Protein AF-0000000080624840 (afdb_homodimer)

pLDDT: mean 92.5, std 7.5, range [41.31, 98.88]

Nearest PDB structures (foldseek):
  3lq7-assembly1_A  TM=7.225E-01  e=1.949E-05  Agrobacterium fabrum str. C58
  3lq7-assembly2_C-2  TM=7.042E-01  e=3.877E-05  Agrobacterium fabrum str. C58
  6tjs-assembly1_AAA-2  TM=6.911E-01  e=1.705E-04  Alopecurus myosuroides
  4q5q-assembly1_A  TM=6.395E-01  e=3.975E-04  Dermatophagoides pteronyssinus
  6ery-assembly1_B  TM=6.410E-01  e=6.398E-04  Mus musculus

Organism: Caenorhabditis remanei (NCBI:txid31234)

InterPro domains:
  IPR012336 Thioredoxin-like fold [PF17172] (61-147)
  IPR026928 FAX/IsoI-like [SFLDG01200] (44-275)
  IPR033468 Metaxin, glutathione S-transferase domain [PF17171] (205-265)
  IPR036249 Thioredoxin-like superfamily [SSF52833] (45-121)
  IPR036282 Glutathione S-transferase, C-terminal domain superfamily [SSF47616] (192-267)
  IPR040079 Glutathione transferase family [SFLDS00019] (44-275)
  IPR050931 Mitochondrial Protein Transport Metaxin [PTHR12289] (33-272)

Sequence (552 aa):
MFDCCFLLFAVIFGAIFVYLKDLFTPPRIKEKPEIQKKDYKKDTVYLYQYKRLKNCPNLSPFCMKIEVLCRIYNIPHEIVECTTMRSRNGLLPFIELNGQHYSDSDLIEMRLKSHFKIPTLPDELETQSVALSKMTFFHLFHIIYRYKTSEHKFYETIYQLLDMPPTLSILILPFVKASVGKRFYARNVGAIGDFEWSELDEFLHKDLEVIQNTMRGKFLFGDKLTAADATVFSLLATVYYPFHTHISDVLEKDFPKILEYVERVRKEVYPNDFTLMFDCCFLLFAVIFGAIFVYLKDLFTPPRIKEKPEIQKKDYKKDTVYLYQYKRLKNCPNLSPFCMKIEVLCRIYNIPHEIVECTTMRSRNGLLPFIELNGQHYSDSDLIEMRLKSHFKIPTLPDELETQSVALSKMTFFHLFHIIYRYKTSEHKFYETIYQLLDMPPTLSILILPFVKASVGKRFYARNVGAIGDFEWSELDEFLHKDLEVIQNTMRGKFLFGDKLTAADATVFSLLATVYYPFHTHISDVLEKDFPKILEYVERVRKEVYPNDFTL

Secondary structure (DSSP, 8-state):
---HHHHHHHHHHHHHHHHHHHHHS---PPPPPPPS-TTPPTT-EEEEEPPPPSSSS-S-HHHHHHHHHHHHTT--EEEEE-SS---TTS-S-EEEETTEEEESHHHHHHHHHHHTTPPPPPHHHHHHHHHHHHHIIIIIHHHHHHHHTT-HHHHHHHHHHTT--GGGHHHHHHHHHHHHHHHHHHHHHHHH----HHHHHHHHHHHHHHHHHH--SSBTTBSS--HHHHHHHHHHHHHHSSS--HHHHHHHHH-HHHHHHHHHHHHHH-TTTS--/---HHHHHHHHHHHHHHHHHHHHHS---PPPPPPPS-TTPPTT-EEEEEPPPPSSSS-S-HHHHHHHHHHHHTT--EEEEE-SS---TTS-S-EEEETTEEEESHHHHHHHHHHHTTPPPPPHHHHHHHHHHHHHIIIIIHHHHHHHHTT-HHHHHHHHHHTT--GGGHHHHHHHHHHHHHHHHHHHHHHHH----HHHHHHHHHHHHHHHHHH--SSBTTBSS--HHHHHHHHHHHHHHSSS--HHHHHHHHH-HHHHHHHHHHHHHH-TTTS--

Structure (mmCIF, N/CA/C/O backbone):
data_AF-0000000080624840-model_v1
#
loop_
_entity.id
_entity.type
_entity.pdbx_description
1 polymer 'Uncharacterized protein'
#
loop_
_atom_site.group_PDB
_atom_site.id
_atom_site.type_symbol
_atom_site.label_atom_id
_atom_site.label_alt_id
_atom_site.label_comp_id
_atom_site.label_asym_id
_atom_site.label_entity_id
_atom_site.label_seq_id
_atom_site.pdbx_PDB_ins_code
_atom_site.Cartn_x
_atom_site.Cartn_y
_atom_site.Cartn_z
_atom_site.occupancy
_atom_site.B_iso_or_equiv
_atom_site.auth_seq_id
_atom_site.auth_comp_id
_atom_site.auth_asym_id
_atom_site.auth_atom_id
_atom_site.pdbx_PDB_model_num
ATOM 1 N N . MET A 1 1 ? -52.406 -14.039 11.812 1 41.31 1 MET A N 1
ATOM 2 C CA . MET A 1 1 ? -52.031 -12.789 11.172 1 41.31 1 MET A CA 1
ATOM 3 C C . MET A 1 1 ? -50.781 -12.211 11.82 1 41.31 1 MET A C 1
ATOM 5 O O . MET A 1 1 ? -50.812 -11.742 12.953 1 41.31 1 MET A O 1
ATOM 9 N N . PHE A 1 2 ? -49.688 -12.844 11.812 1 55.06 2 PHE A N 1
ATOM 10 C CA . PHE A 1 2 ? -48.375 -12.609 12.414 1 55.06 2 PHE A CA 1
ATOM 11 C C . PHE A 1 2 ? -47.969 -11.148 12.266 1 55.06 2 PHE A C 1
ATOM 13 O O . PHE A 1 2 ? -48.188 -10.539 11.219 1 55.06 2 PHE A O 1
ATOM 20 N N . ASP A 1 3 ? -47.969 -10.266 13.352 1 76.19 3 ASP A N 1
ATOM 21 C CA . ASP A 1 3 ? -48 -8.82 13.555 1 76.19 3 ASP A CA 1
ATOM 22 C C . ASP A 1 3 ? -46.875 -8.125 12.789 1 76.19 3 ASP A C 1
ATOM 24 O O . ASP A 1 3 ? -45.719 -8.25 13.148 1 76.19 3 ASP A O 1
ATOM 28 N N . CYS A 1 4 ? -47.156 -7.961 11.531 1 78.88 4 CYS A N 1
ATOM 29 C CA . CYS A 1 4 ? -46.25 -7.273 10.625 1 78.88 4 CYS A CA 1
ATOM 30 C C . CYS A 1 4 ? -45.5 -6.152 11.344 1 78.88 4 CYS A C 1
ATOM 32 O O . CYS A 1 4 ? -44.312 -5.906 11.078 1 78.88 4 CYS A O 1
ATOM 34 N N . CYS A 1 5 ? -46.125 -5.562 12.203 1 81.19 5 CYS A N 1
ATOM 35 C CA . CYS A 1 5 ? -45.5 -4.504 12.969 1 81.19 5 CYS A CA 1
ATOM 36 C C . CYS A 1 5 ? -44.406 -5.066 13.883 1 81.19 5 CYS A C 1
ATOM 38 O O . CYS A 1 5 ? -43.344 -4.496 14 1 81.19 5 CYS A O 1
ATOM 40 N N . PHE A 1 6 ? -44.719 -6.102 14.445 1 83.94 6 PHE A N 1
ATOM 41 C CA . PHE A 1 6 ? -43.75 -6.746 15.312 1 83.94 6 PHE A CA 1
ATOM 42 C C . PHE A 1 6 ? -42.531 -7.191 14.508 1 83.94 6 PHE A C 1
ATOM 44 O O . PHE A 1 6 ? -41.375 -7.012 14.945 1 83.94 6 PHE A O 1
ATOM 51 N N . LEU A 1 7 ? -42.781 -7.664 13.43 1 83 7 LEU A N 1
ATOM 52 C CA . LEU A 1 7 ? -41.688 -8.125 12.586 1 83 7 LEU A CA 1
ATOM 53 C C . LEU A 1 7 ? -40.844 -6.945 12.102 1 83 7 LEU A C 1
ATOM 55 O O . LEU A 1 7 ? -39.625 -7.043 12.039 1 83 7 LEU A O 1
ATOM 59 N N . LEU A 1 8 ? -41.5 -5.906 11.797 1 82.31 8 LEU A N 1
ATOM 60 C CA . LEU A 1 8 ? -40.812 -4.703 11.352 1 82.31 8 LEU A CA 1
ATOM 61 C C . LEU A 1 8 ? -39.875 -4.176 12.445 1 82.31 8 LEU A C 1
ATOM 63 O O . LEU A 1 8 ? -38.719 -3.869 12.18 1 82.31 8 LEU A O 1
ATOM 67 N N . PHE A 1 9 ? -40.469 -4.031 13.547 1 83.81 9 PHE A N 1
ATOM 68 C CA . PHE A 1 9 ? -39.656 -3.555 14.664 1 83.81 9 PHE A CA 1
ATOM 69 C C . P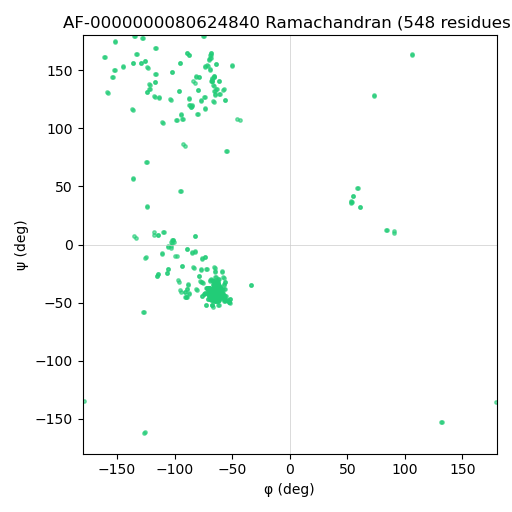HE A 1 9 ? -38.531 -4.527 14.961 1 83.81 9 PHE A C 1
ATOM 71 O O . PHE A 1 9 ? -37.406 -4.109 15.258 1 83.81 9 PHE A O 1
ATOM 78 N N . ALA A 1 10 ? -38.844 -5.715 14.812 1 84.5 10 ALA A N 1
ATOM 79 C CA . ALA A 1 10 ? -37.812 -6.727 15.047 1 84.5 10 ALA A CA 1
ATOM 80 C C . ALA A 1 10 ? -36.688 -6.598 14.031 1 84.5 10 ALA A C 1
ATOM 82 O O . ALA A 1 10 ? -35.5 -6.734 14.391 1 84.5 10 ALA A O 1
ATOM 83 N N . VAL A 1 11 ? -37.062 -6.293 12.93 1 79.75 11 VAL A N 1
ATOM 84 C CA . VAL A 1 11 ? -36.062 -6.16 11.875 1 79.75 11 VAL A CA 1
ATOM 85 C C . VAL A 1 11 ? -35.219 -4.914 12.125 1 79.75 11 VAL A C 1
ATOM 87 O O . VAL A 1 11 ? -33.969 -4.957 12.008 1 79.75 11 VAL A O 1
ATOM 90 N N . ILE A 1 12 ? -35.812 -3.859 12.5 1 80.88 12 ILE A N 1
ATOM 91 C CA . ILE A 1 12 ? -35.094 -2.607 12.742 1 80.88 12 ILE A CA 1
ATOM 92 C C . ILE A 1 12 ? -34.188 -2.758 13.945 1 80.88 12 ILE A C 1
ATOM 94 O O . ILE A 1 12 ? -33 -2.438 13.867 1 80.88 12 ILE A O 1
ATOM 98 N N . PHE A 1 13 ? -34.75 -3.18 14.945 1 86.75 13 PHE A N 1
ATOM 99 C CA . PHE A 1 13 ? -33.938 -3.344 16.156 1 86.75 13 PHE A CA 1
ATOM 100 C C . PHE A 1 13 ? -32.844 -4.379 15.938 1 86.75 13 PHE A C 1
ATOM 102 O O . PHE A 1 13 ? -31.734 -4.242 16.469 1 86.75 13 PHE A O 1
ATOM 109 N N . GLY A 1 14 ? -33.25 -5.324 15.234 1 84.94 14 GLY A N 1
ATOM 110 C CA . GLY A 1 14 ? -32.25 -6.312 14.891 1 84.94 14 GLY A CA 1
ATOM 111 C C . GLY A 1 14 ? -31.094 -5.73 14.078 1 84.94 14 GLY A C 1
ATOM 112 O O . GLY A 1 14 ? -29.922 -6.027 14.344 1 84.94 14 GLY A O 1
ATOM 113 N N . ALA A 1 15 ? -31.422 -4.879 13.18 1 83.31 15 ALA A N 1
ATOM 114 C CA . ALA A 1 15 ? -30.406 -4.242 12.352 1 83.31 15 ALA A CA 1
ATOM 115 C C . ALA A 1 15 ? -29.516 -3.326 13.188 1 83.31 15 ALA A C 1
ATOM 117 O O . ALA A 1 15 ? -28.297 -3.309 13.008 1 83.31 15 ALA A O 1
ATOM 118 N N . ILE A 1 16 ? -30.078 -2.621 14.023 1 85.19 16 ILE A N 1
ATOM 119 C CA . ILE A 1 16 ? -29.328 -1.727 14.898 1 85.19 16 ILE A CA 1
ATOM 120 C C . ILE A 1 16 ? -28.406 -2.543 15.812 1 85.19 16 ILE A C 1
ATOM 122 O O . ILE A 1 16 ? -27.25 -2.193 16 1 85.19 16 ILE A O 1
ATOM 126 N N . PHE A 1 17 ? -28.953 -3.523 16.266 1 86.88 17 PHE A N 1
ATOM 127 C CA . PHE A 1 17 ? -28.172 -4.379 17.156 1 86.88 17 PHE A CA 1
ATOM 128 C C . PHE A 1 17 ? -26.984 -4.98 16.422 1 86.88 17 PHE A C 1
ATOM 130 O O . PHE A 1 17 ? -25.875 -5.008 16.953 1 86.88 17 PHE A O 1
ATOM 137 N N . VAL A 1 18 ? -27.266 -5.445 15.312 1 84 18 VAL A N 1
ATOM 138 C CA . VAL A 1 18 ? -26.203 -6.059 14.531 1 84 18 VAL A CA 1
ATOM 139 C C . VAL A 1 18 ? -25.125 -5.012 14.219 1 84 18 VAL A C 1
ATOM 141 O O . VAL A 1 18 ? -23.922 -5.293 14.305 1 84 18 VAL A O 1
ATOM 144 N N . TYR A 1 19 ? -25.594 -3.867 13.922 1 82.75 19 TYR A N 1
ATOM 145 C CA . TYR A 1 19 ? -24.672 -2.783 13.609 1 82.75 19 TYR A CA 1
ATOM 146 C C . TYR A 1 19 ? -23.812 -2.43 14.82 1 82.75 19 TYR A C 1
ATOM 148 O O . TYR A 1 19 ? -22.594 -2.307 14.703 1 82.75 19 TYR A O 1
ATOM 156 N N . LEU A 1 20 ? -24.422 -2.266 15.883 1 85.19 20 LEU A N 1
ATOM 157 C CA . LEU A 1 20 ? -23.703 -1.901 17.094 1 85.19 20 LEU A CA 1
ATOM 158 C C . LEU A 1 20 ? -22.766 -3.027 17.531 1 85.19 20 LEU A C 1
ATOM 160 O O . LEU A 1 20 ? -21.656 -2.773 17.984 1 85.19 20 LEU A O 1
ATOM 164 N N . LYS A 1 21 ? -23.281 -4.227 17.422 1 83.44 21 LYS A N 1
ATOM 165 C CA . LYS A 1 21 ? -22.422 -5.367 17.766 1 83.44 21 LYS A CA 1
ATOM 166 C C . LYS A 1 21 ? -21.203 -5.422 16.859 1 83.44 21 LYS A C 1
ATOM 168 O O . LYS A 1 21 ? -20.078 -5.637 17.328 1 83.44 21 LYS A O 1
ATOM 173 N N . ASP A 1 22 ? -21.469 -5.172 15.641 1 84.31 22 ASP A N 1
ATOM 174 C CA . ASP A 1 22 ? -20.359 -5.168 14.695 1 84.31 22 ASP A CA 1
ATOM 175 C C . ASP A 1 22 ? -19.375 -4.039 15 1 84.31 22 ASP A C 1
ATOM 177 O O . ASP A 1 22 ? -18.172 -4.234 14.969 1 84.31 22 ASP A O 1
ATOM 181 N N . LEU A 1 23 ? -19.906 -2.959 15.305 1 83.94 23 LEU A N 1
ATOM 182 C CA . LEU A 1 23 ? -19.109 -1.771 15.578 1 83.94 23 LEU A CA 1
ATOM 183 C C . LEU A 1 23 ? -18.203 -1.994 16.781 1 83.94 23 LEU A C 1
ATOM 185 O O . LEU A 1 23 ? -17.031 -1.594 16.766 1 83.94 23 LEU A O 1
ATOM 189 N N . PHE A 1 24 ? -18.672 -2.736 17.719 1 86.62 24 PHE A N 1
ATOM 190 C CA . PHE A 1 24 ? -17.922 -2.816 18.969 1 86.62 24 PHE A CA 1
ATOM 191 C C . PHE A 1 24 ? -17.203 -4.156 19.078 1 86.62 24 PHE A C 1
ATOM 193 O O . PHE A 1 24 ? -16.516 -4.414 20.078 1 86.62 24 PHE A O 1
ATOM 200 N N . THR A 1 25 ? -17.391 -5.023 18.094 1 84.75 25 THR A N 1
ATOM 201 C CA . THR A 1 25 ? -16.594 -6.246 18.047 1 84.75 25 THR A CA 1
ATOM 202 C C . THR A 1 25 ? -15.203 -5.973 17.484 1 84.75 25 THR A C 1
ATOM 204 O O . THR A 1 25 ? -15.062 -5.566 16.328 1 84.75 25 THR A O 1
ATOM 207 N N . PRO A 1 26 ? -14.219 -6.094 18.328 1 81 26 PRO A N 1
ATOM 208 C CA . PRO A 1 26 ? -12.859 -5.855 17.828 1 81 26 PRO A CA 1
ATOM 209 C C . PRO A 1 26 ? -12.461 -6.832 16.719 1 81 26 PRO A C 1
ATOM 211 O O . PRO A 1 26 ? -12.844 -8.008 16.766 1 81 26 PRO A O 1
ATOM 214 N N . PRO A 1 27 ? -11.844 -6.352 15.844 1 83.38 27 PRO A N 1
ATOM 215 C CA . PRO A 1 27 ? -11.352 -7.262 14.812 1 83.38 27 PRO A CA 1
ATOM 216 C C . PRO A 1 27 ? -10.352 -8.281 15.352 1 83.38 27 PRO A C 1
ATOM 218 O O . PRO A 1 27 ? -9.555 -7.965 16.234 1 83.38 27 PRO A O 1
ATOM 221 N N . ARG A 1 28 ? -10.586 -9.547 14.93 1 81.94 28 ARG A N 1
ATOM 222 C CA . ARG A 1 28 ? -9.688 -10.625 15.32 1 81.94 28 ARG A CA 1
ATOM 223 C C . ARG A 1 28 ? -9.094 -11.32 14.102 1 81.94 28 ARG A C 1
ATOM 225 O O . ARG A 1 28 ? -9.789 -11.508 13.094 1 81.94 28 ARG A O 1
ATOM 232 N N . ILE A 1 29 ? -7.809 -11.617 14.18 1 85.81 29 ILE A N 1
ATOM 233 C CA . ILE A 1 29 ? -7.141 -12.367 13.125 1 85.81 29 ILE A CA 1
ATOM 234 C C . ILE A 1 29 ? -7.695 -13.789 13.078 1 85.81 29 ILE A C 1
ATOM 236 O O . ILE A 1 29 ? -7.902 -14.422 14.117 1 85.81 29 ILE A O 1
ATOM 240 N N . LYS A 1 30 ? -7.93 -14.266 11.93 1 85.94 30 LYS A N 1
ATOM 241 C CA . LYS A 1 30 ? -8.477 -15.609 11.766 1 85.94 30 LYS A CA 1
ATOM 242 C C . LYS A 1 30 ? -7.441 -16.672 12.102 1 85.94 30 LYS A C 1
ATOM 244 O O . LYS A 1 30 ? -6.238 -16.453 11.93 1 85.94 30 LYS A O 1
ATOM 249 N N . GLU A 1 31 ? -7.934 -17.828 12.484 1 88 31 GLU A N 1
ATOM 250 C CA . GLU A 1 31 ? -7.043 -18.953 12.766 1 88 31 GLU A CA 1
ATOM 251 C C . GLU A 1 31 ? -6.484 -19.547 11.477 1 88 31 GLU A C 1
ATOM 253 O O . GLU A 1 31 ? -7.129 -19.484 10.422 1 88 31 GLU A O 1
ATOM 258 N N . LYS A 1 32 ? -5.293 -20.156 11.664 1 89.06 32 LYS A N 1
ATOM 259 C CA . LYS A 1 32 ? -4.719 -20.844 10.508 1 89.06 32 LYS A CA 1
ATOM 260 C C . LYS A 1 32 ? -5.539 -22.078 10.141 1 89.06 32 LYS A C 1
ATOM 262 O O . LYS A 1 32 ? -6.012 -22.812 11.023 1 89.06 32 LYS A O 1
ATOM 267 N N . PRO A 1 33 ? -5.645 -22.234 8.844 1 90.38 33 PRO A N 1
ATOM 268 C CA . PRO A 1 33 ? -6.355 -23.453 8.422 1 90.38 33 PRO A CA 1
ATOM 269 C C . PRO A 1 33 ? -5.582 -24.734 8.734 1 90.38 33 PRO A C 1
ATOM 271 O O . PRO A 1 33 ? -4.383 -24.672 9.016 1 90.38 33 PRO A O 1
ATOM 274 N N . GLU A 1 34 ? -6.301 -25.781 8.656 1 90.06 34 GLU A N 1
ATOM 275 C CA . GLU A 1 34 ? -5.668 -27.094 8.875 1 90.06 34 GLU A CA 1
ATOM 276 C C . GLU A 1 34 ? -4.66 -27.406 7.773 1 90.06 34 GLU A C 1
ATOM 278 O O . GLU A 1 34 ? -4.895 -27.094 6.605 1 90.06 34 GLU A O 1
ATOM 283 N N . ILE A 1 35 ? -3.627 -28.062 8.227 1 93.75 35 ILE A N 1
ATOM 284 C CA . ILE A 1 35 ? -2.604 -28.469 7.277 1 93.75 35 ILE A CA 1
ATOM 285 C C . ILE A 1 35 ? -3.189 -29.5 6.309 1 93.75 35 ILE A C 1
ATOM 287 O O . ILE A 1 35 ? -3.832 -30.469 6.727 1 93.75 35 ILE A O 1
ATOM 291 N N . GLN A 1 36 ? -2.963 -29.297 5.062 1 90.88 36 GLN A N 1
ATOM 292 C CA . GLN A 1 36 ? -3.518 -30.172 4.035 1 90.88 36 GLN A CA 1
ATOM 293 C C . GLN A 1 36 ? -2.578 -31.328 3.73 1 90.88 36 GLN A C 1
ATOM 295 O O . GLN A 1 36 ? -3.018 -32.469 3.607 1 90.88 36 GLN A O 1
ATOM 300 N N . LYS A 1 37 ? -1.306 -31.031 3.578 1 93.19 37 LYS A N 1
ATOM 301 C CA . LYS A 1 37 ? -0.312 -32.031 3.254 1 93.19 37 LYS A CA 1
ATOM 302 C C . LYS A 1 37 ? 0.315 -32.625 4.52 1 93.19 37 LYS A C 1
ATOM 304 O O . LYS A 1 37 ? 1.468 -32.312 4.84 1 93.19 37 LYS A O 1
ATOM 309 N N . LYS A 1 38 ? -0.272 -33.594 5.121 1 93.25 38 LYS A N 1
ATOM 310 C CA . LYS A 1 38 ? 0.214 -34.219 6.359 1 93.25 38 LYS A CA 1
ATOM 311 C C . LYS A 1 38 ? 1.401 -35.125 6.09 1 93.25 38 LYS A C 1
ATOM 313 O O . LYS A 1 38 ? 2.279 -35.281 6.941 1 93.25 38 LYS A O 1
ATOM 318 N N . ASP A 1 39 ? 1.379 -35.75 4.91 1 95.12 39 ASP A N 1
ATOM 319 C CA . ASP A 1 39 ? 2.471 -36.625 4.496 1 95.12 39 ASP A CA 1
ATOM 320 C C . ASP A 1 39 ? 3.494 -35.875 3.652 1 95.12 39 ASP A C 1
ATOM 322 O O . ASP A 1 39 ? 3.916 -36.344 2.6 1 95.12 39 ASP A O 1
ATOM 326 N N . TYR A 1 40 ? 3.83 -34.688 4.164 1 95.44 40 TYR A N 1
ATOM 327 C CA . TYR A 1 40 ? 4.723 -33.844 3.391 1 95.44 40 TYR A CA 1
ATOM 328 C C . TYR A 1 40 ? 6.133 -34.438 3.344 1 95.44 40 TYR A C 1
ATOM 330 O O . TYR A 1 40 ? 6.543 -35.156 4.258 1 95.44 40 TYR A O 1
ATOM 338 N N . LYS A 1 41 ? 6.828 -34.156 2.26 1 97.69 41 LYS A N 1
ATOM 339 C CA . LYS A 1 41 ? 8.258 -34.438 2.146 1 97.69 41 LYS A CA 1
ATOM 340 C C . LYS A 1 41 ? 9.094 -33.344 2.805 1 97.69 41 LYS A C 1
ATOM 342 O O . LYS A 1 41 ? 8.789 -32.156 2.668 1 97.69 41 LYS A O 1
ATOM 347 N N . LYS A 1 42 ? 10.109 -33.75 3.475 1 97.31 42 LYS A N 1
ATOM 348 C CA . LYS A 1 42 ? 10.961 -32.781 4.188 1 97.31 42 LYS A CA 1
ATOM 349 C C . LYS A 1 42 ? 11.523 -31.734 3.234 1 97.31 42 LYS A C 1
ATOM 351 O O . LYS A 1 42 ? 11.938 -32.062 2.119 1 97.31 42 LYS A O 1
ATOM 356 N N . ASP A 1 43 ? 11.461 -30.5 3.598 1 98.06 43 ASP A N 1
ATOM 357 C CA . ASP A 1 43 ? 12.062 -29.359 2.916 1 98.06 43 ASP A CA 1
ATOM 358 C C . ASP A 1 43 ? 11.508 -29.203 1.501 1 98.06 43 ASP A C 1
ATOM 360 O O . ASP A 1 43 ? 12.242 -28.859 0.573 1 98.06 43 ASP A O 1
ATOM 364 N N . THR A 1 44 ? 10.234 -29.594 1.374 1 98.56 44 THR A N 1
ATOM 365 C CA . THR A 1 44 ? 9.508 -29.391 0.126 1 98.56 44 THR A CA 1
ATOM 366 C C . THR A 1 44 ? 8.367 -28.391 0.324 1 98.56 44 THR A C 1
ATOM 368 O O . THR A 1 44 ? 7.555 -28.547 1.235 1 98.56 44 THR A O 1
ATOM 371 N N . VAL A 1 45 ? 8.391 -27.422 -0.502 1 98.62 45 VAL A N 1
ATOM 372 C CA . VAL A 1 45 ? 7.355 -26.391 -0.424 1 98.62 45 VAL A CA 1
ATOM 373 C C . VAL A 1 45 ? 6.125 -26.844 -1.203 1 98.62 45 VAL A C 1
ATOM 375 O O . VAL A 1 45 ? 6.211 -27.141 -2.396 1 98.62 45 VAL A O 1
ATOM 378 N N . TYR A 1 46 ? 5.016 -26.953 -0.544 1 98.44 46 TYR A N 1
ATOM 379 C CA . TYR A 1 46 ? 3.738 -27.125 -1.227 1 98.44 46 TYR A CA 1
ATOM 380 C C . TYR A 1 46 ? 3.051 -25.781 -1.44 1 98.44 46 TYR A C 1
ATOM 382 O O . TYR A 1 46 ? 2.57 -25.172 -0.487 1 98.44 46 TYR A O 1
ATOM 390 N N . LEU A 1 47 ? 3.043 -25.375 -2.676 1 98.25 47 LEU A N 1
ATOM 391 C CA . LEU A 1 47 ? 2.553 -24.062 -3.043 1 98.25 47 LEU A CA 1
ATOM 392 C C . LEU A 1 47 ? 1.114 -24.125 -3.547 1 98.25 47 LEU A C 1
A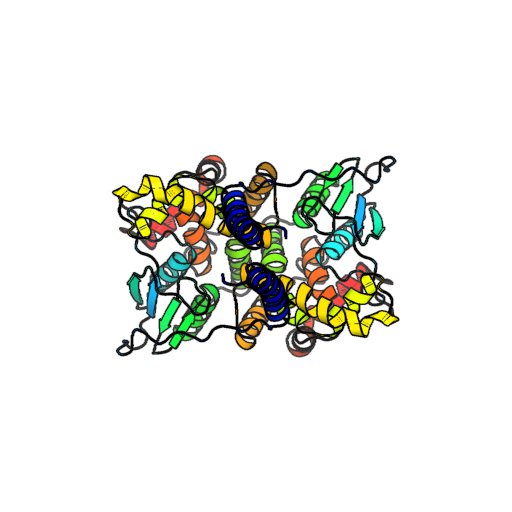TOM 394 O O . LEU A 1 47 ? 0.862 -24.625 -4.645 1 98.25 47 LEU A O 1
ATOM 398 N N . TYR A 1 48 ? 0.205 -23.656 -2.752 1 97.19 48 TYR A N 1
ATOM 399 C CA . TYR A 1 48 ? -1.205 -23.594 -3.117 1 97.19 48 TYR A CA 1
ATOM 400 C C . TYR A 1 48 ? -1.507 -22.312 -3.879 1 97.19 48 TYR A C 1
ATOM 402 O O . TYR A 1 48 ? -1.324 -21.203 -3.352 1 97.19 48 TYR A O 1
ATOM 410 N N . GLN A 1 49 ? -1.948 -22.453 -5.105 1 95.94 49 GLN A N 1
ATOM 411 C CA . GLN A 1 49 ? -2.195 -21.312 -5.973 1 95.94 49 GLN A CA 1
ATOM 412 C C . GLN A 1 49 ? -3.287 -21.609 -6.992 1 95.94 49 GLN A C 1
ATOM 414 O O . GLN A 1 49 ? -3.795 -22.734 -7.047 1 95.94 49 GLN A O 1
ATOM 419 N N . TYR A 1 50 ? -3.674 -20.578 -7.777 1 93.25 50 TYR A N 1
ATOM 420 C CA . TYR A 1 50 ? -4.707 -20.719 -8.797 1 93.25 50 TYR A CA 1
ATOM 421 C C . TYR A 1 50 ? -4.23 -21.594 -9.945 1 93.25 50 TYR A C 1
ATOM 423 O O . TYR A 1 50 ? -3.025 -21.797 -10.117 1 93.25 50 TYR A O 1
ATOM 431 N N . LYS A 1 51 ? -5.195 -22.031 -10.68 1 91.06 51 LYS A N 1
ATOM 432 C CA . LYS A 1 51 ? -4.895 -22.828 -11.875 1 91.06 51 LYS A CA 1
ATOM 433 C C . LYS A 1 51 ? -4.121 -22 -12.898 1 91.06 51 LYS A C 1
ATOM 435 O O . LYS A 1 51 ? -4.27 -20.781 -12.961 1 91.06 51 LYS A O 1
ATOM 440 N N . ARG A 1 52 ? -3.408 -22.688 -13.703 1 90.19 52 ARG A N 1
ATOM 441 C CA . ARG A 1 52 ? -2.568 -22.031 -14.695 1 90.19 52 ARG A CA 1
ATOM 442 C C . ARG A 1 52 ? -3.398 -21.562 -15.891 1 90.19 52 ARG A C 1
ATOM 444 O O . ARG A 1 52 ? -4.367 -22.219 -16.281 1 90.19 52 ARG A O 1
ATOM 451 N N . LEU A 1 53 ? -2.975 -20.422 -16.391 1 88.81 53 LEU A N 1
ATOM 452 C CA . LEU A 1 53 ? -3.502 -19.953 -17.672 1 88.81 53 LEU A CA 1
ATOM 453 C C . LEU A 1 53 ? -2.672 -20.484 -18.828 1 88.81 53 LEU A C 1
ATOM 455 O O . LEU A 1 53 ? -1.539 -20.922 -18.641 1 88.81 53 LEU A O 1
ATOM 459 N N . LYS A 1 54 ? -3.184 -20.406 -20.031 1 82.81 54 LYS A N 1
ATOM 460 C CA . LYS A 1 54 ? -2.51 -20.922 -21.219 1 82.81 54 LYS A CA 1
ATOM 461 C C . LYS A 1 54 ? -1.283 -20.078 -21.562 1 82.81 54 LYS A C 1
ATOM 463 O O . LYS A 1 54 ? -0.243 -20.609 -21.938 1 82.81 54 LYS A O 1
ATOM 468 N N . ASN A 1 55 ? -1.335 -18.781 -21.391 1 88.69 55 ASN A N 1
ATOM 469 C CA . ASN A 1 55 ? -0.274 -17.891 -21.859 1 88.69 55 ASN A CA 1
ATOM 470 C C . ASN A 1 55 ? 0.44 -17.203 -20.703 1 88.69 55 ASN A C 1
ATOM 472 O O . ASN A 1 55 ? 1.225 -16.281 -20.906 1 88.69 55 ASN A O 1
ATOM 476 N N . CYS A 1 56 ? 0.151 -17.609 -19.516 1 91.81 56 CYS A N 1
ATOM 477 C CA . CYS A 1 56 ? 0.775 -17.094 -18.312 1 91.81 56 CYS A CA 1
ATOM 478 C C . CYS A 1 56 ? 0.639 -18.078 -17.156 1 91.81 56 CYS A C 1
ATOM 480 O O . CYS A 1 56 ? -0.454 -18.578 -16.891 1 91.81 56 CYS A O 1
ATOM 482 N N . PRO A 1 57 ? 1.669 -18.359 -16.5 1 89.12 57 PRO A N 1
ATOM 483 C CA . PRO A 1 57 ? 1.623 -19.391 -15.469 1 89.12 57 PRO A CA 1
ATOM 484 C C . PRO A 1 57 ? 0.573 -19.109 -14.398 1 89.12 57 PRO A C 1
ATOM 486 O O . PRO A 1 57 ? -0.01 -20.047 -13.836 1 89.12 57 PRO A O 1
ATOM 489 N N . ASN A 1 58 ? 0.359 -17.906 -14.07 1 93.56 58 ASN A N 1
ATOM 490 C CA . ASN A 1 58 ? -0.639 -17.547 -13.062 1 93.56 58 ASN A CA 1
ATOM 491 C C . ASN A 1 58 ? -1.188 -16.141 -13.281 1 93.56 58 ASN A C 1
ATOM 493 O O . ASN A 1 58 ? -0.451 -15.242 -13.672 1 93.56 58 ASN A O 1
ATOM 497 N N . LEU A 1 59 ? -2.447 -15.984 -13 1 93.31 59 LEU A N 1
ATOM 498 C CA . LEU A 1 59 ? -3.059 -14.672 -13.125 1 93.31 59 LEU A CA 1
ATOM 499 C C . LEU A 1 59 ? -2.709 -13.797 -11.922 1 93.31 59 LEU A C 1
ATOM 501 O O . LEU A 1 59 ? -2.705 -12.562 -12.023 1 93.31 59 LEU A O 1
ATOM 505 N N . SER A 1 60 ? -2.447 -14.391 -10.789 1 94.94 60 SER A N 1
ATOM 506 C CA . SER A 1 60 ? -2.088 -13.672 -9.57 1 94.94 60 SER A CA 1
ATOM 507 C C . SER A 1 60 ? -0.585 -13.414 -9.508 1 94.94 60 SER A C 1
ATOM 509 O O . SER A 1 60 ? 0.211 -14.352 -9.492 1 94.94 60 SER A O 1
ATOM 511 N N . PRO A 1 61 ? -0.182 -12.18 -9.453 1 97.56 61 PRO A N 1
ATOM 512 C CA . PRO A 1 61 ? 1.253 -11.906 -9.336 1 97.56 61 PRO A CA 1
ATOM 513 C C . PRO A 1 61 ? 1.847 -12.406 -8.023 1 97.56 61 PRO A C 1
ATOM 515 O O . PRO A 1 61 ? 3.043 -12.695 -7.953 1 97.56 61 PRO A O 1
ATOM 518 N N . PHE A 1 62 ? 1.044 -12.562 -7.023 1 97.25 62 PHE A N 1
ATOM 519 C CA . PHE A 1 62 ? 1.522 -13.039 -5.73 1 97.25 62 PHE A CA 1
ATOM 520 C C . PHE A 1 62 ? 1.821 -14.531 -5.773 1 97.25 62 PHE A C 1
ATOM 522 O O . PHE A 1 62 ? 2.822 -14.984 -5.215 1 97.25 62 PHE A O 1
ATOM 529 N N . CYS A 1 63 ? 0.95 -15.242 -6.395 1 97.44 63 CYS A N 1
ATOM 530 C CA . CYS A 1 63 ? 1.205 -16.656 -6.613 1 97.44 63 CYS A CA 1
ATOM 531 C C . CYS A 1 63 ? 2.441 -16.859 -7.48 1 97.44 63 CYS A C 1
ATOM 533 O O . CYS A 1 63 ? 3.314 -17.672 -7.145 1 97.44 63 CYS A O 1
ATOM 535 N N . MET A 1 64 ? 2.482 -16.156 -8.531 1 97.94 64 MET A N 1
ATOM 536 C CA . MET A 1 64 ? 3.596 -16.297 -9.469 1 97.94 64 MET A CA 1
ATOM 537 C C . MET A 1 64 ? 4.918 -15.93 -8.805 1 97.94 64 MET A C 1
ATOM 539 O O . MET A 1 64 ? 5.941 -16.562 -9.062 1 97.94 64 MET A O 1
ATOM 543 N N . LYS A 1 65 ? 4.93 -14.906 -8.008 1 98.62 65 LYS A N 1
ATOM 544 C CA . LYS A 1 65 ? 6.137 -14.484 -7.305 1 98.62 65 LYS A CA 1
ATOM 545 C C . LYS A 1 65 ? 6.773 -15.648 -6.551 1 98.62 65 LYS A C 1
ATOM 547 O O . LYS A 1 65 ? 7.988 -15.844 -6.617 1 98.62 65 LYS A O 1
ATOM 552 N N . ILE A 1 66 ? 5.973 -16.406 -5.82 1 98.62 66 ILE A N 1
ATOM 553 C CA . ILE A 1 66 ? 6.5 -17.469 -4.988 1 98.62 66 ILE A CA 1
ATOM 554 C C . ILE A 1 66 ? 7.004 -18.609 -5.875 1 98.62 66 ILE A C 1
ATOM 556 O O . ILE A 1 66 ? 8.047 -19.219 -5.598 1 98.62 66 ILE A O 1
ATOM 560 N N . GLU A 1 67 ? 6.27 -18.891 -6.918 1 98.38 67 GLU A N 1
ATOM 561 C CA . GLU A 1 67 ? 6.742 -19.922 -7.84 1 98.38 67 GLU A CA 1
ATOM 562 C C . GLU A 1 67 ? 8.062 -19.516 -8.484 1 98.38 67 GLU A C 1
ATOM 564 O O . GLU A 1 67 ? 8.984 -20.344 -8.594 1 98.38 67 GLU A O 1
ATOM 569 N N . VAL A 1 68 ? 8.156 -18.297 -8.945 1 98.5 68 VAL A N 1
ATOM 570 C CA . VAL A 1 68 ? 9.383 -17.797 -9.562 1 98.5 68 VAL A CA 1
ATOM 571 C C . VAL A 1 68 ? 10.531 -17.859 -8.555 1 98.5 68 VAL A C 1
ATOM 573 O O . VAL A 1 68 ? 11.648 -18.266 -8.906 1 98.5 68 VAL A O 1
ATOM 576 N N . LEU A 1 69 ? 10.273 -17.484 -7.332 1 98.44 69 LEU A N 1
ATOM 577 C CA . LEU A 1 69 ? 11.281 -17.547 -6.281 1 98.44 69 LEU A CA 1
ATOM 578 C C . LEU A 1 69 ? 11.805 -18.969 -6.109 1 98.44 69 LEU A C 1
ATOM 580 O O . LEU A 1 69 ? 13.016 -19.188 -6 1 98.44 69 LEU A O 1
ATOM 584 N N . CYS A 1 70 ? 10.898 -19.922 -6.078 1 98.56 70 CYS A N 1
ATOM 585 C CA . CYS A 1 70 ? 11.289 -21.328 -5.949 1 98.56 70 CYS A CA 1
ATOM 586 C C . CYS A 1 70 ? 12.156 -21.766 -7.121 1 98.56 70 CYS A C 1
ATOM 588 O O . CYS A 1 70 ? 13.156 -22.469 -6.938 1 98.56 70 CYS A O 1
ATOM 590 N N . ARG A 1 71 ? 11.828 -21.328 -8.266 1 97.94 71 ARG A N 1
ATOM 591 C CA . ARG A 1 71 ? 12.547 -21.734 -9.469 1 97.94 71 ARG A CA 1
ATOM 592 C C . ARG A 1 71 ? 13.914 -21.078 -9.547 1 97.94 71 ARG A C 1
ATOM 594 O O . ARG A 1 71 ? 14.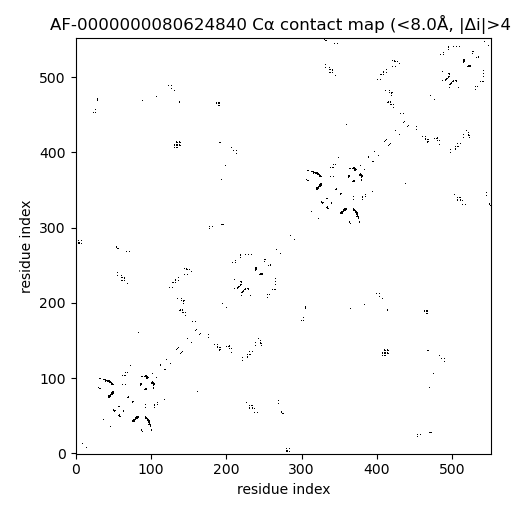898 -21.719 -9.93 1 97.94 71 ARG A O 1
ATOM 601 N N . ILE A 1 72 ? 14 -19.781 -9.203 1 97.94 72 ILE A N 1
ATOM 602 C CA . ILE A 1 72 ? 15.258 -19.047 -9.227 1 97.94 72 ILE A CA 1
ATOM 603 C C . ILE A 1 72 ? 16.266 -19.719 -8.297 1 97.94 72 ILE A C 1
ATOM 605 O O . ILE A 1 72 ? 17.453 -19.859 -8.641 1 97.94 72 ILE A O 1
ATOM 609 N N . TYR A 1 73 ? 15.805 -20.203 -7.184 1 97.81 73 TYR A N 1
ATOM 610 C CA . TYR A 1 73 ? 16.734 -20.672 -6.164 1 97.81 73 TYR A CA 1
ATOM 611 C C . TYR A 1 73 ? 16.672 -22.203 -6.043 1 97.81 73 TYR A C 1
ATOM 613 O O . TYR A 1 73 ? 17.172 -22.766 -5.066 1 97.81 73 TYR A O 1
ATOM 621 N N . ASN A 1 74 ? 16.016 -22.844 -6.957 1 97.56 74 ASN A N 1
ATOM 622 C CA . ASN A 1 74 ? 15.93 -24.297 -7.031 1 97.56 74 ASN A CA 1
ATOM 623 C C . ASN A 1 74 ? 15.406 -24.891 -5.727 1 97.56 74 ASN A C 1
ATOM 625 O O . ASN A 1 74 ? 15.969 -25.859 -5.211 1 97.56 74 ASN A O 1
ATOM 629 N N . ILE A 1 75 ? 14.445 -24.25 -5.215 1 98.44 75 ILE A N 1
ATOM 630 C CA . ILE A 1 75 ? 13.773 -24.75 -4.023 1 98.44 75 ILE A CA 1
ATOM 631 C C . ILE A 1 75 ? 12.828 -25.891 -4.406 1 98.44 75 ILE A C 1
ATOM 633 O O . ILE A 1 75 ? 11.969 -25.734 -5.273 1 98.44 75 ILE A O 1
ATOM 637 N N . PRO A 1 76 ? 13 -27.062 -3.797 1 98.56 76 PRO A N 1
ATOM 638 C CA . PRO A 1 76 ? 12.031 -28.125 -4.074 1 98.56 76 PRO A CA 1
ATOM 639 C C . PRO A 1 76 ? 10.594 -27.703 -3.775 1 98.56 76 PRO A C 1
ATOM 641 O O . PRO A 1 76 ? 10.305 -27.219 -2.678 1 98.56 76 PRO A O 1
ATOM 644 N N . HIS A 1 77 ? 9.734 -27.828 -4.785 1 98.44 77 HIS A N 1
ATOM 645 C CA . HIS A 1 77 ? 8.367 -27.375 -4.562 1 98.44 77 HIS A CA 1
ATOM 646 C C . HIS A 1 77 ? 7.379 -28.141 -5.438 1 98.44 77 HIS A C 1
ATOM 648 O O . HIS A 1 77 ? 7.758 -28.672 -6.484 1 98.44 77 HIS A O 1
ATOM 654 N N . GLU A 1 78 ? 6.227 -28.281 -4.977 1 97.94 78 GLU A N 1
ATOM 655 C CA . GLU A 1 78 ? 5.086 -28.844 -5.695 1 97.94 78 GLU A CA 1
ATOM 656 C C . GLU A 1 78 ? 3.928 -27.844 -5.754 1 97.94 78 GLU A C 1
ATOM 658 O O . GLU A 1 78 ? 3.598 -27.219 -4.754 1 97.94 78 GLU A O 1
ATOM 663 N N . ILE A 1 79 ? 3.381 -27.719 -6.922 1 96.69 79 ILE A N 1
ATOM 664 C CA . ILE A 1 79 ? 2.248 -26.828 -7.102 1 96.69 79 ILE A CA 1
ATOM 665 C C . ILE A 1 79 ? 0.947 -27.562 -6.805 1 96.69 79 ILE A C 1
ATOM 667 O O . ILE A 1 79 ? 0.717 -28.656 -7.32 1 96.69 79 ILE A O 1
ATOM 671 N N . VAL A 1 80 ? 0.184 -27.047 -5.938 1 96 80 VAL A N 1
ATOM 672 C CA . VAL A 1 80 ? -1.16 -27.547 -5.664 1 96 80 VAL A CA 1
ATOM 673 C C . VAL A 1 80 ? -2.195 -26.531 -6.176 1 96 80 VAL A C 1
ATOM 675 O O . VAL A 1 80 ? -2.451 -25.516 -5.527 1 96 80 VAL A O 1
ATOM 678 N N . GLU A 1 81 ? -2.789 -26.859 -7.25 1 92.88 81 GLU A N 1
ATOM 679 C CA . GLU A 1 81 ? -3.793 -25.969 -7.82 1 92.88 81 GLU A CA 1
ATOM 680 C C . GLU A 1 81 ? -5.09 -26.016 -7.02 1 92.88 81 GLU A C 1
ATOM 682 O O . GLU A 1 81 ? -5.582 -27.094 -6.684 1 92.88 81 GLU A O 1
ATOM 687 N N . CYS A 1 82 ? -5.508 -24.797 -6.637 1 87.44 82 CYS A N 1
ATOM 688 C CA . CYS A 1 82 ? -6.77 -24.781 -5.898 1 87.44 82 CYS A CA 1
ATOM 689 C C . CYS A 1 82 ? -7.586 -23.531 -6.25 1 87.44 82 CYS A C 1
ATOM 691 O O . CYS A 1 82 ? -7.027 -22.516 -6.652 1 87.44 82 CYS A O 1
ATOM 693 N N . THR A 1 83 ? -8.883 -23.688 -6.102 1 79.12 83 THR A N 1
ATOM 694 C CA . THR A 1 83 ? -9.797 -22.594 -6.391 1 79.12 83 THR A CA 1
ATOM 695 C C . THR A 1 83 ? -10.508 -22.125 -5.117 1 79.12 83 THR A C 1
ATOM 697 O O . THR A 1 83 ? -10.906 -20.969 -5.008 1 79.12 83 THR A O 1
ATOM 700 N N . THR A 1 84 ? -10.617 -22.969 -4.203 1 79.81 84 THR A N 1
ATOM 701 C CA . THR A 1 84 ? -11.484 -22.641 -3.076 1 79.81 84 THR A CA 1
ATOM 702 C C . THR A 1 84 ? -10.672 -22.516 -1.788 1 79.81 84 THR A C 1
ATOM 704 O O . THR A 1 84 ? -11.094 -21.844 -0.845 1 79.81 84 THR A O 1
ATOM 707 N N . MET A 1 85 ? -9.609 -23.188 -1.757 1 84.75 85 MET A N 1
ATOM 708 C CA . MET A 1 85 ? -8.812 -23.094 -0.537 1 84.75 85 MET A CA 1
ATOM 709 C C . MET A 1 85 ? -8.227 -21.703 -0.367 1 84.75 85 MET A C 1
ATOM 711 O O . MET A 1 85 ? -7.859 -21.047 -1.35 1 84.75 85 MET A O 1
ATOM 715 N N . ARG A 1 86 ? -8.258 -21.312 0.909 1 88.12 86 ARG A N 1
ATOM 716 C CA . ARG A 1 86 ? -7.707 -19.984 1.206 1 88.12 86 ARG A CA 1
ATOM 717 C C . ARG A 1 86 ? -6.84 -20.016 2.461 1 88.12 86 ARG A C 1
ATOM 719 O O . ARG A 1 86 ? -6.996 -20.906 3.305 1 88.12 86 ARG A O 1
ATOM 726 N N . SER A 1 87 ? -5.984 -19.047 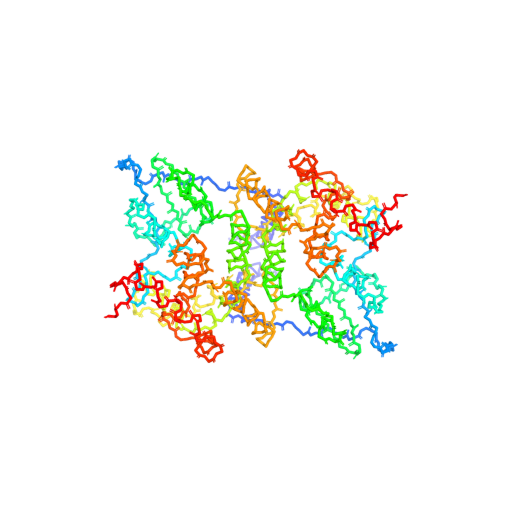2.455 1 90.06 87 SER A N 1
ATOM 727 C CA . SER A 1 87 ? -5.152 -18.875 3.639 1 90.06 87 SER A CA 1
ATOM 728 C C . SER A 1 87 ? -5.949 -18.25 4.785 1 90.06 87 SER A C 1
ATOM 730 O O . SER A 1 87 ? -7.148 -18 4.652 1 90.06 87 SER A O 1
ATOM 732 N N . ARG A 1 88 ? -5.262 -18.078 5.898 1 84.94 88 ARG A N 1
ATOM 733 C CA . ARG A 1 88 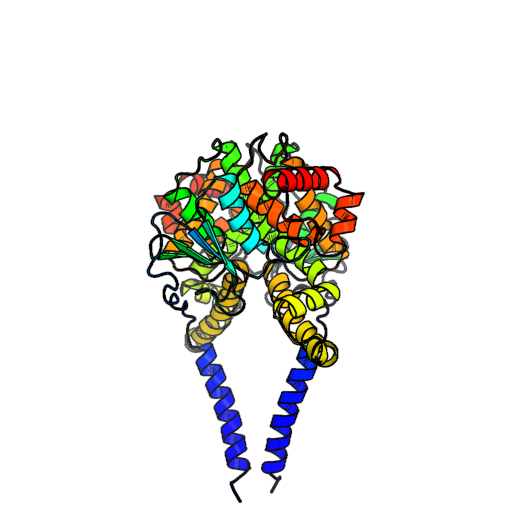? -5.859 -17.406 7.043 1 84.94 88 ARG A CA 1
ATOM 734 C C . ARG A 1 88 ? -6.336 -16 6.664 1 84.94 88 ARG A C 1
ATOM 736 O O . ARG A 1 88 ? -7.312 -15.5 7.223 1 84.94 88 ARG A O 1
ATOM 743 N N . ASN A 1 89 ? -5.656 -15.391 5.652 1 84.38 89 ASN A N 1
ATOM 744 C CA . ASN A 1 89 ? -6.004 -14.047 5.199 1 84.38 89 ASN A CA 1
ATOM 745 C C . ASN A 1 89 ? -7.059 -14.078 4.102 1 84.38 89 ASN A C 1
ATOM 747 O O . ASN A 1 89 ? -7.465 -13.031 3.594 1 84.38 89 ASN A O 1
ATOM 751 N N . GLY A 1 90 ? -7.414 -15.297 3.684 1 86.12 90 GLY A N 1
ATOM 752 C CA . GLY A 1 90 ? -8.445 -15.445 2.672 1 86.12 90 GLY A CA 1
ATOM 753 C C . GLY A 1 90 ? -7.918 -15.305 1.256 1 86.12 90 GLY A C 1
ATOM 754 O O . GLY A 1 90 ? -8.695 -15.156 0.31 1 86.12 90 GLY A O 1
ATOM 755 N N . LEU A 1 91 ? -6.605 -15.344 1.192 1 88.44 91 LEU A N 1
ATOM 756 C CA . LEU A 1 91 ? -6.012 -15.102 -0.118 1 88.44 91 LEU A CA 1
ATOM 757 C C . LEU A 1 91 ? -5.078 -16.234 -0.512 1 88.44 91 LEU A C 1
ATOM 759 O O . LEU A 1 91 ? -4.676 -17.047 0.335 1 88.44 91 LEU A O 1
ATOM 763 N N . LEU A 1 92 ? -4.875 -16.344 -1.776 1 93.44 92 LEU A N 1
ATOM 764 C CA . LEU A 1 92 ? -3.783 -17.141 -2.32 1 93.44 92 LEU A CA 1
ATOM 765 C C . LEU A 1 92 ? -2.627 -16.25 -2.766 1 93.44 92 LEU A C 1
ATOM 767 O O . LEU A 1 92 ? -2.832 -15.086 -3.115 1 93.44 92 LEU A O 1
ATOM 771 N N . PRO A 1 93 ? -1.393 -16.766 -2.656 1 96.38 93 PRO A N 1
ATOM 772 C CA . PRO A 1 93 ? -0.975 -18.125 -2.324 1 96.38 93 PRO A CA 1
ATOM 773 C C . PRO A 1 93 ? -0.844 -18.359 -0.82 1 96.38 93 PRO A C 1
ATOM 775 O O . PRO A 1 93 ? -0.862 -17.391 -0.043 1 96.38 93 PRO A O 1
ATOM 778 N N . PHE A 1 94 ? -0.813 -19.531 -0.408 1 97.19 94 PHE A N 1
ATOM 779 C CA . PHE A 1 94 ? -0.157 -19.953 0.822 1 97.19 94 PHE A CA 1
ATOM 780 C C . PHE A 1 94 ? 0.69 -21.203 0.579 1 97.19 94 PHE A C 1
ATOM 782 O O . PHE A 1 94 ? 0.591 -21.828 -0.476 1 97.19 94 PHE A O 1
ATOM 789 N N . ILE A 1 95 ? 1.58 -21.484 1.524 1 98.06 95 ILE A N 1
ATOM 790 C CA . ILE A 1 95 ? 2.42 -22.672 1.371 1 98.06 95 ILE A CA 1
ATOM 791 C C . ILE A 1 95 ? 2.367 -23.516 2.646 1 98.06 95 ILE A C 1
ATOM 793 O O . ILE A 1 95 ? 1.993 -23.016 3.711 1 98.06 95 ILE A O 1
ATOM 797 N N . GLU A 1 96 ? 2.635 -24.672 2.479 1 97.94 96 GLU A N 1
ATOM 798 C CA . GLU A 1 96 ? 2.949 -25.578 3.586 1 97.94 96 GLU A CA 1
ATOM 799 C C . GLU A 1 96 ? 4.375 -26.109 3.477 1 97.94 96 GLU A C 1
ATOM 801 O O . GLU A 1 96 ? 4.816 -26.5 2.395 1 97.94 96 GLU A O 1
ATOM 806 N N . LEU A 1 97 ? 5.137 -25.984 4.488 1 98.19 97 LEU A N 1
ATOM 807 C CA . LEU A 1 97 ? 6.531 -26.406 4.555 1 98.19 97 LEU A CA 1
ATOM 808 C C . LEU A 1 97 ? 6.828 -27.109 5.879 1 98.19 97 LEU A C 1
ATOM 810 O O . LEU A 1 97 ? 6.719 -26.5 6.941 1 98.19 97 LEU A O 1
ATOM 814 N N . ASN A 1 98 ? 7.16 -28.359 5.793 1 97.88 98 ASN A N 1
ATOM 815 C CA . ASN A 1 98 ? 7.496 -29.156 6.969 1 97.88 98 ASN A CA 1
ATOM 816 C C . ASN A 1 98 ? 6.395 -29.078 8.023 1 97.88 98 ASN A C 1
ATOM 818 O O . ASN A 1 98 ? 6.668 -28.875 9.203 1 97.88 98 ASN A O 1
ATOM 822 N N . GLY A 1 99 ? 5.227 -29.031 7.621 1 95.75 99 GLY A N 1
ATOM 823 C CA . GLY A 1 99 ? 4.086 -29.125 8.523 1 95.75 99 GLY A CA 1
ATOM 824 C C . GLY A 1 99 ? 3.625 -27.766 9.023 1 95.75 99 GLY A C 1
ATOM 825 O O . GLY A 1 99 ? 2.801 -27.688 9.938 1 95.75 99 GLY A O 1
ATOM 826 N N . GLN A 1 100 ? 4.113 -26.75 8.477 1 95.62 100 GLN A N 1
ATOM 827 C CA . GLN A 1 100 ? 3.713 -25.391 8.867 1 95.62 100 GLN A CA 1
ATOM 828 C C . GLN A 1 100 ? 3.035 -24.656 7.715 1 95.62 100 GLN A C 1
ATOM 830 O O . GLN A 1 100 ? 3.393 -24.859 6.555 1 95.62 100 GLN A O 1
ATOM 835 N N . HIS A 1 101 ? 2.096 -23.828 8.078 1 95.44 101 HIS A N 1
ATOM 836 C CA . HIS A 1 101 ? 1.332 -23.031 7.125 1 95.44 101 HIS A CA 1
ATOM 837 C C . HIS A 1 101 ? 1.804 -21.578 7.109 1 95.44 101 HIS A C 1
ATOM 839 O O . HIS A 1 101 ? 1.879 -20.938 8.156 1 95.44 101 HIS A O 1
ATOM 845 N N . TYR A 1 102 ? 2.164 -21.109 5.953 1 95.25 102 TYR A N 1
ATOM 846 C CA . TYR A 1 102 ? 2.541 -19.703 5.785 1 95.25 102 TYR A CA 1
ATOM 847 C C . TYR A 1 102 ? 1.692 -19.031 4.711 1 95.25 102 TYR A C 1
ATOM 849 O O . TYR A 1 102 ? 1.483 -19.594 3.635 1 95.25 102 TYR A O 1
ATOM 857 N N . SER A 1 103 ? 1.184 -17.875 5.074 1 93.62 103 SER A N 1
ATOM 858 C CA . SER A 1 103 ? 0.408 -17.109 4.109 1 93.62 103 SER A CA 1
ATOM 859 C C . SER A 1 103 ? 1.085 -15.773 3.795 1 93.62 103 SER A C 1
ATOM 861 O O . SER A 1 103 ? 2.09 -15.422 4.418 1 93.62 103 SER A O 1
ATOM 863 N N . ASP A 1 104 ? 0.555 -15.07 2.723 1 93.88 104 ASP A N 1
ATOM 864 C CA . ASP A 1 104 ? 1.072 -13.773 2.293 1 93.88 104 ASP A CA 1
ATOM 865 C C . ASP A 1 104 ? 2.416 -13.93 1.584 1 93.88 104 ASP A C 1
ATOM 867 O O . ASP A 1 104 ? 3.35 -14.516 2.133 1 93.88 104 ASP A O 1
ATOM 871 N N . SER A 1 105 ? 2.492 -13.383 0.45 1 96.69 105 SER A N 1
ATOM 872 C CA . SER A 1 105 ? 3.656 -13.609 -0.401 1 96.69 105 SER A CA 1
ATOM 873 C C . SER A 1 105 ? 4.922 -13.031 0.226 1 96.69 105 SER A C 1
ATOM 875 O O . SER A 1 105 ? 6.008 -13.586 0.066 1 96.69 105 SER A O 1
ATOM 877 N N . ASP A 1 106 ? 4.871 -11.953 0.988 1 95.5 106 ASP A N 1
ATOM 878 C CA . ASP A 1 106 ? 6.039 -11.359 1.637 1 95.5 106 ASP A CA 1
ATOM 879 C C . ASP A 1 106 ? 6.535 -12.242 2.779 1 95.5 106 ASP A C 1
ATOM 881 O O . ASP A 1 106 ? 7.738 -12.453 2.93 1 95.5 106 ASP A O 1
ATOM 885 N N . LEU A 1 107 ? 5.621 -12.664 3.58 1 96 107 LEU A N 1
ATOM 886 C CA . LEU A 1 107 ? 5.984 -13.531 4.699 1 96 107 LEU A CA 1
ATOM 887 C C . LEU A 1 107 ? 6.539 -14.859 4.199 1 96 107 LEU A C 1
ATOM 889 O O . LEU A 1 107 ? 7.504 -15.383 4.762 1 96 107 LEU A O 1
ATOM 893 N N . ILE A 1 108 ? 5.891 -15.414 3.18 1 97.88 108 ILE A N 1
ATOM 894 C CA . ILE A 1 108 ? 6.375 -16.641 2.572 1 97.88 108 ILE A CA 1
ATOM 895 C C . ILE A 1 108 ? 7.816 -16.453 2.1 1 97.88 108 ILE A C 1
ATOM 897 O O . ILE A 1 108 ? 8.68 -17.297 2.375 1 97.88 108 ILE A O 1
ATOM 901 N N . GLU A 1 109 ? 8.039 -15.383 1.397 1 98.06 109 GLU A N 1
ATOM 902 C CA . GLU A 1 109 ? 9.391 -15.102 0.915 1 98.06 109 GLU A CA 1
ATOM 903 C C . GLU A 1 109 ? 10.391 -15.039 2.066 1 98.06 109 GLU A C 1
ATOM 905 O O . GLU A 1 109 ? 11.484 -15.602 1.976 1 98.06 109 GLU A O 1
ATOM 910 N N . MET A 1 110 ? 10.031 -14.383 3.145 1 96.75 110 MET A N 1
ATOM 911 C CA . MET A 1 110 ? 10.914 -14.266 4.301 1 96.75 110 MET A CA 1
ATOM 912 C C . MET A 1 110 ? 11.211 -15.641 4.898 1 96.75 110 MET A C 1
ATOM 914 O O . MET A 1 110 ? 12.359 -15.93 5.258 1 96.75 110 MET A O 1
ATOM 918 N N . ARG A 1 111 ? 10.195 -16.484 4.988 1 97.81 111 ARG A N 1
ATOM 919 C CA . ARG A 1 111 ? 10.367 -17.812 5.559 1 97.81 111 ARG A CA 1
ATOM 920 C C . ARG A 1 111 ? 11.242 -18.672 4.656 1 97.81 111 ARG A C 1
ATOM 922 O O . ARG A 1 111 ? 12.109 -19.406 5.137 1 97.81 111 ARG A O 1
ATOM 929 N N . LEU A 1 112 ? 11.008 -18.594 3.385 1 98.44 112 LEU A N 1
ATOM 930 C CA . LEU A 1 112 ? 11.797 -19.375 2.443 1 98.44 112 LEU A CA 1
ATOM 931 C C . LEU A 1 112 ? 13.258 -18.938 2.449 1 98.44 112 LEU A C 1
ATOM 933 O O . LEU A 1 112 ? 14.164 -19.766 2.404 1 98.44 112 LEU A O 1
ATOM 937 N N . LYS A 1 113 ? 13.492 -17.609 2.498 1 97.25 113 LYS A N 1
ATOM 938 C CA . LYS A 1 113 ? 14.852 -17.078 2.562 1 97.25 113 LYS A CA 1
ATOM 939 C C . LYS A 1 113 ? 15.586 -17.609 3.789 1 97.25 113 LYS A C 1
ATOM 941 O O . LYS A 1 113 ? 16.75 -18 3.699 1 97.25 113 LYS A O 1
ATOM 946 N N . SER A 1 114 ? 14.867 -17.578 4.863 1 96.69 114 SER A N 1
ATOM 947 C CA . SER A 1 114 ? 15.469 -18.047 6.109 1 96.69 114 SER A CA 1
ATOM 948 C C . SER A 1 114 ? 15.703 -19.547 6.09 1 96.69 114 SER A C 1
ATOM 950 O O . SER A 1 114 ? 16.797 -20.016 6.426 1 96.69 114 SER A O 1
ATOM 952 N N . HIS A 1 115 ? 14.766 -20.328 5.656 1 98 115 HIS A N 1
ATOM 953 C CA . HIS A 1 115 ? 14.805 -21.797 5.707 1 98 115 HIS A CA 1
ATOM 954 C C . HIS A 1 115 ? 15.828 -22.359 4.73 1 98 115 HIS A C 1
ATOM 956 O O . HIS A 1 115 ? 16.562 -23.297 5.062 1 98 115 HIS A O 1
ATOM 962 N N . PHE A 1 116 ? 15.906 -21.812 3.594 1 98.19 116 PHE A N 1
ATOM 963 C CA . PHE A 1 116 ? 16.766 -22.375 2.553 1 98.19 116 PHE A CA 1
ATOM 964 C C . PHE A 1 116 ? 18.047 -21.562 2.418 1 98.19 116 PHE A C 1
ATOM 966 O O . PHE A 1 116 ? 18.812 -21.766 1.476 1 98.19 116 PHE A O 1
ATOM 973 N N . LYS A 1 117 ? 18.234 -20.547 3.23 1 96.88 117 LYS A N 1
ATOM 974 C CA . LYS A 1 117 ? 19.438 -19.734 3.307 1 96.88 117 LYS A CA 1
ATOM 975 C C . LYS A 1 117 ? 19.75 -19.078 1.964 1 96.88 117 LYS A C 1
ATOM 977 O O . LYS A 1 117 ? 20.859 -19.188 1.459 1 96.88 117 LYS A O 1
ATOM 982 N N . ILE A 1 118 ? 18.734 -18.5 1.438 1 96.19 118 ILE A N 1
ATOM 983 C CA . ILE A 1 118 ? 18.891 -17.781 0.178 1 96.19 118 ILE A CA 1
ATOM 984 C C . ILE A 1 118 ? 19.828 -16.578 0.375 1 96.19 118 ILE A C 1
ATOM 986 O O . ILE A 1 118 ? 19.656 -15.797 1.309 1 96.19 118 ILE A O 1
ATOM 990 N N . PRO A 1 119 ? 20.812 -16.422 -0.43 1 91.94 119 PRO A N 1
ATOM 991 C CA . PRO A 1 119 ? 21.781 -15.344 -0.255 1 91.94 119 PRO A CA 1
ATOM 992 C C . PRO A 1 119 ? 21.156 -13.961 -0.453 1 91.94 119 PRO A C 1
ATOM 994 O O . PRO A 1 119 ? 20.281 -13.797 -1.294 1 91.94 119 PRO A O 1
ATOM 997 N N . THR A 1 120 ? 21.688 -13.039 0.355 1 89.81 120 THR A N 1
ATOM 998 C CA . THR A 1 120 ? 21.266 -11.648 0.208 1 89.81 120 THR A CA 1
ATOM 999 C C . THR A 1 120 ? 22.234 -10.883 -0.68 1 89.81 120 THR A C 1
ATOM 1001 O O . THR A 1 120 ? 23.391 -11.273 -0.831 1 89.81 120 THR A O 1
ATOM 1004 N N . LEU A 1 121 ? 21.719 -9.867 -1.235 1 94.56 121 LEU A N 1
ATOM 1005 C CA . LEU A 1 121 ? 22.578 -8.938 -1.979 1 94.56 121 LEU A CA 1
ATOM 1006 C C . LEU A 1 121 ? 23.484 -8.148 -1.035 1 94.56 121 LEU A C 1
ATOM 1008 O O . LEU A 1 121 ? 23.266 -8.141 0.178 1 94.56 121 LEU A O 1
ATOM 1012 N N . PRO A 1 122 ? 24.609 -7.609 -1.669 1 92.69 122 PRO A N 1
ATOM 1013 C CA . PRO A 1 122 ? 25.344 -6.66 -0.834 1 92.69 122 PRO A CA 1
ATOM 1014 C C . PRO A 1 122 ? 24.453 -5.598 -0.212 1 92.69 122 PRO A C 1
ATOM 1016 O O . PRO A 1 122 ? 23.438 -5.219 -0.803 1 92.69 122 PRO A O 1
ATOM 1019 N N . ASP A 1 123 ? 24.828 -5.062 0.874 1 89.69 123 ASP A N 1
ATOM 1020 C CA . ASP A 1 123 ? 23.984 -4.293 1.779 1 89.69 123 ASP A CA 1
ATOM 1021 C C . ASP A 1 123 ? 23.25 -3.186 1.032 1 89.69 123 ASP A C 1
ATOM 1023 O O . ASP A 1 123 ? 22.016 -3.059 1.146 1 89.69 123 ASP A O 1
ATOM 1027 N N . GLU A 1 124 ? 23.984 -2.438 0.28 1 90.81 124 GLU A N 1
ATOM 1028 C CA . GLU A 1 124 ? 23.344 -1.312 -0.404 1 90.81 124 GLU A CA 1
ATOM 1029 C C . GLU A 1 124 ? 22.328 -1.788 -1.425 1 90.81 124 GLU A C 1
ATOM 1031 O O . GLU A 1 124 ? 21.234 -1.215 -1.535 1 90.81 124 GLU A O 1
ATOM 1036 N N . LEU A 1 125 ? 22.703 -2.877 -2.111 1 95 125 LEU A N 1
ATOM 1037 C CA . LEU A 1 125 ? 21.797 -3.414 -3.125 1 95 125 LEU A CA 1
ATOM 1038 C C . LEU A 1 125 ? 20.594 -4.09 -2.479 1 95 125 LEU A C 1
ATOM 1040 O O . LEU A 1 125 ? 19.484 -4.039 -3.016 1 95 125 LEU A O 1
ATOM 1044 N N . GLU A 1 126 ? 20.859 -4.738 -1.384 1 95.75 126 GLU A N 1
ATOM 1045 C CA . GLU A 1 126 ? 19.75 -5.367 -0.657 1 95.75 126 GLU A CA 1
ATOM 1046 C C . GLU A 1 126 ? 18.75 -4.328 -0.171 1 95.75 126 GLU A C 1
ATOM 1048 O O . GLU A 1 126 ? 17.531 -4.539 -0.262 1 95.75 126 GLU A O 1
ATOM 1053 N N . THR A 1 127 ? 19.25 -3.24 0.345 1 96.75 127 THR A N 1
ATOM 1054 C CA . THR A 1 127 ? 18.422 -2.135 0.801 1 96.75 127 THR A CA 1
ATOM 1055 C C . THR A 1 127 ? 17.531 -1.621 -0.332 1 96.75 127 THR A C 1
ATOM 1057 O O . THR A 1 127 ? 16.328 -1.441 -0.152 1 96.75 127 THR A O 1
ATOM 1060 N N . GLN A 1 128 ? 18.125 -1.462 -1.462 1 96.69 128 GLN A N 1
ATOM 1061 C CA . GLN A 1 128 ? 17.391 -0.989 -2.633 1 96.69 128 GLN A CA 1
ATOM 1062 C C . GLN A 1 128 ? 16.375 -2.021 -3.1 1 96.69 128 GLN A C 1
ATOM 1064 O O . GLN A 1 128 ? 15.273 -1.666 -3.525 1 96.69 128 GLN A O 1
ATOM 1069 N N . SER A 1 129 ? 16.766 -3.236 -3.053 1 97.69 129 SER A N 1
ATOM 1070 C CA . SER A 1 129 ? 15.906 -4.32 -3.529 1 97.69 129 SER A CA 1
ATOM 1071 C C . SER A 1 129 ? 14.641 -4.43 -2.691 1 97.69 129 SER A C 1
ATOM 1073 O O . SER A 1 129 ? 13.555 -4.676 -3.225 1 97.69 129 SER A O 1
ATOM 1075 N N . VAL A 1 130 ? 14.766 -4.238 -1.409 1 97.81 130 VAL A N 1
ATOM 1076 C CA . VAL A 1 130 ? 13.617 -4.324 -0.513 1 97.81 130 VAL A CA 1
ATOM 1077 C C . VAL A 1 130 ? 12.664 -3.168 -0.789 1 97.81 130 VAL A C 1
ATOM 1079 O O . VAL A 1 130 ? 11.453 -3.373 -0.926 1 97.81 130 VAL A O 1
ATOM 1082 N N . ALA A 1 131 ? 13.203 -1.979 -0.881 1 98.44 131 ALA A N 1
ATOM 1083 C CA . ALA A 1 131 ? 12.375 -0.803 -1.146 1 98.44 131 ALA A CA 1
ATOM 1084 C C . ALA A 1 131 ? 11.656 -0.929 -2.486 1 98.44 131 ALA A C 1
ATOM 1086 O O . ALA A 1 131 ? 10.469 -0.603 -2.596 1 98.44 131 ALA A O 1
ATOM 1087 N N . LEU A 1 132 ? 12.375 -1.415 -3.49 1 98.5 132 LEU A N 1
ATOM 1088 C CA . LEU A 1 132 ? 11.797 -1.594 -4.816 1 98.5 132 LEU A CA 1
ATOM 1089 C C . LEU A 1 132 ? 10.664 -2.615 -4.781 1 98.5 132 LEU A C 1
ATOM 1091 O O . LEU A 1 132 ? 9.617 -2.412 -5.406 1 98.5 132 LEU A O 1
ATOM 1095 N N . SER A 1 133 ? 10.883 -3.693 -4.098 1 98.44 133 SER A N 1
ATOM 1096 C CA . SER A 1 133 ? 9.875 -4.742 -4.004 1 98.44 133 SER A CA 1
ATOM 1097 C C . SER A 1 133 ? 8.609 -4.234 -3.326 1 98.44 133 SER A C 1
ATOM 1099 O O . SER A 1 133 ? 7.496 -4.535 -3.766 1 98.44 133 SER A O 1
ATOM 1101 N N . LYS A 1 134 ? 8.82 -3.467 -2.285 1 98.38 134 LYS A N 1
ATOM 1102 C CA . LYS A 1 134 ? 7.672 -2.904 -1.58 1 98.38 134 LYS A CA 1
ATOM 1103 C C . LYS A 1 134 ? 6.93 -1.902 -2.457 1 98.38 134 LYS A C 1
ATOM 1105 O O . LYS A 1 134 ? 5.695 -1.902 -2.498 1 98.38 134 LYS A O 1
ATOM 1110 N N . MET A 1 135 ? 7.652 -1.073 -3.154 1 98.38 135 MET A N 1
ATOM 1111 C CA . MET A 1 135 ? 7.012 -0.14 -4.074 1 98.38 135 MET A CA 1
ATOM 1112 C C . MET A 1 135 ? 6.184 -0.885 -5.117 1 98.38 135 MET A C 1
ATOM 1114 O O . MET A 1 135 ? 5.066 -0.479 -5.434 1 98.38 135 MET A O 1
ATOM 1118 N N . THR A 1 136 ? 6.746 -1.967 -5.609 1 98.56 136 THR A N 1
ATOM 1119 C CA . THR A 1 136 ? 6.129 -2.73 -6.688 1 98.56 136 THR A CA 1
ATOM 1120 C C . THR A 1 136 ? 4.793 -3.318 -6.242 1 98.56 136 THR A C 1
ATOM 1122 O O . THR A 1 136 ? 3.768 -3.104 -6.891 1 98.56 136 THR A O 1
ATOM 1125 N N . PHE A 1 137 ? 4.77 -3.881 -5.109 1 97.38 137 PHE A N 1
ATOM 1126 C CA . PHE A 1 137 ? 3.572 -4.625 -4.73 1 97.38 137 PHE A CA 1
ATOM 1127 C C . PHE A 1 137 ? 2.611 -3.738 -3.945 1 97.38 137 PHE A C 1
ATOM 1129 O O . PHE A 1 137 ? 1.416 -4.027 -3.867 1 97.38 137 PHE A O 1
ATOM 1136 N N . PHE A 1 138 ? 3.107 -2.619 -3.398 1 97.25 138 PHE A N 1
ATOM 1137 C CA . PHE A 1 138 ? 2.209 -1.86 -2.535 1 97.25 138 PHE A CA 1
ATOM 1138 C C . PHE A 1 138 ? 1.824 -0.537 -3.184 1 97.25 138 PHE A C 1
ATOM 1140 O O . PHE A 1 138 ? 0.929 0.16 -2.701 1 97.25 138 PHE A O 1
ATOM 1147 N N . HIS A 1 139 ? 2.434 -0.21 -4.27 1 98 139 HIS A N 1
ATOM 1148 C CA . HIS A 1 139 ? 2.037 0.994 -4.992 1 98 139 HIS A CA 1
ATOM 1149 C C . HIS A 1 139 ? 1.728 0.683 -6.453 1 98 139 HIS A C 1
ATOM 1151 O O . HIS A 1 139 ? 0.584 0.822 -6.891 1 98 139 HIS A O 1
ATOM 1157 N N . LEU A 1 140 ? 2.689 0.128 -7.184 1 98.5 140 LEU A N 1
ATOM 1158 C CA . LEU A 1 140 ? 2.535 -0.137 -8.609 1 98.5 140 LEU A CA 1
ATOM 1159 C C . LEU A 1 140 ? 1.419 -1.147 -8.859 1 98.5 140 LEU A C 1
ATOM 1161 O O . LEU A 1 140 ? 0.667 -1.023 -9.828 1 98.5 140 LEU A O 1
ATOM 1165 N N . PHE A 1 141 ? 1.356 -2.104 -8.031 1 98.31 141 PHE A N 1
ATOM 1166 C CA . PHE A 1 141 ? 0.323 -3.125 -8.156 1 98.31 141 PHE A CA 1
ATOM 1167 C C . PHE A 1 141 ? -1.06 -2.49 -8.234 1 98.31 141 PHE A C 1
ATOM 1169 O O . PHE A 1 141 ? -1.86 -2.84 -9.102 1 98.31 141 PHE A O 1
ATOM 1176 N N . HIS A 1 142 ? -1.345 -1.594 -7.328 1 97 142 HIS A N 1
ATOM 1177 C CA . HIS A 1 142 ? -2.674 -1 -7.25 1 97 142 HIS A CA 1
ATOM 1178 C C . HIS A 1 142 ? -2.971 -0.153 -8.484 1 97 142 HIS A C 1
ATOM 1180 O O . HIS A 1 142 ? -4.117 -0.083 -8.938 1 97 142 HIS A O 1
ATOM 1186 N N . ILE A 1 143 ? -1.977 0.5 -9.016 1 97.56 143 ILE A N 1
ATOM 1187 C CA . ILE A 1 143 ? -2.143 1.267 -10.242 1 97.56 143 ILE A CA 1
ATOM 1188 C C . ILE A 1 143 ? -2.477 0.325 -11.398 1 97.56 143 ILE A C 1
ATOM 1190 O O . ILE A 1 143 ? -3.443 0.548 -12.133 1 97.56 143 ILE A O 1
ATOM 1194 N N . ILE A 1 144 ? -1.724 -0.707 -11.508 1 97.56 144 ILE A N 1
ATOM 1195 C CA . ILE A 1 144 ? -1.865 -1.67 -12.594 1 97.56 144 ILE A CA 1
ATOM 1196 C C . ILE A 1 144 ? -3.23 -2.348 -12.508 1 97.56 144 ILE A C 1
ATOM 1198 O O . ILE A 1 144 ? -3.902 -2.537 -13.523 1 97.56 144 ILE A O 1
ATOM 1202 N N . TYR A 1 145 ? -3.645 -2.623 -11.352 1 96.62 145 TYR A N 1
ATOM 1203 C CA . TYR A 1 145 ? -4.895 -3.359 -11.195 1 96.62 145 TYR A CA 1
ATOM 1204 C C . TYR A 1 145 ? -6.094 -2.449 -11.422 1 96.62 145 TYR A C 1
ATOM 1206 O O . TYR A 1 145 ? -7.199 -2.924 -11.703 1 96.62 145 TYR A O 1
ATOM 1214 N N . ARG A 1 146 ? -5.914 -1.128 -11.281 1 95.38 146 ARG A N 1
ATOM 1215 C CA . ARG A 1 146 ? -6.965 -0.215 -11.719 1 95.38 146 ARG A CA 1
ATOM 1216 C C . ARG A 1 146 ? -7.23 -0.357 -13.211 1 95.38 146 ARG A C 1
ATOM 1218 O O . ARG A 1 146 ? -8.383 -0.344 -13.648 1 95.38 146 ARG A O 1
ATOM 1225 N N . TYR A 1 147 ? -6.168 -0.523 -13.953 1 95.94 147 TYR A N 1
ATOM 1226 C CA . TYR A 1 147 ? -6.305 -0.688 -15.398 1 95.94 147 TYR A CA 1
ATOM 1227 C C . TYR A 1 147 ? -6.789 -2.09 -15.742 1 95.94 147 TYR A C 1
ATOM 1229 O O . TYR A 1 147 ? -7.684 -2.256 -16.578 1 95.94 147 TYR A O 1
ATOM 1237 N N . LYS A 1 148 ? -6.203 -3.062 -15.102 1 95.25 148 LYS A N 1
ATOM 1238 C CA . LYS A 1 148 ? -6.527 -4.457 -15.391 1 95.25 148 LYS A CA 1
ATOM 1239 C C . LYS A 1 148 ? -8 -4.742 -15.133 1 95.25 148 LYS A C 1
ATOM 1241 O O . LYS A 1 148 ? -8.656 -5.418 -15.922 1 95.25 148 LYS A O 1
ATOM 1246 N N . THR A 1 149 ? -8.609 -4.199 -14.055 1 94.12 149 THR A N 1
ATOM 1247 C CA . THR A 1 149 ? -9.984 -4.496 -13.656 1 94.12 149 THR A CA 1
ATOM 1248 C C . THR A 1 149 ? -10.977 -3.654 -14.453 1 94.12 149 THR A C 1
ATOM 1250 O O . THR A 1 149 ? -12.188 -3.809 -14.312 1 94.12 149 THR A O 1
ATOM 1253 N N . SER A 1 150 ? -10.461 -2.717 -15.273 1 92.56 150 SER A N 1
ATOM 1254 C CA . SER A 1 150 ? -11.328 -1.966 -16.172 1 92.56 150 SER A CA 1
ATOM 1255 C C . SER A 1 150 ? -11.578 -2.727 -17.469 1 92.56 150 SER A C 1
ATOM 1257 O O . SER A 1 150 ? -12.438 -2.344 -18.266 1 92.56 150 SER A O 1
ATOM 1259 N N . GLU A 1 151 ? -10.852 -3.854 -17.625 1 94.31 151 GLU A N 1
ATOM 1260 C CA . GLU A 1 151 ? -10.945 -4.633 -18.859 1 94.31 151 GLU A CA 1
ATOM 1261 C C . GLU A 1 151 ? -11.938 -5.781 -18.703 1 94.31 151 GLU A C 1
ATOM 1263 O O . GLU A 1 151 ? -11.859 -6.562 -17.766 1 94.31 151 GLU A O 1
ATOM 1268 N N . HIS A 1 152 ? -12.836 -5.914 -19.703 1 92.69 152 HIS A N 1
ATOM 1269 C CA . HIS A 1 152 ? -13.812 -7 -19.719 1 92.69 152 HIS A CA 1
ATOM 1270 C C . HIS A 1 152 ? -13.125 -8.359 -19.75 1 92.69 152 HIS A C 1
ATOM 1272 O O . HIS A 1 152 ? -13.594 -9.312 -19.125 1 92.69 152 HIS A O 1
ATOM 1278 N N . LYS A 1 153 ? -12.078 -8.438 -20.406 1 93.06 153 LYS A N 1
ATOM 1279 C CA . LYS A 1 153 ? -11.352 -9.695 -20.578 1 93.06 153 LYS A CA 1
ATOM 1280 C C . LYS A 1 153 ? -10.844 -10.219 -19.234 1 93.06 153 LYS A C 1
ATOM 1282 O O . LYS A 1 153 ? -10.695 -11.43 -19.047 1 93.06 153 LYS A O 1
ATOM 1287 N N . PHE A 1 154 ? -10.539 -9.312 -18.328 1 94.56 154 PHE A N 1
ATOM 1288 C CA . PHE A 1 154 ? -10.117 -9.711 -16.984 1 94.56 154 PHE A CA 1
ATOM 1289 C C . PHE A 1 154 ? -11.164 -10.609 -16.344 1 94.56 154 PHE A C 1
ATOM 1291 O O . PHE A 1 154 ? -10.828 -11.672 -15.812 1 94.56 154 PHE A O 1
ATOM 1298 N N . TYR A 1 155 ? -12.391 -10.281 -16.453 1 92.5 155 TYR A N 1
ATOM 1299 C CA . TYR A 1 155 ? -13.484 -10.992 -15.805 1 92.5 155 TYR A CA 1
ATOM 1300 C C . TYR A 1 155 ? -13.805 -12.281 -16.547 1 92.5 155 TYR A C 1
ATOM 1302 O O . TYR A 1 155 ? -14.203 -13.281 -15.922 1 92.5 155 TYR A O 1
ATOM 1310 N N . GLU A 1 156 ? -13.609 -12.234 -17.828 1 91 156 GLU A N 1
ATOM 1311 C CA . GLU A 1 156 ? -13.742 -13.477 -18.578 1 91 156 GLU A CA 1
ATOM 1312 C C . GLU A 1 156 ? -12.703 -14.508 -18.141 1 91 156 GLU A C 1
ATOM 1314 O O . GLU A 1 156 ? -13.016 -15.695 -18.016 1 91 156 GLU A O 1
ATOM 1319 N N . THR A 1 157 ? -11.531 -14.023 -17.953 1 90.25 157 THR A N 1
ATOM 1320 C CA . THR A 1 157 ? -10.445 -14.906 -17.516 1 90.25 157 THR A CA 1
ATOM 1321 C C . THR A 1 157 ? -10.734 -15.469 -16.141 1 90.25 157 THR A C 1
ATOM 1323 O O . THR A 1 157 ? -10.531 -16.656 -15.891 1 90.25 157 THR A O 1
ATOM 1326 N N . ILE A 1 158 ? -11.188 -14.625 -15.258 1 88.38 158 ILE A N 1
ATOM 1327 C CA . ILE A 1 158 ? -11.531 -15.062 -13.906 1 88.38 158 ILE A CA 1
ATOM 1328 C C . ILE A 1 158 ? -12.641 -16.109 -13.969 1 88.38 158 ILE A C 1
ATOM 1330 O O . ILE A 1 158 ? -12.602 -17.109 -13.25 1 88.38 158 ILE A O 1
ATOM 1334 N N . TYR A 1 159 ? -13.617 -15.789 -14.797 1 86.75 159 TYR A N 1
ATOM 1335 C CA . TYR A 1 159 ? -14.742 -16.703 -14.961 1 86.75 159 TYR A CA 1
ATOM 1336 C C . TYR A 1 159 ? -14.266 -18.078 -15.383 1 86.75 159 TYR A C 1
ATOM 1338 O O . TYR A 1 159 ? -14.75 -19.094 -14.883 1 86.75 159 TYR A O 1
ATOM 1346 N N . GLN A 1 160 ? -13.305 -18.141 -16.203 1 83.38 160 GLN A N 1
ATOM 1347 C CA . GLN A 1 160 ? -12.75 -19.391 -16.688 1 83.38 160 GLN A CA 1
ATOM 1348 C C . GLN A 1 160 ? -11.945 -20.094 -15.602 1 83.38 160 GLN A C 1
ATOM 1350 O O . GLN A 1 160 ? -12 -21.312 -15.477 1 83.38 160 GLN A O 1
ATOM 1355 N N . LEU A 1 161 ? -11.266 -19.312 -14.844 1 82.5 161 LEU A N 1
ATOM 1356 C CA . LEU A 1 161 ? -10.43 -19.859 -13.781 1 82.5 161 LEU A CA 1
ATOM 1357 C C . LEU A 1 161 ? -11.289 -20.484 -12.688 1 82.5 161 LEU A C 1
ATOM 1359 O O . LEU A 1 161 ? -10.875 -21.438 -12.031 1 82.5 161 LEU A O 1
ATOM 1363 N N . LEU A 1 162 ? -12.484 -19.906 -12.523 1 78.44 162 LEU A N 1
ATOM 1364 C CA . LEU A 1 162 ? -13.383 -20.406 -11.484 1 78.44 162 LEU A CA 1
ATOM 1365 C C . LEU A 1 162 ? -14.148 -21.641 -11.977 1 78.44 162 LEU A C 1
ATOM 1367 O O . LEU A 1 162 ? -15.008 -22.156 -11.258 1 78.44 162 LEU A O 1
ATOM 1371 N N . ASP A 1 163 ? -13.797 -22.109 -13.102 1 79.81 163 ASP A N 1
ATOM 1372 C CA . ASP A 1 163 ? -14.383 -23.297 -13.703 1 79.81 163 ASP A CA 1
ATOM 1373 C C . ASP A 1 163 ? -15.906 -23.188 -13.781 1 79.81 163 ASP A C 1
ATOM 1375 O O . ASP A 1 163 ? -16.609 -24.141 -13.477 1 79.81 163 ASP A O 1
ATOM 1379 N N . MET A 1 164 ? -16.391 -22.062 -14.047 1 80.31 164 MET A N 1
ATOM 1380 C CA . MET A 1 164 ? -17.828 -21.875 -14.188 1 80.31 164 MET A CA 1
ATOM 1381 C C . MET A 1 164 ? -18.297 -22.297 -15.57 1 80.31 164 MET A C 1
ATOM 1383 O O . MET A 1 164 ? -17.562 -22.172 -16.547 1 80.31 164 MET A O 1
ATOM 1387 N N . PRO A 1 165 ? -19.469 -22.859 -15.625 1 84 165 PRO A N 1
ATOM 1388 C CA . PRO A 1 165 ? -19.969 -23.312 -16.922 1 84 165 PRO A CA 1
ATOM 1389 C C . PRO A 1 165 ? -20.109 -22.188 -17.938 1 84 165 PRO A C 1
ATOM 1391 O O . PRO A 1 165 ? -20.688 -21.141 -17.625 1 84 165 PRO A O 1
ATOM 1394 N N . PRO A 1 166 ? -19.578 -22.391 -19.062 1 81.62 166 PRO A N 1
ATOM 1395 C CA . PRO A 1 166 ? -19.625 -21.359 -20.094 1 81.62 166 PRO A CA 1
ATOM 1396 C C . PRO A 1 166 ? -21.047 -20.969 -20.469 1 81.62 166 PRO A C 1
ATOM 1398 O O . PRO A 1 166 ? -21.297 -19.828 -20.859 1 81.62 166 PRO A O 1
ATOM 1401 N N . THR A 1 167 ? -21.969 -21.812 -20.25 1 85.5 167 THR A N 1
ATOM 1402 C CA . THR A 1 167 ? -23.344 -21.594 -20.656 1 85.5 167 THR A CA 1
ATOM 1403 C C . THR A 1 167 ? -24.016 -20.531 -19.797 1 85.5 167 THR A C 1
ATOM 1405 O O . THR A 1 167 ? -24.984 -19.891 -20.203 1 85.5 167 THR A O 1
ATOM 1408 N N . LEU A 1 168 ? -23.453 -20.344 -18.672 1 86.44 168 LEU A N 1
ATOM 1409 C CA . LEU A 1 168 ? -24.062 -19.391 -17.734 1 86.44 168 LEU A CA 1
ATOM 1410 C C . LEU A 1 168 ? -23.312 -18.078 -17.734 1 86.44 168 LEU A C 1
ATOM 1412 O O . LEU A 1 168 ? -23.656 -17.156 -16.969 1 86.44 168 LEU A O 1
ATOM 1416 N N . SER A 1 169 ? -22.344 -18.016 -18.594 1 83.06 169 SER A N 1
ATOM 1417 C CA . SER A 1 169 ? -21.453 -16.859 -18.578 1 83.06 169 SER A CA 1
ATOM 1418 C C . SER A 1 169 ? -22.203 -15.562 -18.797 1 83.06 169 SER A C 1
ATOM 1420 O O . SER A 1 169 ? -21.953 -14.57 -18.125 1 83.06 169 SER A O 1
ATOM 1422 N N . ILE A 1 170 ? -23.156 -15.539 -19.625 1 83.94 170 ILE A N 1
ATOM 1423 C CA . ILE A 1 170 ? -23.875 -14.32 -20.016 1 83.94 170 ILE A CA 1
ATOM 1424 C C . ILE A 1 170 ? -24.656 -13.797 -18.812 1 83.94 170 ILE A C 1
ATOM 1426 O O . ILE A 1 170 ? -24.781 -12.586 -18.625 1 83.94 170 ILE A O 1
ATOM 1430 N N . LEU A 1 171 ? -25.062 -14.672 -18.031 1 86.56 171 LEU A N 1
ATOM 1431 C CA . LEU A 1 171 ? -25.906 -14.305 -16.891 1 86.56 171 LEU A CA 1
ATOM 1432 C C . LEU A 1 171 ? -25.047 -13.945 -15.68 1 86.56 171 LEU A C 1
ATOM 1434 O O . LEU A 1 171 ? -25.375 -13.016 -14.938 1 86.56 171 LEU A O 1
ATOM 1438 N N . ILE A 1 172 ? -24 -14.578 -15.531 1 88.81 172 ILE A N 1
ATOM 1439 C CA . ILE A 1 172 ? -23.266 -14.508 -14.281 1 88.81 172 ILE A CA 1
ATOM 1440 C C . ILE A 1 172 ? -22.156 -13.453 -14.398 1 88.81 172 ILE A C 1
ATOM 1442 O O . ILE A 1 172 ? -21.812 -12.805 -13.414 1 88.81 172 ILE A O 1
ATOM 1446 N N . LEU A 1 173 ? -21.625 -13.297 -15.578 1 88.62 173 LEU A N 1
ATOM 1447 C CA . LEU A 1 173 ? -20.453 -12.469 -15.797 1 88.62 173 LEU A CA 1
ATOM 1448 C C . LEU A 1 173 ? -20.703 -11.031 -15.352 1 88.62 173 LEU A C 1
ATOM 1450 O O . LEU A 1 173 ? -19.844 -10.406 -14.734 1 88.62 173 LEU A O 1
ATOM 1454 N N . PRO A 1 174 ? -21.906 -10.5 -15.641 1 87.69 174 PRO A N 1
ATOM 1455 C CA . PRO A 1 174 ? -22.156 -9.141 -15.172 1 87.69 174 PRO A CA 1
ATOM 1456 C C . PRO A 1 174 ? -22.078 -9.016 -13.648 1 87.69 174 PRO A C 1
ATOM 1458 O O . PRO A 1 174 ? -21.625 -7.992 -13.133 1 87.69 174 PRO A O 1
ATOM 1461 N N . PHE A 1 175 ? -22.531 -9.992 -13.031 1 86.94 175 PHE A N 1
ATOM 1462 C CA . PHE A 1 175 ? -22.484 -9.977 -11.57 1 86.94 175 PHE A CA 1
ATOM 1463 C C . PHE A 1 175 ? -21.047 -10.109 -11.062 1 86.94 175 PHE A C 1
ATOM 1465 O O . PHE A 1 175 ? -20.672 -9.477 -10.078 1 86.94 175 PHE A O 1
ATOM 1472 N N . VAL A 1 176 ? -20.344 -10.93 -11.781 1 86.75 176 VAL A N 1
ATOM 1473 C CA . VAL A 1 176 ? -18.938 -11.086 -11.438 1 86.75 176 VAL A CA 1
ATOM 1474 C C . VAL A 1 176 ? -18.203 -9.766 -11.641 1 86.75 176 VAL A C 1
ATOM 1476 O O . VAL A 1 176 ? -17.422 -9.336 -10.781 1 86.75 176 VAL A O 1
ATOM 1479 N N . LYS A 1 177 ? -18.469 -9.195 -12.711 1 90.75 177 LYS A N 1
ATOM 1480 C CA . LYS A 1 177 ? -17.844 -7.914 -13.016 1 90.75 177 LYS A CA 1
ATOM 1481 C C . LYS A 1 177 ? -18.188 -6.863 -11.969 1 90.75 177 LYS A C 1
ATOM 1483 O O . LYS A 1 177 ? -17.312 -6.129 -11.5 1 90.75 177 LYS A O 1
ATOM 1488 N N . ALA A 1 178 ? -19.391 -6.844 -11.578 1 90.31 178 ALA A N 1
ATOM 1489 C CA . ALA A 1 178 ? -19.844 -5.852 -10.609 1 90.31 178 ALA A CA 1
ATOM 1490 C C . ALA A 1 178 ? -19.25 -6.109 -9.234 1 90.31 178 ALA A C 1
ATOM 1492 O O . ALA A 1 178 ? -18.719 -5.191 -8.594 1 90.31 178 ALA A O 1
ATOM 1493 N N . SER A 1 179 ? -19.312 -7.309 -8.844 1 88.5 179 SER A N 1
ATOM 1494 C CA . SER A 1 179 ? -18.875 -7.652 -7.496 1 88.5 179 SER A CA 1
ATOM 1495 C C . SER A 1 179 ? -17.359 -7.59 -7.379 1 88.5 179 SER A C 1
ATOM 1497 O O . SER A 1 179 ? -16.828 -6.914 -6.496 1 88.5 179 SER A O 1
ATOM 1499 N N . VAL A 1 180 ? -16.672 -8.266 -8.266 1 89.38 180 VAL A N 1
ATOM 1500 C CA . VAL A 1 180 ? -15.211 -8.328 -8.234 1 89.38 180 VAL A CA 1
ATOM 1501 C C . VAL A 1 180 ? -14.633 -6.953 -8.57 1 89.38 180 VAL A C 1
ATOM 1503 O O . VAL A 1 180 ? -13.664 -6.516 -7.949 1 89.38 180 VAL A O 1
ATOM 1506 N N . GLY A 1 181 ? -15.219 -6.355 -9.5 1 91.81 181 GLY A N 1
ATOM 1507 C CA . GLY A 1 181 ? -14.781 -5.02 -9.875 1 91.81 181 GLY A CA 1
ATOM 1508 C C . GLY A 1 181 ? -14.867 -4.023 -8.742 1 91.81 181 GLY A C 1
ATOM 1509 O O . GLY A 1 181 ? -13.93 -3.258 -8.5 1 91.81 181 GLY A O 1
ATOM 1510 N N . LYS A 1 182 ? -15.961 -4.039 -8.023 1 90.5 182 LYS A N 1
ATOM 1511 C CA . LYS A 1 182 ? -16.156 -3.131 -6.898 1 90.5 182 LYS A CA 1
ATOM 1512 C C . LYS A 1 182 ? -15.164 -3.42 -5.777 1 90.5 182 LYS A C 1
ATOM 1514 O O . LYS A 1 182 ? -14.695 -2.5 -5.098 1 90.5 182 LYS A O 1
ATOM 1519 N N . ARG A 1 183 ? -14.938 -4.613 -5.617 1 88.69 183 ARG A N 1
ATOM 1520 C CA . ARG A 1 183 ? -14 -5.008 -4.566 1 88.69 183 ARG A CA 1
ATOM 1521 C C . ARG A 1 183 ? -12.594 -4.527 -4.887 1 88.69 183 ARG A C 1
ATOM 1523 O O . ARG A 1 183 ? -11.891 -4.012 -4.012 1 88.69 183 ARG A O 1
ATOM 1530 N N . PHE A 1 184 ? -12.195 -4.727 -6.109 1 92.44 184 PHE A N 1
ATOM 1531 C CA . PHE A 1 184 ? -10.859 -4.293 -6.508 1 92.44 184 PHE A CA 1
ATOM 1532 C C . PHE A 1 184 ? -10.758 -2.773 -6.496 1 92.44 184 PHE A C 1
ATOM 1534 O O . PHE A 1 184 ? -9.719 -2.217 -6.137 1 92.44 184 PHE A O 1
ATOM 1541 N N . TYR A 1 185 ? -11.828 -2.152 -6.91 1 91.88 185 TYR A N 1
ATOM 1542 C CA . TYR A 1 185 ? -11.82 -0.694 -6.883 1 91.88 185 TYR A CA 1
ATOM 1543 C C . TYR A 1 185 ? -11.641 -0.176 -5.461 1 91.88 185 TYR A C 1
ATOM 1545 O O . TYR A 1 185 ? -10.789 0.683 -5.207 1 91.88 185 TYR A O 1
ATOM 1553 N N . ALA A 1 186 ? -12.414 -0.733 -4.57 1 88.19 186 ALA A N 1
ATOM 1554 C CA . ALA A 1 186 ? -12.328 -0.323 -3.172 1 88.19 186 ALA A CA 1
ATOM 1555 C C . ALA A 1 186 ? -10.938 -0.579 -2.605 1 88.19 186 ALA A C 1
ATOM 1557 O O . ALA A 1 186 ? -10.383 0.259 -1.886 1 88.19 186 ALA A O 1
ATOM 1558 N N . ARG A 1 187 ? -10.422 -1.653 -2.959 1 89.62 187 ARG A N 1
ATOM 1559 C CA . ARG A 1 187 ? -9.094 -2.023 -2.471 1 89.62 187 ARG A CA 1
ATOM 1560 C C . ARG A 1 187 ? -8.023 -1.083 -3.02 1 89.62 187 ARG A C 1
ATOM 1562 O O . ARG A 1 187 ? -7.164 -0.613 -2.275 1 89.62 187 ARG A O 1
ATOM 1569 N N . ASN A 1 188 ? -8.078 -0.85 -4.312 1 92.5 188 ASN A N 1
ATOM 1570 C CA . ASN A 1 188 ? -7.066 -0.011 -4.945 1 92.5 188 ASN A CA 1
ATOM 1571 C C . ASN A 1 188 ? -7.16 1.436 -4.469 1 92.5 188 ASN A C 1
ATOM 1573 O O . ASN A 1 188 ? -6.141 2.053 -4.145 1 92.5 188 ASN A O 1
ATOM 1577 N N . VAL A 1 189 ? -8.383 1.912 -4.355 1 88.75 189 VAL A N 1
ATOM 1578 C CA . VAL A 1 189 ? -8.602 3.289 -3.92 1 88.75 189 VAL A CA 1
ATOM 1579 C C . VAL A 1 189 ? -8.234 3.426 -2.445 1 88.75 189 VAL A C 1
ATOM 1581 O O . VAL A 1 189 ? -7.688 4.449 -2.025 1 88.75 189 VAL A O 1
ATOM 1584 N N . GLY A 1 190 ? -8.531 2.436 -1.715 1 87.06 190 GLY A N 1
ATOM 1585 C CA . GLY A 1 190 ? -8.164 2.447 -0.307 1 87.06 190 GLY A CA 1
ATOM 1586 C C . GLY A 1 190 ? -6.664 2.451 -0.081 1 87.06 190 GLY A C 1
ATOM 1587 O O . GLY A 1 190 ? -6.184 3.002 0.91 1 87.06 190 GLY A O 1
ATOM 1588 N N . ALA A 1 191 ? -5.977 1.906 -1.02 1 90.44 191 ALA A N 1
ATOM 1589 C CA . ALA A 1 191 ? -4.531 1.737 -0.856 1 90.44 191 ALA A CA 1
ATOM 1590 C C . ALA A 1 191 ? -3.779 2.977 -1.331 1 90.44 191 ALA A C 1
ATOM 1592 O O . ALA A 1 191 ? -2.846 3.434 -0.667 1 90.44 191 ALA A O 1
ATOM 1593 N N . ILE A 1 192 ? -4.191 3.547 -2.463 1 92.12 192 ILE A N 1
ATOM 1594 C CA . ILE A 1 192 ? -3.32 4.57 -3.023 1 92.12 192 ILE A CA 1
ATOM 1595 C C . ILE A 1 192 ? -4.105 5.863 -3.232 1 92.12 192 ILE A C 1
ATOM 1597 O O . ILE A 1 192 ? -3.523 6.922 -3.479 1 92.12 192 ILE A O 1
ATOM 1601 N N . GLY A 1 193 ? -5.441 5.816 -3.109 1 88.62 193 GLY A N 1
ATOM 1602 C CA . GLY A 1 193 ? -6.273 6.977 -3.395 1 88.62 193 GLY A CA 1
ATOM 1603 C C . GLY A 1 193 ? -7.031 6.855 -4.703 1 88.62 193 GLY A C 1
ATOM 1604 O O . GLY A 1 193 ? -6.734 5.984 -5.523 1 88.62 193 GLY A O 1
ATOM 1605 N N . ASP A 1 194 ? -8.023 7.68 -4.855 1 91.25 194 ASP A N 1
ATOM 1606 C CA . ASP A 1 194 ? -8.844 7.715 -6.066 1 91.25 194 ASP A CA 1
ATOM 1607 C C . ASP A 1 194 ? -8.336 8.773 -7.043 1 91.25 194 ASP A C 1
ATOM 1609 O O . ASP A 1 194 ? -8.422 9.969 -6.766 1 91.25 194 ASP A O 1
ATOM 1613 N N . PHE A 1 195 ? -7.82 8.336 -8.133 1 94.06 195 PHE A N 1
ATOM 1614 C CA . PHE A 1 195 ? -7.168 9.234 -9.078 1 94.06 195 PHE A CA 1
ATOM 1615 C C . PHE A 1 195 ? -7.805 9.125 -10.461 1 94.06 195 PHE A C 1
ATOM 1617 O O . PHE A 1 195 ? -8.352 8.078 -10.82 1 94.06 195 PHE A O 1
ATOM 1624 N N . GLU A 1 196 ? -7.688 10.258 -11.156 1 94.06 196 GLU A N 1
ATOM 1625 C CA . GLU A 1 196 ? -8.039 10.227 -12.578 1 94.06 196 GLU A CA 1
ATOM 1626 C C . GLU A 1 196 ? -7.047 9.391 -13.375 1 94.06 196 GLU A C 1
ATOM 1628 O O . GLU A 1 196 ? -5.906 9.203 -12.953 1 94.06 196 GLU A O 1
ATOM 1633 N N . TRP A 1 197 ? -7.477 8.969 -14.57 1 95.19 197 TRP A N 1
ATOM 1634 C CA . TRP A 1 197 ? -6.641 8.102 -15.398 1 95.19 197 TRP A CA 1
ATOM 1635 C C . TRP A 1 197 ? -5.332 8.797 -15.758 1 95.19 197 TRP A C 1
ATOM 1637 O O . TRP A 1 197 ? -4.277 8.164 -15.797 1 95.19 197 TRP A O 1
ATOM 1647 N N . SER A 1 198 ? -5.422 10.094 -16.031 1 95.81 198 SER A N 1
ATOM 1648 C CA . SER A 1 198 ? -4.211 10.828 -16.391 1 95.81 198 SER A CA 1
ATOM 1649 C C . SER A 1 198 ? -3.225 10.875 -15.227 1 95.81 198 SER A C 1
ATOM 1651 O O . SER A 1 198 ? -2.014 10.766 -15.43 1 95.81 198 SER A O 1
ATOM 1653 N N . GLU A 1 199 ? -3.766 11.031 -14.008 1 95.19 199 GLU A N 1
ATOM 1654 C CA . GLU A 1 199 ? -2.928 11.039 -12.812 1 95.19 199 GLU A CA 1
ATOM 1655 C C . GLU A 1 199 ? -2.328 9.664 -12.547 1 95.19 199 GLU A C 1
ATOM 1657 O O . GLU A 1 199 ? -1.147 9.547 -12.211 1 95.19 199 GLU A O 1
ATOM 1662 N N . LEU A 1 200 ? -3.162 8.625 -12.734 1 96.62 200 LEU A N 1
ATOM 1663 C CA . LEU A 1 200 ? -2.691 7.25 -12.57 1 96.62 200 LEU A CA 1
ATOM 1664 C C . LEU A 1 200 ? -1.569 6.938 -13.555 1 96.62 200 LEU A C 1
ATOM 1666 O O . LEU A 1 200 ? -0.608 6.25 -13.211 1 96.62 200 LEU A O 1
ATOM 1670 N N . ASP A 1 201 ? -1.729 7.445 -14.719 1 97.94 201 ASP A N 1
ATOM 1671 C CA . ASP A 1 201 ? -0.725 7.211 -15.75 1 97.94 201 ASP A CA 1
ATOM 1672 C C . ASP A 1 201 ? 0.602 7.871 -15.383 1 97.94 201 ASP A C 1
ATOM 1674 O O . ASP A 1 201 ? 1.672 7.344 -15.695 1 97.94 201 ASP A O 1
ATOM 1678 N N . GLU A 1 202 ? 0.539 9.039 -14.758 1 97.25 202 GLU A N 1
ATOM 1679 C CA . GLU A 1 202 ? 1.754 9.695 -14.281 1 97.25 202 GLU A CA 1
ATOM 1680 C C . GLU A 1 202 ? 2.465 8.844 -13.234 1 97.25 202 GLU A C 1
ATOM 1682 O O . GLU A 1 202 ? 3.688 8.688 -13.273 1 97.25 202 GLU A O 1
ATOM 1687 N N . PHE A 1 203 ? 1.673 8.305 -12.305 1 97.69 203 PHE A N 1
ATOM 1688 C CA . PHE A 1 203 ? 2.238 7.438 -11.273 1 97.69 203 PHE A CA 1
ATOM 1689 C C . PHE A 1 203 ? 2.832 6.176 -11.891 1 97.69 203 PHE A C 1
ATOM 1691 O O . PHE A 1 203 ? 3.906 5.727 -11.484 1 97.69 203 PHE A O 1
ATOM 1698 N N . LEU A 1 204 ? 2.088 5.625 -12.844 1 98.38 204 LEU A N 1
ATOM 1699 C CA . LEU A 1 204 ? 2.535 4.426 -13.547 1 98.38 204 LEU A CA 1
ATOM 1700 C C . LEU A 1 204 ? 3.902 4.648 -14.188 1 98.38 204 LEU A C 1
ATOM 1702 O O . LEU A 1 204 ? 4.816 3.842 -14 1 98.38 204 LEU A O 1
ATOM 1706 N N . HIS A 1 205 ? 4.055 5.746 -14.875 1 98.44 205 HIS A N 1
ATOM 1707 C CA . HIS A 1 205 ? 5.301 6.043 -15.562 1 98.44 205 HIS A CA 1
ATOM 1708 C C . HIS A 1 205 ? 6.449 6.227 -14.578 1 98.44 205 HIS A C 1
ATOM 1710 O O . HIS A 1 205 ? 7.559 5.742 -14.812 1 98.44 205 HIS A O 1
ATOM 1716 N N . LYS A 1 206 ? 6.141 6.879 -13.516 1 97.5 206 LYS A N 1
ATOM 1717 C CA . LYS A 1 206 ? 7.176 7.121 -12.516 1 97.5 206 LYS A CA 1
ATOM 1718 C C . LYS A 1 206 ? 7.664 5.812 -11.898 1 97.5 206 LYS A C 1
ATOM 1720 O O . LYS A 1 206 ? 8.867 5.617 -11.719 1 97.5 206 LYS A O 1
ATOM 1725 N N . ASP A 1 207 ? 6.734 4.945 -11.531 1 98.44 207 ASP A N 1
ATOM 1726 C CA . ASP A 1 207 ? 7.117 3.664 -10.938 1 98.44 207 ASP A CA 1
ATOM 1727 C C . ASP A 1 207 ? 7.891 2.807 -11.938 1 98.44 207 ASP A C 1
ATOM 1729 O O . ASP A 1 207 ? 8.867 2.145 -11.57 1 98.44 207 ASP A O 1
ATOM 1733 N N . LEU A 1 208 ? 7.438 2.807 -13.203 1 98.69 208 LEU A N 1
ATOM 1734 C CA . LEU A 1 208 ? 8.125 2.025 -14.227 1 98.69 208 LEU A CA 1
ATOM 1735 C C . LEU A 1 208 ? 9.516 2.578 -14.492 1 98.69 208 LEU A C 1
ATOM 1737 O O . LEU A 1 208 ? 10.453 1.818 -14.766 1 98.69 208 LEU A O 1
ATOM 1741 N N . GLU A 1 209 ? 9.664 3.883 -14.398 1 98.12 209 GLU A N 1
ATOM 1742 C CA . GLU A 1 209 ? 10.984 4.496 -14.531 1 98.12 209 GLU A CA 1
ATOM 1743 C C . GLU A 1 209 ? 11.93 4.012 -13.438 1 98.12 209 GLU A C 1
ATOM 1745 O O . GLU A 1 209 ? 13.109 3.779 -13.688 1 98.12 209 GLU A O 1
ATOM 1750 N N . VAL A 1 210 ? 11.414 3.869 -12.25 1 98.31 210 VAL A N 1
ATOM 1751 C CA . VAL A 1 210 ? 12.219 3.363 -11.141 1 98.31 210 VAL A CA 1
ATOM 1752 C C . VAL A 1 210 ? 12.711 1.952 -11.453 1 98.31 210 VAL A C 1
ATOM 1754 O O . VAL A 1 210 ? 13.883 1.64 -11.258 1 98.31 210 VAL A O 1
ATOM 1757 N N . ILE A 1 211 ? 11.82 1.125 -11.953 1 98.69 211 ILE A N 1
ATOM 1758 C CA . ILE A 1 211 ? 12.172 -0.25 -12.289 1 98.69 211 ILE A CA 1
ATOM 1759 C C . ILE A 1 211 ? 13.234 -0.256 -13.391 1 98.69 211 ILE A C 1
ATOM 1761 O O . ILE A 1 211 ? 14.25 -0.939 -13.273 1 98.69 211 ILE A O 1
ATOM 1765 N N . GLN A 1 212 ? 12.984 0.536 -14.414 1 98.38 212 GLN A N 1
ATOM 1766 C CA . GLN A 1 212 ? 13.914 0.589 -15.531 1 98.38 212 GLN A CA 1
ATOM 1767 C C . GLN A 1 212 ? 15.297 1.062 -15.078 1 98.38 212 GLN A C 1
ATOM 1769 O O . GLN A 1 212 ? 16.312 0.504 -15.484 1 98.38 212 GLN A O 1
ATOM 1774 N N . ASN A 1 213 ? 15.32 2.082 -14.219 1 97.5 213 ASN A N 1
ATOM 1775 C CA . ASN A 1 213 ? 16.578 2.688 -13.781 1 97.5 213 ASN A CA 1
ATOM 1776 C C . ASN A 1 213 ? 17.281 1.817 -12.75 1 97.5 213 ASN A C 1
ATOM 1778 O O . ASN A 1 213 ? 18.453 2.049 -12.438 1 97.5 213 ASN A O 1
ATOM 1782 N N . THR A 1 214 ? 16.625 0.826 -12.219 1 97.19 214 THR A N 1
ATOM 1783 C CA . THR A 1 214 ? 17.219 -0.09 -11.258 1 97.19 214 THR A CA 1
ATOM 1784 C C . THR A 1 214 ? 18 -1.188 -11.969 1 97.19 214 THR A C 1
ATOM 1786 O O . THR A 1 214 ? 18.891 -1.817 -11.375 1 97.19 214 THR A O 1
ATOM 1789 N N . MET A 1 215 ? 17.75 -1.436 -13.203 1 96.88 215 MET A N 1
ATOM 1790 C CA . MET A 1 215 ? 18.391 -2.512 -13.945 1 96.88 215 MET A CA 1
ATOM 1791 C C . MET A 1 215 ? 19.875 -2.24 -14.117 1 96.88 215 MET A C 1
ATOM 1793 O O . MET A 1 215 ? 20.266 -1.177 -14.602 1 96.88 215 MET A O 1
ATOM 1797 N N . ARG A 1 216 ? 20.781 -3.131 -13.688 1 92.69 216 ARG A N 1
ATOM 1798 C CA . ARG A 1 216 ? 22.234 -2.982 -13.711 1 92.69 216 ARG A CA 1
ATOM 1799 C C . ARG A 1 216 ? 22.891 -4.051 -14.586 1 92.69 216 ARG A C 1
ATOM 1801 O O . ARG A 1 216 ? 24.109 -4.156 -14.641 1 92.69 216 ARG A O 1
ATOM 1808 N N . GLY A 1 217 ? 22.203 -4.801 -15.289 1 95.06 217 GLY A N 1
ATOM 1809 C CA . GLY A 1 217 ? 22.609 -5.883 -16.172 1 95.06 217 GLY A CA 1
ATOM 1810 C C . GLY A 1 217 ? 21.453 -6.547 -16.891 1 95.06 217 GLY A C 1
ATOM 1811 O O . GLY A 1 217 ? 20.578 -5.867 -17.422 1 95.06 217 GLY A O 1
ATOM 1812 N N . LYS A 1 218 ? 21.562 -7.898 -16.859 1 97.12 218 LYS A N 1
ATOM 1813 C CA . LYS A 1 218 ? 20.484 -8.648 -17.5 1 97.12 218 LYS A CA 1
ATOM 1814 C C . LYS A 1 218 ? 19.188 -8.523 -16.703 1 97.12 218 LYS A C 1
ATOM 1816 O O . LYS A 1 218 ? 18.094 -8.578 -17.266 1 97.12 218 LYS A O 1
ATOM 1821 N N . PHE A 1 219 ? 19.438 -8.383 -15.445 1 98.44 219 PHE A N 1
ATOM 1822 C CA . PHE A 1 219 ? 18.297 -8.336 -14.547 1 98.44 219 PHE A CA 1
ATOM 1823 C C . PHE A 1 219 ? 18.344 -7.09 -13.672 1 98.44 219 PHE A C 1
ATOM 1825 O O . PHE A 1 219 ? 19 -6.102 -14.016 1 98.44 219 PHE A O 1
ATOM 1832 N N . LEU A 1 220 ? 17.641 -6.973 -12.555 1 98.12 220 LEU A N 1
ATOM 1833 C CA . LEU A 1 220 ? 17.5 -5.75 -11.773 1 98.12 220 LEU A CA 1
ATOM 1834 C C . LEU A 1 220 ? 18.812 -5.383 -11.086 1 98.12 220 LEU A C 1
ATOM 1836 O O . LEU A 1 220 ? 19.219 -4.219 -11.094 1 98.12 220 LEU A O 1
ATOM 1840 N N . PHE A 1 221 ? 19.453 -6.301 -10.516 1 97.19 221 PHE A N 1
ATOM 1841 C CA . PHE A 1 221 ? 20.625 -6.008 -9.711 1 97.19 221 PHE A CA 1
ATOM 1842 C C . PHE A 1 221 ? 21.844 -6.797 -10.211 1 97.19 221 PHE A C 1
ATOM 1844 O O . PHE A 1 221 ? 22.672 -7.219 -9.414 1 97.19 221 PHE A O 1
ATOM 1851 N N . GLY A 1 222 ? 21.875 -7.016 -11.516 1 96.5 222 GLY A N 1
ATOM 1852 C CA . GLY A 1 222 ? 23.016 -7.691 -12.102 1 96.5 222 GLY A CA 1
ATOM 1853 C C . GLY A 1 222 ? 22.625 -8.812 -13.039 1 96.5 222 GLY A C 1
ATOM 1854 O O . GLY A 1 222 ? 21.562 -8.773 -13.664 1 96.5 222 GLY A O 1
ATOM 1855 N N . ASP A 1 223 ? 23.484 -9.75 -13.141 1 97.38 223 ASP A N 1
ATOM 1856 C CA . ASP A 1 223 ? 23.297 -10.773 -14.164 1 97.38 223 ASP A CA 1
ATOM 1857 C C . ASP A 1 223 ? 22.719 -12.055 -13.555 1 97.38 223 ASP A C 1
ATOM 1859 O O . ASP A 1 223 ? 22.516 -13.047 -14.258 1 97.38 223 ASP A O 1
ATOM 1863 N N . LYS A 1 224 ? 22.453 -11.938 -12.32 1 96.81 224 LYS A N 1
ATOM 1864 C CA . LYS A 1 224 ? 21.781 -13.055 -11.648 1 96.81 224 LYS A CA 1
ATOM 1865 C C . LYS A 1 224 ? 20.406 -12.648 -11.125 1 96.81 224 LYS A C 1
ATOM 1867 O O . LYS A 1 224 ? 20.25 -11.547 -10.602 1 96.81 224 LYS A O 1
ATOM 1872 N N . LEU A 1 225 ? 19.5 -13.531 -11.281 1 98.06 225 LEU A N 1
ATOM 1873 C CA . LEU A 1 225 ? 18.156 -13.281 -10.797 1 98.06 225 LEU A CA 1
ATOM 1874 C C . LEU A 1 225 ? 18.125 -13.234 -9.273 1 98.06 225 LEU A C 1
ATOM 1876 O O . LEU A 1 225 ? 18.844 -13.984 -8.609 1 98.06 225 LEU A O 1
ATOM 1880 N N . THR A 1 226 ? 17.359 -12.383 -8.719 1 97.75 226 THR A N 1
ATOM 1881 C CA . THR A 1 226 ? 17.172 -12.242 -7.281 1 97.75 226 THR A CA 1
ATOM 1882 C C . THR A 1 226 ? 15.695 -12.281 -6.918 1 97.75 226 THR A C 1
ATOM 1884 O O . THR A 1 226 ? 14.836 -12.375 -7.801 1 97.75 226 THR A O 1
ATOM 1887 N N . ALA A 1 227 ? 15.398 -12.203 -5.617 1 97.62 227 ALA A N 1
ATOM 1888 C CA . ALA A 1 227 ? 14.016 -12.18 -5.141 1 97.62 227 ALA A CA 1
ATOM 1889 C C . ALA A 1 227 ? 13.281 -10.953 -5.664 1 97.62 227 ALA A C 1
ATOM 1891 O O . ALA A 1 227 ? 12.078 -11.008 -5.926 1 97.62 227 ALA A O 1
ATOM 1892 N N . ALA A 1 228 ? 13.969 -9.859 -5.82 1 98.06 228 ALA A N 1
ATOM 1893 C CA . ALA A 1 228 ? 13.352 -8.656 -6.371 1 98.06 228 ALA A CA 1
ATOM 1894 C C . ALA A 1 228 ? 12.875 -8.883 -7.805 1 98.06 228 ALA A C 1
ATOM 1896 O O . ALA A 1 228 ? 11.852 -8.352 -8.219 1 98.06 228 ALA A O 1
ATOM 1897 N N . ASP A 1 229 ? 13.656 -9.648 -8.555 1 98.75 229 ASP A N 1
ATOM 1898 C CA . ASP A 1 229 ? 13.242 -10 -9.906 1 98.75 229 ASP A CA 1
ATOM 1899 C C . ASP A 1 229 ? 11.945 -10.82 -9.891 1 98.75 229 ASP A C 1
ATOM 1901 O O . ASP A 1 229 ? 11.094 -10.664 -10.766 1 98.75 229 ASP A O 1
ATOM 1905 N N . ALA A 1 230 ? 11.828 -11.711 -8.906 1 98.62 230 ALA A N 1
ATOM 1906 C CA . ALA A 1 230 ? 10.602 -12.484 -8.773 1 98.62 230 ALA A CA 1
ATOM 1907 C C . ALA A 1 230 ? 9.398 -11.57 -8.578 1 98.62 230 ALA A C 1
ATOM 1909 O O . ALA A 1 230 ? 8.336 -11.781 -9.172 1 98.62 230 ALA A O 1
ATOM 1910 N N . THR A 1 231 ? 9.57 -10.562 -7.766 1 98.69 231 THR A N 1
ATOM 1911 C CA . THR A 1 231 ? 8.492 -9.625 -7.449 1 98.69 231 THR A CA 1
ATOM 1912 C C . THR A 1 231 ? 8.125 -8.797 -8.672 1 98.69 231 THR A C 1
ATOM 1914 O O . THR A 1 231 ? 6.961 -8.758 -9.078 1 98.69 231 THR A O 1
ATOM 1917 N N . VAL A 1 232 ? 9.078 -8.172 -9.312 1 98.88 232 VAL A N 1
ATOM 1918 C CA . VAL A 1 232 ? 8.836 -7.254 -10.422 1 98.88 232 VAL A CA 1
ATOM 1919 C C . VAL A 1 232 ? 8.336 -8.031 -11.633 1 98.88 232 VAL A C 1
ATOM 1921 O O . VAL A 1 232 ? 7.359 -7.625 -12.273 1 98.88 232 VAL A O 1
ATOM 1924 N N . PHE A 1 233 ? 8.953 -9.156 -11.914 1 98.81 233 PHE A N 1
ATOM 1925 C CA . PHE A 1 233 ? 8.57 -9.961 -13.062 1 98.81 233 PHE A CA 1
ATOM 1926 C C . PHE A 1 233 ? 7.137 -10.461 -12.93 1 98.81 233 PHE A C 1
ATOM 1928 O O . PHE A 1 233 ? 6.355 -10.391 -13.883 1 98.81 233 PHE A O 1
ATOM 1935 N N . SER A 1 234 ? 6.797 -10.977 -11.75 1 98.62 234 SER A N 1
ATOM 1936 C CA . SER A 1 234 ? 5.477 -11.578 -11.57 1 98.62 234 SER A CA 1
ATOM 1937 C C . SER A 1 234 ? 4.371 -10.547 -11.797 1 98.62 234 SER A C 1
ATOM 1939 O O . SER A 1 234 ? 3.359 -10.852 -12.438 1 98.62 234 SER A O 1
ATOM 1941 N N . LEU A 1 235 ? 4.574 -9.352 -11.297 1 98.5 235 LEU A N 1
ATOM 1942 C CA . LEU A 1 235 ? 3.562 -8.32 -11.484 1 98.5 235 LEU A CA 1
ATOM 1943 C C . LEU A 1 235 ? 3.441 -7.945 -12.961 1 98.5 235 LEU A C 1
ATOM 1945 O O . LEU A 1 235 ? 2.338 -7.918 -13.508 1 98.5 235 LEU A O 1
ATOM 1949 N N . LEU A 1 236 ? 4.566 -7.699 -13.617 1 98.31 236 LEU A N 1
ATOM 1950 C CA . LEU A 1 236 ? 4.547 -7.219 -14.992 1 98.31 236 LEU A CA 1
ATOM 1951 C C . LEU A 1 236 ? 4.078 -8.312 -15.945 1 98.31 236 LEU A C 1
ATOM 1953 O O . LEU A 1 236 ? 3.361 -8.039 -16.906 1 98.31 236 LEU A O 1
ATOM 1957 N N . ALA A 1 237 ? 4.492 -9.547 -15.68 1 97.31 237 ALA A N 1
ATOM 1958 C CA . ALA A 1 237 ? 4.102 -10.656 -16.547 1 97.31 237 ALA A CA 1
ATOM 1959 C C . ALA A 1 237 ? 2.592 -10.875 -16.5 1 97.31 237 ALA A C 1
ATOM 1961 O O . ALA A 1 237 ? 1.975 -11.148 -17.547 1 97.31 237 ALA A O 1
ATOM 1962 N N . THR A 1 238 ? 1.969 -10.75 -15.344 1 95.81 238 THR A N 1
ATOM 1963 C CA . THR A 1 238 ? 0.55 -11.047 -15.18 1 95.81 238 THR A CA 1
ATOM 1964 C C . THR A 1 238 ? -0.309 -9.953 -15.805 1 95.81 238 THR A C 1
ATOM 1966 O O . THR A 1 238 ? -1.51 -10.141 -16.016 1 95.81 238 THR A O 1
ATOM 1969 N N . VAL A 1 239 ? 0.313 -8.867 -16.172 1 94 239 VAL A N 1
ATOM 1970 C CA . VAL A 1 239 ? -0.478 -7.816 -16.797 1 94 239 VAL A CA 1
ATOM 1971 C C . VAL A 1 239 ? -0.169 -7.766 -18.297 1 94 239 VAL A C 1
ATOM 1973 O O . VAL A 1 239 ? -1.001 -7.332 -19.094 1 94 239 VAL A O 1
ATOM 1976 N N . TYR A 1 240 ? 0.976 -8.227 -18.672 1 95.06 240 TYR A N 1
ATOM 1977 C CA . TYR A 1 240 ? 1.395 -8.094 -20.062 1 95.06 240 TYR A CA 1
ATOM 1978 C C . TYR A 1 240 ? 0.94 -9.289 -20.891 1 95.06 240 TYR A C 1
ATOM 1980 O O . TYR A 1 240 ? 0.506 -9.141 -22.031 1 95.06 240 TYR A O 1
ATOM 1988 N N . TYR A 1 241 ? 0.969 -10.469 -20.375 1 94.38 241 TYR A N 1
ATOM 1989 C CA . TYR A 1 241 ? 0.859 -11.664 -21.188 1 94.38 241 TYR A CA 1
ATOM 1990 C C . TYR A 1 241 ? -0.594 -12.109 -21.328 1 94.38 241 TYR A C 1
ATOM 1992 O O . TYR A 1 241 ? -1.033 -12.508 -22.406 1 94.38 241 TYR A O 1
ATOM 2000 N N . PRO A 1 242 ? -1.418 -12.055 -20.281 1 93.44 242 PRO A N 1
ATOM 2001 C CA . PRO A 1 242 ? -2.742 -12.672 -20.391 1 93.44 242 PRO A CA 1
ATOM 2002 C C . PRO A 1 242 ? -3.641 -11.984 -21.406 1 93.44 242 PRO A C 1
ATOM 2004 O O . PRO A 1 242 ? -4.305 -12.656 -22.203 1 93.44 242 PRO A O 1
ATOM 2007 N N . PHE A 1 243 ? -3.746 -10.703 -21.438 1 93.25 243 PHE A N 1
ATOM 2008 C CA . PHE A 1 243 ? -4.555 -9.922 -22.375 1 93.25 243 PHE A CA 1
ATOM 2009 C C . PHE A 1 243 ? -4.074 -8.477 -22.422 1 93.25 243 PHE A C 1
ATOM 2011 O O . PHE A 1 243 ? -3.393 -8.008 -21.5 1 93.25 243 PHE A O 1
ATOM 2018 N N . HIS A 1 244 ? -4.441 -7.809 -23.438 1 94.12 244 HIS A N 1
ATOM 2019 C CA . HIS A 1 244 ? -3.943 -6.465 -23.703 1 94.12 244 HIS A CA 1
ATOM 2020 C C . HIS A 1 244 ? -4.676 -5.43 -22.844 1 94.12 244 HIS A C 1
ATOM 2022 O O . HIS A 1 244 ? -5.898 -5.492 -22.703 1 94.12 244 HIS A O 1
ATOM 2028 N N . THR A 1 245 ? -3.965 -4.535 -22.219 1 94.88 245 THR A N 1
ATOM 2029 C CA . THR A 1 245 ? -4.477 -3.395 -21.469 1 94.88 245 THR A CA 1
ATOM 2030 C C . THR A 1 245 ? -3.695 -2.129 -21.797 1 94.88 245 THR A C 1
ATOM 2032 O O . THR A 1 245 ? -2.771 -2.162 -22.625 1 94.88 245 THR A O 1
ATOM 2035 N N . HIS A 1 246 ? -4.062 -0.991 -21.188 1 96.38 246 HIS A N 1
ATOM 2036 C CA . HIS A 1 246 ? -3.32 0.259 -21.312 1 96.38 246 HIS A CA 1
ATOM 2037 C C . HIS A 1 246 ? -1.862 0.079 -20.891 1 96.38 246 HIS A C 1
ATOM 2039 O O . HIS A 1 246 ? -0.965 0.681 -21.5 1 96.38 246 HIS A O 1
ATOM 2045 N N . ILE A 1 247 ? -1.615 -0.786 -19.953 1 97.12 247 ILE A N 1
ATOM 2046 C CA . ILE A 1 247 ? -0.263 -1.023 -19.469 1 97.12 247 ILE A CA 1
ATOM 2047 C C . ILE A 1 247 ? 0.588 -1.646 -20.562 1 97.12 247 ILE A C 1
ATOM 2049 O O . ILE A 1 247 ? 1.779 -1.345 -20.688 1 97.12 247 ILE A O 1
ATOM 2053 N N . SER A 1 248 ? -0.023 -2.504 -21.312 1 97.19 248 SER A N 1
ATOM 2054 C CA . SER A 1 248 ? 0.675 -3.098 -22.453 1 97.19 248 SER A CA 1
ATOM 2055 C C . SER A 1 248 ? 1.186 -2.027 -23.406 1 97.19 248 SER A C 1
ATOM 2057 O O . SER A 1 248 ? 2.34 -2.07 -23.844 1 97.19 248 SER A O 1
ATOM 2059 N N . ASP A 1 249 ? 0.344 -1.085 -23.672 1 97.75 249 ASP A N 1
ATOM 2060 C CA . ASP A 1 249 ? 0.71 0.01 -24.562 1 97.75 249 ASP A CA 1
ATOM 2061 C C . ASP A 1 249 ? 1.866 0.825 -23.984 1 97.75 249 ASP A C 1
ATOM 2063 O O . ASP A 1 249 ? 2.809 1.168 -24.703 1 97.75 249 ASP A O 1
ATOM 2067 N N . VAL A 1 250 ? 1.772 1.126 -22.75 1 98.31 250 VAL A N 1
ATOM 2068 C CA . VAL A 1 250 ? 2.785 1.941 -22.078 1 98.31 250 VAL A CA 1
ATOM 2069 C C . VAL A 1 250 ? 4.129 1.218 -22.109 1 98.31 250 VAL A C 1
ATOM 2071 O O . VAL A 1 250 ? 5.16 1.821 -22.406 1 98.31 250 VAL A O 1
ATOM 2074 N N . LEU A 1 251 ? 4.105 -0.081 -21.812 1 98.25 251 LEU A N 1
ATOM 2075 C CA . LEU A 1 251 ? 5.336 -0.863 -21.812 1 98.25 251 LEU A CA 1
ATOM 2076 C C . LEU A 1 251 ? 5.949 -0.94 -23.203 1 98.25 251 LEU A C 1
ATOM 2078 O O . LEU A 1 251 ? 7.16 -0.776 -23.359 1 98.25 251 LEU A O 1
ATOM 2082 N N . GLU A 1 252 ? 5.176 -1.165 -24.188 1 98.25 252 GLU A N 1
ATOM 2083 C CA . GLU A 1 252 ? 5.648 -1.324 -25.562 1 98.25 252 GLU A CA 1
ATOM 2084 C C . GLU A 1 252 ? 6.172 -0.005 -26.125 1 98.25 252 GLU A C 1
ATOM 2086 O O . GLU A 1 252 ? 7.191 0.019 -26.812 1 98.25 252 GLU A O 1
ATOM 2091 N N . LYS A 1 253 ? 5.531 1.055 -25.797 1 98.31 253 LYS A N 1
ATOM 2092 C CA . LYS A 1 253 ? 5.852 2.344 -26.406 1 98.31 253 LYS A CA 1
ATOM 2093 C C . LYS A 1 253 ? 6.922 3.078 -25.594 1 98.31 253 LYS A C 1
ATOM 2095 O O . LYS A 1 253 ? 7.871 3.617 -26.172 1 98.31 253 LYS A O 1
ATOM 2100 N N . ASP A 1 254 ? 6.781 3.1 -24.312 1 98.44 254 ASP A N 1
ATOM 2101 C CA . ASP A 1 254 ? 7.578 4.008 -23.5 1 98.44 254 ASP A CA 1
ATOM 2102 C C . ASP A 1 254 ? 8.68 3.258 -22.75 1 98.44 254 ASP A C 1
ATOM 2104 O O . ASP A 1 254 ? 9.688 3.852 -22.359 1 98.44 254 ASP A O 1
ATOM 2108 N N . PHE A 1 255 ? 8.492 1.935 -22.578 1 98.44 255 PHE A N 1
ATOM 2109 C CA . PHE A 1 255 ? 9.461 1.213 -21.766 1 98.44 255 PHE A CA 1
ATOM 2110 C C . PHE A 1 255 ? 9.852 -0.106 -22.422 1 98.44 255 PHE A C 1
ATOM 2112 O O . PHE A 1 255 ? 9.789 -1.162 -21.781 1 98.44 255 PHE A O 1
ATOM 2119 N N . PRO A 1 256 ? 10.352 -0.131 -23.609 1 98.06 256 PRO A N 1
ATOM 2120 C CA . PRO A 1 256 ? 10.734 -1.379 -24.281 1 98.06 256 PRO A CA 1
ATOM 2121 C C . PRO A 1 256 ? 11.844 -2.127 -23.531 1 98.06 256 PRO A C 1
ATOM 2123 O O . PRO A 1 256 ? 11.906 -3.357 -23.594 1 98.06 256 PRO A O 1
ATOM 2126 N N . LYS A 1 257 ? 12.68 -1.413 -22.844 1 98.12 257 LYS A N 1
ATOM 2127 C CA . LYS A 1 257 ? 13.75 -2.041 -22.078 1 98.12 257 LYS A CA 1
ATOM 2128 C C . LYS A 1 257 ? 13.18 -2.938 -20.984 1 98.12 257 LYS A C 1
ATOM 2130 O O . LYS A 1 257 ? 13.766 -3.975 -20.656 1 98.12 257 LYS A O 1
ATOM 2135 N N . ILE A 1 258 ? 12.102 -2.531 -20.375 1 98.62 258 ILE A N 1
ATOM 2136 C CA . ILE A 1 258 ? 11.453 -3.344 -19.359 1 98.62 258 ILE A CA 1
ATOM 2137 C C . ILE A 1 258 ? 10.891 -4.617 -19.984 1 98.62 258 ILE A C 1
ATOM 2139 O O . ILE A 1 258 ? 10.961 -5.695 -19.391 1 98.62 258 ILE A O 1
ATOM 2143 N N . LEU A 1 259 ? 10.328 -4.504 -21.141 1 97.88 259 LEU A N 1
ATOM 2144 C CA . LEU A 1 259 ? 9.797 -5.676 -21.828 1 97.88 259 LEU A CA 1
ATOM 2145 C C . LEU A 1 259 ? 10.906 -6.668 -22.156 1 97.88 259 LEU A C 1
ATOM 2147 O O . LEU A 1 259 ? 10.711 -7.879 -22.047 1 97.88 259 LEU A O 1
ATOM 2151 N N . GLU A 1 260 ? 12.008 -6.16 -22.562 1 98.19 260 GLU A N 1
ATOM 2152 C CA . GLU A 1 260 ? 13.156 -7.023 -22.812 1 98.19 260 GLU A CA 1
ATOM 2153 C C . GLU A 1 260 ? 13.578 -7.754 -21.547 1 98.19 260 GLU A C 1
ATOM 2155 O O . GLU A 1 260 ? 13.883 -8.945 -21.578 1 98.19 260 GLU A O 1
ATOM 2160 N N . TYR A 1 261 ? 13.625 -7.031 -20.469 1 98.5 261 TYR A N 1
ATOM 2161 C CA . TYR A 1 261 ? 13.938 -7.602 -19.156 1 98.5 261 TYR A CA 1
ATOM 2162 C C . TYR A 1 261 ? 12.953 -8.703 -18.797 1 98.5 261 TYR A C 1
ATOM 2164 O O . TYR A 1 261 ? 13.359 -9.789 -18.375 1 98.5 261 TYR A O 1
ATOM 2172 N N . VAL A 1 262 ? 11.641 -8.43 -18.984 1 98.06 262 VAL A N 1
ATOM 2173 C CA . VAL A 1 262 ? 10.594 -9.398 -18.672 1 98.06 262 VAL A CA 1
ATOM 2174 C C . VAL A 1 262 ? 10.781 -10.664 -19.516 1 98.06 262 VAL A C 1
ATOM 2176 O O . VAL A 1 262 ? 10.656 -11.773 -19 1 98.06 262 VAL A O 1
ATOM 2179 N N . GLU A 1 263 ? 11.117 -10.484 -20.703 1 96.75 263 GLU A N 1
ATOM 2180 C CA . GLU A 1 263 ? 11.336 -11.609 -21.609 1 96.75 263 GLU A CA 1
ATOM 2181 C C . GLU A 1 263 ? 12.555 -12.43 -21.188 1 96.75 263 GLU A C 1
ATOM 2183 O O . GLU A 1 263 ? 12.547 -13.656 -21.281 1 96.75 263 GLU A O 1
ATOM 2188 N N . ARG A 1 264 ? 13.617 -11.773 -20.797 1 97.88 264 ARG A N 1
ATOM 2189 C CA . ARG A 1 264 ? 14.805 -12.477 -20.328 1 97.88 264 ARG A CA 1
ATOM 2190 C C . ARG A 1 264 ? 14.484 -13.328 -19.094 1 97.88 264 ARG A C 1
ATOM 2192 O O . ARG A 1 264 ? 14.93 -14.469 -19 1 97.88 264 ARG A O 1
ATOM 2199 N N . VAL A 1 265 ? 13.742 -12.727 -18.141 1 98.25 265 VAL A N 1
ATOM 2200 C CA . VAL A 1 265 ? 13.375 -13.477 -16.953 1 98.25 265 VAL A CA 1
ATOM 2201 C C . VAL A 1 265 ? 12.492 -14.664 -17.344 1 98.25 265 VAL A C 1
ATOM 2203 O O . VAL A 1 265 ? 12.703 -15.781 -16.859 1 98.25 265 VAL A O 1
ATOM 2206 N N . ARG A 1 266 ? 11.516 -14.398 -18.188 1 97.31 266 ARG A N 1
ATOM 2207 C CA . ARG A 1 266 ? 10.609 -15.453 -18.641 1 97.31 266 ARG A CA 1
ATOM 2208 C C . ARG A 1 266 ? 11.391 -16.625 -19.219 1 97.31 266 ARG A C 1
ATOM 2210 O O . ARG A 1 266 ? 11.133 -17.781 -18.875 1 97.31 266 ARG A O 1
ATOM 2217 N N . LYS A 1 267 ? 12.328 -16.359 -20.078 1 96.19 267 LYS A N 1
ATOM 2218 C CA . LYS A 1 267 ? 13.102 -17.391 -20.75 1 96.19 267 LYS A CA 1
ATOM 2219 C C . LYS A 1 267 ? 13.922 -18.203 -19.766 1 96.19 267 LYS A C 1
ATOM 2221 O O . LYS A 1 267 ? 14.102 -19.422 -19.938 1 96.19 267 LYS A O 1
ATOM 2226 N N . GLU A 1 268 ? 14.352 -17.547 -18.781 1 96.5 268 GLU A N 1
ATOM 2227 C CA . GLU A 1 268 ? 15.203 -18.203 -17.812 1 96.5 268 GLU A CA 1
ATOM 2228 C C . GLU A 1 268 ? 14.383 -19.031 -16.812 1 96.5 268 GLU A C 1
ATOM 2230 O O . GLU A 1 268 ? 14.781 -20.125 -16.422 1 96.5 268 GLU A O 1
ATOM 2235 N N . VAL A 1 269 ? 13.258 -18.531 -16.406 1 96.81 269 VAL A N 1
ATOM 2236 C CA . VAL A 1 269 ? 12.5 -19.141 -15.32 1 96.81 269 VAL A CA 1
ATOM 2237 C C . VAL A 1 269 ? 11.438 -20.062 -15.891 1 96.81 269 VAL A C 1
ATOM 2239 O O . VAL A 1 269 ? 11.094 -21.078 -15.273 1 96.81 269 VAL A O 1
ATOM 2242 N N . TYR A 1 270 ? 10.82 -19.625 -16.984 1 94.06 270 TYR A N 1
ATOM 2243 C CA . TYR A 1 270 ? 9.727 -20.359 -17.625 1 94.06 270 TYR A CA 1
ATOM 2244 C C . TYR A 1 270 ? 10.039 -20.625 -19.094 1 94.06 270 TYR A C 1
ATOM 2246 O O . TYR A 1 270 ? 9.352 -20.125 -19.984 1 94.06 270 TYR A O 1
ATOM 2254 N N . PRO A 1 271 ? 10.914 -21.438 -19.391 1 89.81 271 PRO A N 1
ATOM 2255 C CA . PRO A 1 271 ? 11.281 -21.641 -20.797 1 89.81 271 PRO A CA 1
ATOM 2256 C C . PRO A 1 271 ? 10.148 -22.234 -21.625 1 89.81 271 PRO A C 1
ATOM 2258 O O . PRO A 1 271 ? 10.078 -22.016 -22.844 1 89.81 271 PRO A O 1
ATOM 2261 N N . ASN A 1 272 ? 9.18 -22.859 -20.969 1 84.62 272 ASN A N 1
ATOM 2262 C CA . ASN A 1 272 ? 8.172 -23.562 -21.75 1 84.62 272 ASN A CA 1
ATOM 2263 C C . ASN A 1 272 ? 6.762 -23.266 -21.266 1 84.62 272 ASN A C 1
ATOM 2265 O O . ASN A 1 272 ? 5.793 -23.859 -21.75 1 84.62 272 ASN A O 1
ATOM 2269 N N . ASP A 1 273 ? 6.621 -22.359 -20.328 1 82 273 ASP A N 1
ATOM 2270 C CA . ASP A 1 273 ? 5.359 -22.266 -19.609 1 82 273 ASP A CA 1
ATOM 2271 C C . ASP A 1 273 ? 4.473 -21.172 -20.188 1 82 273 ASP A C 1
ATOM 2273 O O . ASP A 1 273 ? 3.309 -21.031 -19.812 1 82 273 ASP A O 1
ATOM 2277 N N . PHE A 1 274 ? 4.938 -20.297 -21.109 1 78.94 274 PHE A N 1
ATOM 2278 C CA . PHE A 1 274 ? 4.137 -19.203 -21.656 1 78.94 274 PHE A CA 1
ATOM 2279 C C . PHE A 1 274 ? 3.66 -19.547 -23.062 1 78.94 274 PHE A C 1
ATOM 2281 O O . PHE A 1 274 ? 3.08 -18.703 -23.75 1 78.94 274 PHE A O 1
ATOM 2288 N N . THR A 1 275 ? 4.031 -20.672 -23.562 1 64.31 275 THR A N 1
ATOM 2289 C CA . THR A 1 275 ? 3.678 -21.031 -24.922 1 64.31 275 THR A CA 1
ATOM 2290 C C . THR A 1 275 ? 2.197 -21.391 -25.031 1 64.31 275 THR A C 1
ATOM 2292 O O . THR A 1 275 ? 1.656 -22.078 -24.156 1 64.31 275 THR A O 1
ATOM 2295 N N . LEU A 1 276 ? 1.569 -20.484 -25.875 1 50.69 276 LEU A N 1
ATOM 2296 C CA . LEU A 1 276 ? 0.209 -20.844 -26.266 1 50.69 276 LEU A CA 1
ATOM 2297 C C . LEU A 1 276 ? 0.162 -22.25 -26.844 1 50.69 276 LEU A C 1
ATOM 2299 O O . LEU A 1 276 ? 1.089 -22.672 -27.547 1 50.69 276 LEU A O 1
ATOM 2303 N N . MET B 1 1 ? -54.5 1.662 10.25 1 41.78 1 MET B N 1
ATOM 2304 C CA . MET B 1 1 ? -53.594 0.575 10.656 1 41.78 1 MET B CA 1
ATOM 2305 C C . MET B 1 1 ? -52.594 0.251 9.547 1 41.78 1 MET B C 1
ATOM 2307 O O . MET B 1 1 ? -52.969 -0.259 8.492 1 41.78 1 MET B O 1
ATOM 2311 N N . PHE B 1 2 ? -51.719 1.051 9.195 1 56.44 2 PHE B N 1
ATOM 2312 C CA . PHE B 1 2 ? -50.75 1.052 8.117 1 56.44 2 PHE B CA 1
ATOM 2313 C C . PHE B 1 2 ? -50.062 -0.303 8.008 1 56.44 2 PHE B C 1
ATOM 2315 O O . PHE B 1 2 ? -49.75 -0.937 9.016 1 56.44 2 PHE B O 1
ATOM 2322 N N . ASP B 1 3 ? -50.312 -1.161 6.984 1 77.38 3 ASP B N 1
ATOM 2323 C CA . ASP B 1 3 ? -50.125 -2.59 6.754 1 77.38 3 ASP B CA 1
ATOM 2324 C C . ASP B 1 3 ? -48.688 -2.99 6.969 1 77.38 3 ASP B C 1
ATOM 2326 O O . ASP B 1 3 ? -47.812 -2.641 6.168 1 77.38 3 ASP B O 1
ATOM 2330 N N . CYS B 1 4 ? -48.375 -3.145 8.195 1 79.31 4 CYS B N 1
ATOM 2331 C CA . CYS B 1 4 ? -47.062 -3.588 8.625 1 79.31 4 CYS B CA 1
ATOM 2332 C C . CYS B 1 4 ? -46.469 -4.555 7.617 1 79.31 4 CYS B C 1
ATOM 2334 O O . CYS B 1 4 ? -45.25 -4.531 7.379 1 79.31 4 CYS B O 1
ATOM 2336 N N . CYS B 1 5 ? -47.219 -5.305 7.051 1 81.38 5 CYS B N 1
ATOM 2337 C CA . CYS B 1 5 ? -46.75 -6.23 6.035 1 81.38 5 CYS B CA 1
ATOM 2338 C C . CYS B 1 5 ? -46.25 -5.484 4.801 1 81.38 5 CYS B C 1
ATOM 2340 O O . CYS B 1 5 ? -45.219 -5.812 4.242 1 81.38 5 CYS B O 1
ATOM 2342 N N . PHE B 1 6 ? -46.969 -4.57 4.453 1 83.69 6 PHE B N 1
ATOM 2343 C CA . PHE B 1 6 ? -46.562 -3.766 3.305 1 83.69 6 PHE B CA 1
ATOM 2344 C C . PHE B 1 6 ? -45.25 -3.039 3.584 1 83.69 6 PHE B C 1
ATOM 2346 O O . PHE B 1 6 ? -44.375 -2.994 2.727 1 83.69 6 PHE B O 1
ATOM 2353 N N . LEU B 1 7 ? -45.156 -2.598 4.715 1 82.88 7 LEU B N 1
ATOM 2354 C CA . LEU B 1 7 ? -43.938 -1.883 5.082 1 82.88 7 LEU B CA 1
ATOM 2355 C C . LEU B 1 7 ? -42.75 -2.83 5.129 1 82.88 7 LEU B C 1
ATOM 2357 O O . LEU B 1 7 ? -41.656 -2.471 4.707 1 82.88 7 LEU B O 1
ATOM 2361 N N . LEU B 1 8 ? -43 -3.963 5.617 1 82.75 8 LEU B N 1
ATOM 2362 C CA . LEU B 1 8 ? -41.938 -4.969 5.688 1 82.75 8 LEU B CA 1
ATOM 2363 C C . LEU B 1 8 ? -41.438 -5.328 4.293 1 82.75 8 LEU B C 1
ATOM 2365 O O . LEU B 1 8 ? -40.25 -5.367 4.055 1 82.75 8 LEU B O 1
ATOM 2369 N N . PHE B 1 9 ? -42.375 -5.645 3.502 1 84.38 9 PHE B N 1
ATOM 2370 C CA . PHE B 1 9 ? -41.969 -5.977 2.135 1 84.38 9 PHE B CA 1
ATOM 2371 C C . PHE B 1 9 ? -41.312 -4.793 1.461 1 84.38 9 PHE B C 1
ATOM 2373 O O . PHE B 1 9 ? -40.312 -4.969 0.724 1 84.38 9 PHE B O 1
ATOM 2380 N N . ALA B 1 10 ? -41.781 -3.701 1.791 1 84.44 10 ALA B N 1
ATOM 2381 C CA . ALA B 1 10 ? -41.188 -2.498 1.222 1 84.44 10 ALA B CA 1
ATOM 2382 C C . ALA B 1 10 ? -39.719 -2.336 1.691 1 84.44 10 ALA B C 1
ATOM 2384 O O . ALA B 1 10 ? -38.844 -1.962 0.908 1 84.44 10 ALA B O 1
ATOM 2385 N N . VAL B 1 11 ? -39.562 -2.676 2.834 1 79.62 11 VAL B N 1
ATOM 2386 C CA . VAL B 1 11 ? -38.219 -2.541 3.4 1 79.62 11 VAL B CA 1
ATOM 2387 C C . VAL B 1 11 ? -37.281 -3.578 2.775 1 79.62 11 VAL B C 1
ATOM 2389 O O . VAL B 1 11 ? -36.156 -3.258 2.4 1 79.62 11 VAL B O 1
ATOM 2392 N N . ILE B 1 12 ? -37.75 -4.758 2.629 1 80.88 12 ILE B N 1
ATOM 2393 C CA . ILE B 1 12 ? -36.938 -5.832 2.072 1 80.88 12 ILE B CA 1
ATOM 2394 C C . ILE B 1 12 ? -36.625 -5.535 0.608 1 80.88 12 ILE B C 1
ATOM 2396 O O . ILE B 1 12 ? -35.469 -5.582 0.194 1 80.88 12 ILE B O 1
ATOM 2400 N N . PHE B 1 13 ? -37.625 -5.305 -0.075 1 86.81 13 PHE B N 1
ATOM 2401 C CA . PHE B 1 13 ? -37.438 -5.02 -1.491 1 86.81 13 PHE B CA 1
ATOM 2402 C C . PHE B 1 13 ? -36.594 -3.76 -1.68 1 86.81 13 PHE B C 1
ATOM 2404 O O . PHE B 1 13 ? -35.781 -3.678 -2.607 1 86.81 13 PHE B O 1
ATOM 2411 N N . GLY B 1 14 ? -36.875 -2.887 -0.833 1 84.81 14 GLY B N 1
ATOM 2412 C CA . GLY B 1 14 ? -36.031 -1.688 -0.869 1 84.81 14 GLY B CA 1
ATOM 2413 C C . GLY B 1 14 ? -34.562 -1.967 -0.608 1 84.81 14 GLY B C 1
ATOM 2414 O O . GLY B 1 14 ? -33.688 -1.435 -1.3 1 84.81 14 GLY B O 1
ATOM 2415 N N . ALA B 1 15 ? -34.312 -2.832 0.3 1 83.12 15 ALA B N 1
ATOM 2416 C CA . ALA B 1 15 ? -32.938 -3.193 0.626 1 83.12 15 ALA B CA 1
ATOM 2417 C C . ALA B 1 15 ? -32.281 -3.926 -0.537 1 83.12 15 ALA B C 1
ATOM 2419 O O . ALA B 1 15 ? -31.125 -3.666 -0.86 1 83.12 15 ALA B O 1
ATOM 2420 N N . ILE B 1 16 ? -32.969 -4.781 -1.109 1 85 16 ILE B N 1
ATOM 2421 C CA . ILE B 1 16 ? -32.438 -5.527 -2.252 1 85 16 ILE B CA 1
ATOM 2422 C C . ILE B 1 16 ? -32.188 -4.574 -3.41 1 85 16 ILE B C 1
ATOM 2424 O O . ILE B 1 16 ? -31.125 -4.664 -4.062 1 85 16 ILE B O 1
ATOM 2428 N N . PHE B 1 17 ? -33.062 -3.75 -3.574 1 86.94 17 PHE B N 1
ATOM 2429 C CA . PHE B 1 17 ? -32.906 -2.789 -4.66 1 86.94 17 PHE B CA 1
ATOM 2430 C C . PHE B 1 17 ? -31.688 -1.903 -4.434 1 86.94 17 PHE B C 1
ATOM 2432 O O . PHE B 1 17 ? -30.906 -1.658 -5.359 1 86.94 17 PHE B O 1
ATOM 2439 N N . VAL B 1 18 ? -31.609 -1.459 -3.277 1 84 18 VAL B N 1
ATOM 2440 C CA . VAL B 1 18 ? -30.469 -0.591 -2.961 1 84 18 VAL B CA 1
ATOM 2441 C C . VAL B 1 18 ? -29.172 -1.358 -3.145 1 84 18 VAL B C 1
ATOM 2443 O O . VAL B 1 18 ? -28.203 -0.822 -3.688 1 84 18 VAL B O 1
ATOM 2446 N N . TYR B 1 19 ? -29.219 -2.559 -2.734 1 82.69 19 TYR B N 1
ATOM 2447 C CA . TYR B 1 19 ? -28.031 -3.395 -2.865 1 82.69 19 TYR B CA 1
ATOM 2448 C C . TYR B 1 19 ? -27.656 -3.605 -4.328 1 82.69 19 TYR B C 1
ATOM 2450 O O . TYR B 1 19 ? -26.5 -3.449 -4.719 1 82.69 19 TYR B O 1
ATOM 2458 N N . LEU B 1 20 ? -28.594 -3.953 -5.082 1 85.31 20 LEU B N 1
ATOM 2459 C CA . LEU B 1 20 ? -28.344 -4.203 -6.5 1 85.31 20 LEU B CA 1
ATOM 2460 C C . LEU B 1 20 ? -27.938 -2.92 -7.219 1 85.31 20 LEU B C 1
ATOM 2462 O O . LEU B 1 20 ? -27.062 -2.939 -8.086 1 85.31 20 LEU B O 1
ATOM 2466 N N . LYS B 1 21 ? -28.625 -1.864 -6.859 1 83.31 21 LYS B N 1
ATOM 2467 C CA . LYS B 1 21 ? -28.25 -0.581 -7.445 1 83.31 21 LYS B CA 1
ATOM 2468 C C . LYS B 1 21 ? -26.812 -0.218 -7.105 1 83.31 21 LYS B C 1
ATOM 2470 O O . LYS B 1 21 ? -26.047 0.221 -7.977 1 83.31 21 LYS B O 1
ATOM 2475 N N . ASP B 1 22 ? -26.516 -0.468 -5.898 1 84 22 ASP B N 1
ATOM 2476 C CA . ASP B 1 22 ? -25.141 -0.184 -5.473 1 84 22 ASP B CA 1
ATOM 2477 C C . ASP B 1 22 ? -24.141 -1.085 -6.199 1 84 22 ASP B C 1
ATOM 2479 O O . ASP B 1 22 ? -23.094 -0.623 -6.645 1 84 22 ASP B O 1
ATOM 2483 N N . LEU B 1 23 ? -24.516 -2.268 -6.312 1 83.81 23 LEU B N 1
ATOM 2484 C CA . LEU B 1 23 ? -23.641 -3.262 -6.934 1 83.81 23 LEU B CA 1
ATOM 2485 C C . LEU B 1 23 ? -23.359 -2.9 -8.391 1 83.81 23 LEU B C 1
ATOM 2487 O O . LEU B 1 23 ? -22.219 -3.029 -8.852 1 83.81 23 LEU B O 1
ATOM 2491 N N . PHE B 1 24 ? -24.312 -2.316 -9.031 1 86.5 24 PHE B N 1
ATOM 2492 C CA . PHE B 1 24 ? -24.156 -2.129 -10.469 1 86.5 24 PHE B CA 1
ATOM 2493 C C . PHE B 1 24 ? -23.859 -0.672 -10.797 1 86.5 24 PHE B C 1
ATOM 2495 O O . PHE B 1 24 ? -23.703 -0.312 -11.969 1 86.5 24 PHE B O 1
ATOM 2502 N N . THR B 1 25 ? -23.812 0.181 -9.773 1 84.44 25 THR B N 1
ATOM 2503 C CA . THR B 1 25 ? -23.359 1.55 -9.992 1 84.44 25 THR B CA 1
ATOM 2504 C C . THR B 1 25 ? -21.844 1.618 -10.039 1 84.44 25 THR B C 1
ATOM 2506 O O . THR B 1 25 ? -21.172 1.305 -9.055 1 84.44 25 THR B O 1
ATOM 2509 N N . PRO B 1 26 ? -21.328 1.914 -11.195 1 80.88 26 PRO B N 1
ATOM 2510 C CA . PRO B 1 26 ? -19.859 2.008 -11.281 1 80.88 26 PRO B CA 1
ATOM 2511 C C . PRO B 1 26 ? -19.281 3.098 -10.375 1 80.88 26 PRO B C 1
ATOM 2513 O O . PRO B 1 26 ? -19.906 4.152 -10.203 1 80.88 26 PRO B O 1
ATOM 2516 N N . PRO B 1 27 ? -18.281 2.805 -9.844 1 83.06 27 PRO B N 1
ATOM 2517 C CA . PRO B 1 27 ? -17.641 3.85 -9.047 1 83.06 27 PRO B CA 1
ATOM 2518 C C . PRO B 1 27 ? -17.203 5.047 -9.883 1 83.06 27 PRO B C 1
ATOM 2520 O O . PRO B 1 27 ? -16.781 4.883 -11.031 1 83.06 27 PRO B O 1
ATOM 2523 N N . ARG B 1 28 ? -17.531 6.254 -9.344 1 81.69 28 ARG B N 1
ATOM 2524 C CA . ARG B 1 28 ? -17.125 7.492 -10 1 81.69 28 ARG B CA 1
ATOM 2525 C C . ARG B 1 28 ? -16.266 8.352 -9.078 1 81.69 28 ARG B C 1
ATOM 2527 O O . ARG B 1 28 ? -16.516 8.422 -7.875 1 81.69 28 ARG B O 1
ATOM 2534 N N . ILE B 1 29 ? -15.219 8.906 -9.664 1 85.5 29 ILE B N 1
ATOM 2535 C CA . ILE B 1 29 ? -14.367 9.836 -8.93 1 85.5 29 ILE B CA 1
ATOM 2536 C C . ILE B 1 29 ? -15.156 11.094 -8.586 1 85.5 29 ILE B C 1
ATOM 2538 O O . ILE B 1 29 ? -15.891 11.625 -9.43 1 85.5 29 ILE B O 1
ATOM 2542 N N . LYS B 1 30 ? -15.016 11.555 -7.418 1 85.81 30 LYS B N 1
ATOM 2543 C CA . LYS B 1 30 ? -15.734 12.75 -6.973 1 85.81 30 LYS B CA 1
ATOM 2544 C C . LYS B 1 30 ? -15.18 14 -7.641 1 85.81 30 LYS B C 1
ATOM 2546 O O . LYS B 1 30 ? -13.992 14.062 -7.973 1 85.81 30 LYS B O 1
ATOM 2551 N N . GLU B 1 31 ? -16.016 14.984 -7.75 1 88 31 GLU B N 1
ATOM 2552 C CA . GLU B 1 31 ? -15.594 16.266 -8.305 1 88 31 GLU B CA 1
ATOM 2553 C C . GLU B 1 31 ? -14.719 17.031 -7.316 1 88 31 GLU B C 1
ATOM 2555 O O . GLU B 1 31 ? -14.859 16.875 -6.102 1 88 31 GLU B O 1
ATOM 2560 N N . LYS B 1 32 ? -13.867 17.859 -7.938 1 89.19 32 LYS B N 1
ATOM 2561 C CA . LYS B 1 32 ? -13.055 18.719 -7.078 1 89.19 32 LYS B CA 1
ATOM 2562 C C . LYS B 1 32 ? -13.914 19.75 -6.355 1 89.19 32 LYS B C 1
ATOM 2564 O O . LYS B 1 32 ? -14.844 20.312 -6.941 1 89.19 32 LYS B O 1
ATOM 2569 N N . PRO B 1 33 ? -13.531 19.953 -5.109 1 90.25 33 PRO B N 1
ATOM 2570 C CA . PRO B 1 33 ? -14.266 21 -4.387 1 90.25 33 PRO B CA 1
ATOM 2571 C C . PRO B 1 33 ? -13.992 22.391 -4.922 1 90.25 33 PRO B C 1
ATOM 2573 O O . PRO B 1 33 ? -13.008 22.609 -5.641 1 90.25 33 PRO B O 1
ATOM 2576 N N . GLU B 1 34 ? -14.844 23.266 -4.516 1 90 34 GLU B N 1
ATOM 2577 C CA . GLU B 1 34 ? -14.656 24.656 -4.902 1 90 34 GLU B CA 1
ATOM 2578 C C . GLU B 1 34 ? -13.391 25.234 -4.281 1 90 34 GLU B C 1
ATOM 2580 O O . GLU B 1 34 ? -13.062 24.938 -3.129 1 90 34 GLU B O 1
ATOM 2585 N N . ILE B 1 35 ? -12.789 26.078 -5.074 1 93.75 35 ILE B N 1
ATOM 2586 C CA . ILE B 1 35 ? -11.594 26.766 -4.594 1 93.75 35 ILE B CA 1
ATOM 2587 C C . ILE B 1 35 ? -11.953 27.672 -3.426 1 93.75 35 ILE B C 1
ATOM 2589 O O . ILE B 1 35 ? -12.906 28.453 -3.508 1 93.75 35 ILE B O 1
ATOM 2593 N N . GLN B 1 36 ? -11.195 27.594 -2.398 1 90.75 36 GLN B N 1
ATOM 2594 C CA . GLN B 1 36 ? -11.469 28.375 -1.196 1 90.75 36 GLN B CA 1
ATOM 2595 C C . GLN B 1 36 ? -10.773 29.719 -1.242 1 90.75 36 GLN B C 1
ATOM 2597 O O . GLN B 1 36 ? -11.367 30.75 -0.904 1 90.75 36 GLN B O 1
ATOM 2602 N N . LYS B 1 37 ? -9.523 29.719 -1.636 1 93 37 LYS B N 1
ATOM 2603 C CA . LYS B 1 37 ? -8.734 30.953 -1.69 1 93 37 LYS B CA 1
ATOM 2604 C C . LYS B 1 37 ? -8.805 31.594 -3.074 1 93 37 LYS B C 1
ATOM 2606 O O . LYS B 1 37 ? -7.84 31.547 -3.836 1 93 37 LYS B O 1
ATOM 2611 N N . LYS B 1 38 ? -9.789 32.406 -3.35 1 93.06 38 LYS B N 1
ATOM 2612 C CA . LYS B 1 38 ? -9.984 33.031 -4.648 1 93.06 38 LYS B CA 1
ATOM 2613 C C . LYS B 1 38 ? -9.023 34.219 -4.832 1 93.06 38 LYS B C 1
ATOM 2615 O O . LYS B 1 38 ? -8.609 34.5 -5.953 1 93.06 38 LYS B O 1
ATOM 2620 N N . ASP B 1 39 ? -8.719 34.844 -3.701 1 95.06 39 ASP B N 1
ATOM 2621 C CA . ASP B 1 39 ? -7.781 35.938 -3.717 1 95.06 39 ASP B CA 1
ATOM 2622 C C . ASP B 1 39 ? -6.367 35.5 -3.375 1 95.06 39 ASP B C 1
ATOM 2624 O O . ASP B 1 39 ? -5.695 36.094 -2.537 1 95.06 39 ASP B O 1
ATOM 2628 N N . TYR B 1 40 ? -6 34.406 -4.031 1 95.38 40 TYR B N 1
ATOM 2629 C CA . TYR B 1 40 ? -4.707 33.812 -3.709 1 95.38 40 TYR B CA 1
ATOM 2630 C C . TYR B 1 40 ? -3.562 34.719 -4.195 1 95.38 40 TYR B C 1
ATOM 2632 O O . TYR B 1 40 ? -3.715 35.438 -5.168 1 95.38 40 TYR B O 1
ATOM 2640 N N . LYS B 1 41 ? -2.461 34.625 -3.492 1 97.62 41 LYS B N 1
ATOM 2641 C CA . LYS B 1 41 ? -1.208 35.25 -3.938 1 97.62 41 LYS B CA 1
ATOM 2642 C C . LYS B 1 41 ? -0.479 34.344 -4.922 1 97.62 41 LYS B C 1
ATOM 2644 O O . LYS B 1 41 ? -0.43 33.125 -4.734 1 97.62 41 LYS B O 1
ATOM 2649 N N . LYS B 1 42 ? 0.077 34.938 -5.91 1 97.31 42 LYS B N 1
ATOM 2650 C CA . LYS B 1 42 ? 0.764 34.156 -6.941 1 97.31 42 LYS B CA 1
ATOM 2651 C C . LYS B 1 42 ? 1.877 33.312 -6.344 1 97.31 42 LYS B C 1
ATOM 2653 O O . LYS B 1 42 ? 2.615 33.75 -5.469 1 97.31 42 LYS B O 1
ATOM 2658 N N . ASP B 1 43 ? 1.939 32.062 -6.719 1 98.06 43 ASP B N 1
ATOM 2659 C CA . ASP B 1 43 ? 2.992 31.109 -6.387 1 98.06 43 ASP B CA 1
ATOM 2660 C C . ASP B 1 43 ? 3.092 30.906 -4.875 1 98.06 43 ASP B C 1
ATOM 2662 O O . ASP B 1 43 ? 4.191 30.766 -4.332 1 98.06 43 ASP B O 1
ATOM 2666 N N . THR B 1 44 ? 1.931 31.016 -4.234 1 98.5 44 THR B N 1
ATOM 2667 C CA . THR B 1 44 ? 1.826 30.719 -2.811 1 98.5 44 THR B CA 1
ATOM 2668 C C . THR B 1 44 ? 0.957 29.484 -2.586 1 98.5 44 THR B C 1
ATOM 2670 O O . THR B 1 44 ? -0.166 29.406 -3.09 1 98.5 44 THR B O 1
ATOM 2673 N N . VAL B 1 45 ? 1.526 28.578 -1.884 1 98.62 45 VAL B N 1
ATOM 2674 C CA . VAL B 1 45 ? 0.805 27.344 -1.595 1 98.62 45 VAL B CA 1
ATOM 2675 C C . VAL B 1 45 ? -0.086 27.531 -0.37 1 98.62 45 VAL B C 1
ATOM 2677 O O . VAL B 1 45 ? 0.397 27.906 0.704 1 98.62 45 VAL B O 1
ATOM 2680 N N . TYR B 1 46 ? -1.36 27.375 -0.522 1 98.5 46 TYR B N 1
ATOM 2681 C CA . TYR B 1 46 ? -2.266 27.281 0.617 1 98.5 46 TYR B CA 1
ATOM 2682 C C . TYR B 1 46 ? -2.492 25.828 1.021 1 98.5 46 TYR B C 1
ATOM 2684 O O . TYR B 1 46 ? -3.16 25.078 0.308 1 98.5 46 TYR B O 1
ATOM 2692 N N . LEU B 1 47 ? -1.92 25.484 2.141 1 98.25 47 LEU B N 1
ATOM 2693 C CA . LEU B 1 47 ? -1.917 24.109 2.609 1 98.25 47 LEU B CA 1
ATOM 2694 C C . LEU B 1 47 ? -3.014 23.875 3.645 1 98.25 47 LEU B C 1
ATOM 2696 O O . LEU B 1 47 ? -2.914 24.359 4.773 1 98.25 47 LEU B O 1
ATOM 2700 N N . TYR B 1 48 ? -4.039 23.172 3.25 1 97.25 48 TYR B N 1
ATOM 2701 C CA . TYR B 1 48 ? -5.137 22.812 4.141 1 97.25 48 TYR B CA 1
ATOM 2702 C C . TYR B 1 48 ? -4.816 21.531 4.902 1 97.25 48 TYR B C 1
ATOM 2704 O O . TYR B 1 48 ? -4.617 20.469 4.297 1 97.25 48 TYR B O 1
ATOM 2712 N N . GLN B 1 49 ? -4.75 21.641 6.207 1 96 49 GLN B N 1
ATOM 2713 C CA . GLN B 1 49 ? -4.371 20.5 7.047 1 96 49 GLN B CA 1
ATOM 2714 C C . GLN B 1 49 ? -5.008 20.609 8.43 1 96 49 GLN B C 1
ATOM 2716 O O . GLN B 1 49 ? -5.691 21.578 8.734 1 96 49 GLN B O 1
ATOM 2721 N N . TYR B 1 50 ? -4.801 19.547 9.258 1 93.38 50 TYR B N 1
ATOM 2722 C CA . TYR B 1 50 ? -5.348 19.5 10.609 1 93.38 50 TYR B CA 1
ATOM 2723 C C . TYR B 1 50 ? -4.664 20.531 11.508 1 93.38 50 TYR B C 1
ATOM 2725 O O . TYR B 1 50 ? -3.57 21 11.203 1 93.38 50 TYR B O 1
ATOM 2733 N N . LYS B 1 51 ? -5.336 20.781 12.594 1 91.12 51 LYS B N 1
ATOM 2734 C CA . LYS B 1 51 ? -4.773 21.672 13.602 1 91.12 51 LYS B CA 1
ATOM 2735 C C . LYS B 1 51 ? -3.494 21.078 14.195 1 91.12 51 LYS B C 1
ATOM 2737 O O . LYS B 1 51 ? -3.33 19.859 14.25 1 91.12 51 LYS B O 1
ATOM 2742 N N . ARG B 1 52 ? -2.693 21.938 14.68 1 90.25 52 ARG B N 1
ATOM 2743 C CA . ARG B 1 52 ? -1.404 21.531 15.234 1 90.25 52 ARG B CA 1
ATOM 2744 C C . ARG B 1 52 ? -1.568 20.953 16.625 1 90.25 52 ARG B C 1
ATOM 2746 O O . ARG B 1 52 ? -2.424 21.391 17.406 1 90.25 52 ARG B O 1
ATOM 2753 N N . LEU B 1 53 ? -0.729 19.953 16.875 1 88.94 53 LEU B N 1
ATOM 2754 C CA . LEU B 1 53 ? -0.583 19.438 18.234 1 88.94 53 LEU B CA 1
ATOM 2755 C C . LEU B 1 53 ? 0.5 20.203 19 1 88.94 53 LEU B C 1
ATOM 2757 O O . LEU B 1 53 ? 1.33 20.875 18.391 1 88.94 53 LEU B O 1
ATOM 2761 N N . LYS B 1 54 ? 0.528 20.062 20.281 1 82.94 54 LYS B N 1
ATOM 2762 C CA . LYS B 1 54 ? 1.491 20.766 21.141 1 82.94 54 LYS B CA 1
ATOM 2763 C C . LYS B 1 54 ? 2.904 20.234 20.906 1 82.94 54 LYS B C 1
ATOM 2765 O O . LYS B 1 54 ? 3.863 21.016 20.859 1 82.94 54 LYS B O 1
ATOM 2770 N N . ASN B 1 55 ? 3.084 18.969 20.719 1 88.94 55 ASN B N 1
ATOM 2771 C CA . ASN B 1 55 ? 4.414 18.375 20.688 1 88.94 55 ASN B CA 1
ATOM 2772 C C . ASN B 1 55 ? 4.742 17.812 19.297 1 88.94 55 ASN B C 1
ATOM 2774 O O . ASN B 1 55 ? 5.734 17.094 19.141 1 88.94 55 ASN B O 1
ATOM 2778 N N . CYS B 1 56 ? 3.91 18.078 18.344 1 91.94 56 CYS B N 1
ATOM 2779 C CA . CYS B 1 56 ? 4.098 17.656 16.969 1 91.94 56 CYS B CA 1
ATOM 2780 C C . CYS B 1 56 ? 3.299 18.531 16 1 91.94 56 CYS B C 1
ATOM 2782 O O . CYS B 1 56 ? 2.109 18.766 16.219 1 91.94 56 CYS B O 1
ATOM 2784 N N . PRO B 1 57 ? 3.891 19 15.008 1 89.44 57 PRO B N 1
ATOM 2785 C CA . PRO B 1 57 ? 3.209 19.953 14.125 1 89.44 57 PRO B CA 1
ATOM 2786 C C . PRO B 1 57 ? 1.911 19.391 13.547 1 89.44 57 PRO B C 1
ATOM 2788 O O . PRO B 1 57 ? 0.965 20.156 13.297 1 89.44 57 PRO B O 1
ATOM 2791 N N . ASN B 1 58 ? 1.855 18.141 13.289 1 93.69 58 ASN B N 1
ATOM 2792 C CA . ASN B 1 58 ? 0.645 17.531 12.75 1 93.69 58 ASN B CA 1
ATOM 2793 C C . ASN B 1 58 ? 0.558 16.047 13.102 1 93.69 58 ASN B C 1
ATOM 2795 O O . ASN B 1 58 ? 1.573 15.352 13.133 1 93.69 58 ASN B O 1
ATOM 2799 N N . LEU B 1 59 ? -0.644 15.609 13.336 1 93.44 59 LEU B N 1
ATOM 2800 C CA . LEU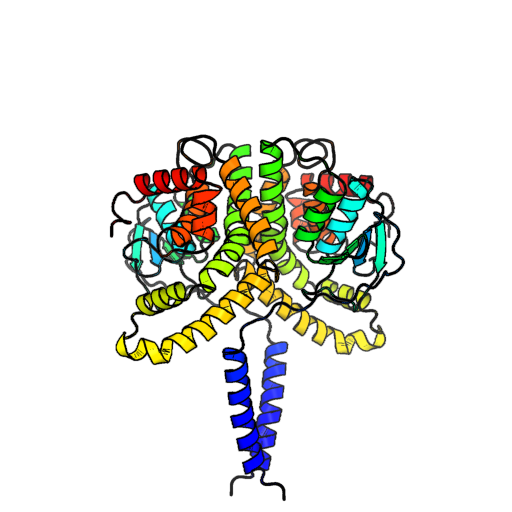 B 1 59 ? -0.845 14.195 13.633 1 93.44 59 LEU B CA 1
ATOM 2801 C C . LEU B 1 59 ? -0.816 13.359 12.352 1 93.44 59 LEU B C 1
ATOM 2803 O O . LEU B 1 59 ? -0.497 12.172 12.391 1 93.44 59 LEU B O 1
ATOM 2807 N N . SER B 1 60 ? -1.16 13.938 11.234 1 95.06 60 SER B N 1
ATOM 2808 C CA . SER B 1 60 ? -1.163 13.266 9.945 1 95.06 60 SER B CA 1
ATOM 2809 C C . SER B 1 60 ? 0.204 13.344 9.273 1 95.06 60 SER B C 1
ATOM 2811 O O . SER B 1 60 ? 0.701 14.438 8.992 1 95.06 60 SER B O 1
ATOM 2813 N N . PRO B 1 61 ? 0.811 12.234 9 1 97.56 61 PRO B N 1
ATOM 2814 C CA . PRO B 1 61 ? 2.104 12.281 8.312 1 97.56 61 PRO B CA 1
ATOM 2815 C C . PRO B 1 61 ? 1.999 12.836 6.895 1 97.56 61 PRO B C 1
ATOM 2817 O O . PRO B 1 61 ? 2.971 13.383 6.367 1 97.56 61 PRO B O 1
ATOM 2820 N N . PHE B 1 62 ? 0.863 12.766 6.309 1 97.25 62 PHE B N 1
ATOM 2821 C CA . PHE B 1 62 ? 0.668 13.266 4.953 1 97.25 62 PHE B CA 1
ATOM 2822 C C . PHE B 1 62 ? 0.621 14.789 4.945 1 97.25 62 PHE B C 1
ATOM 2824 O O . PHE B 1 62 ? 1.188 15.43 4.055 1 97.25 62 PHE B O 1
ATOM 2831 N N . CYS B 1 63 ? -0.058 15.32 5.895 1 97.44 63 CYS B N 1
ATOM 2832 C CA . CYS B 1 63 ? -0.059 16.766 6.059 1 97.44 63 CYS B CA 1
ATOM 2833 C C . CYS B 1 63 ? 1.341 17.281 6.371 1 97.44 63 CYS B C 1
ATOM 2835 O O . CYS B 1 63 ? 1.807 18.25 5.75 1 97.44 63 CYS B O 1
ATOM 2837 N N . MET B 1 64 ? 1.951 16.656 7.289 1 97.94 64 MET B N 1
ATOM 2838 C CA . MET B 1 64 ? 3.281 17.078 7.711 1 97.94 64 MET B CA 1
ATOM 2839 C C . MET B 1 64 ? 4.273 16.984 6.559 1 97.94 64 MET B C 1
ATOM 2841 O O . MET B 1 64 ? 5.148 17.844 6.418 1 97.94 64 MET B O 1
ATOM 2845 N N . LYS B 1 65 ? 4.199 15.961 5.773 1 98.62 65 LYS B N 1
ATOM 2846 C CA . LYS B 1 65 ? 5.09 15.781 4.633 1 98.62 65 LYS B CA 1
ATOM 2847 C C . LYS B 1 65 ? 5.102 17.016 3.742 1 98.62 65 LYS B C 1
ATOM 2849 O O . LYS B 1 65 ? 6.164 17.484 3.328 1 98.62 65 LYS B O 1
ATOM 2854 N N . ILE B 1 66 ? 3.934 17.531 3.43 1 98.62 66 ILE B N 1
ATOM 2855 C CA . ILE B 1 66 ? 3.834 18.672 2.508 1 98.62 66 ILE B CA 1
ATOM 2856 C C . ILE B 1 66 ? 4.379 19.922 3.174 1 98.62 66 ILE B C 1
ATOM 2858 O O . ILE B 1 66 ? 5.062 20.734 2.533 1 98.62 66 ILE B O 1
ATOM 2862 N N . GLU B 1 67 ? 4.078 20.094 4.438 1 98.38 67 GLU B N 1
ATOM 2863 C CA . GLU B 1 67 ? 4.633 21.234 5.145 1 98.38 67 GLU B CA 1
ATOM 2864 C C . GLU B 1 67 ? 6.156 21.172 5.195 1 98.38 67 GLU B C 1
ATOM 2866 O O . GLU B 1 67 ? 6.836 22.172 4.969 1 98.38 67 GLU B O 1
ATOM 2871 N N . VAL B 1 68 ? 6.684 20.031 5.523 1 98.44 68 VAL B N 1
ATOM 2872 C CA . VAL B 1 68 ? 8.133 19.828 5.574 1 98.44 68 VAL B CA 1
ATOM 2873 C C . VAL B 1 68 ? 8.742 20.109 4.203 1 98.44 68 VAL B C 1
ATOM 2875 O O . VAL B 1 68 ? 9.781 20.766 4.102 1 98.44 68 VAL B O 1
ATOM 2878 N N . LEU B 1 69 ? 8.109 19.641 3.164 1 98.44 69 LEU B N 1
ATOM 2879 C CA . LEU B 1 69 ? 8.578 19.875 1.803 1 98.44 69 LEU B CA 1
ATOM 2880 C C . LEU B 1 69 ? 8.656 21.359 1.506 1 98.44 69 LEU B C 1
ATOM 2882 O O . LEU B 1 69 ? 9.641 21.828 0.932 1 98.44 69 LEU B O 1
ATOM 2886 N N . CYS B 1 70 ? 7.625 22.094 1.88 1 98.56 70 CYS B N 1
ATOM 2887 C CA . CYS B 1 70 ? 7.605 23.531 1.671 1 98.56 70 CYS B CA 1
ATOM 2888 C C . CYS B 1 70 ? 8.742 24.203 2.422 1 98.56 70 CYS B C 1
ATOM 2890 O O . CYS B 1 70 ? 9.406 25.109 1.887 1 98.56 70 CYS B O 1
ATOM 2892 N N . ARG B 1 71 ? 9.016 23.766 3.578 1 97.94 71 ARG B N 1
ATOM 2893 C CA . ARG B 1 71 ? 10.031 24.375 4.418 1 97.94 71 ARG B CA 1
ATOM 2894 C C . ARG B 1 71 ? 11.43 24.047 3.914 1 97.94 71 ARG B C 1
ATOM 2896 O O . ARG B 1 71 ? 12.312 24.906 3.902 1 97.94 71 ARG B O 1
ATOM 2903 N N . ILE B 1 72 ? 11.656 22.797 3.496 1 97.94 72 ILE B N 1
ATOM 2904 C CA . ILE B 1 72 ? 12.953 22.359 2.986 1 97.94 72 ILE B CA 1
ATOM 2905 C C . ILE B 1 72 ? 13.328 23.203 1.766 1 97.94 72 ILE B C 1
ATOM 2907 O O . ILE B 1 72 ? 14.484 23.609 1.617 1 97.94 72 ILE B O 1
ATOM 2911 N N . TYR B 1 73 ? 12.367 23.5 0.963 1 97.81 73 TYR B N 1
ATOM 2912 C CA . TYR B 1 73 ? 12.68 24.125 -0.319 1 97.81 73 TYR B CA 1
ATOM 2913 C C . TYR B 1 73 ? 12.242 25.594 -0.336 1 97.81 73 TYR B C 1
ATOM 2915 O O . TYR B 1 73 ? 12.156 26.203 -1.4 1 97.81 73 TYR B O 1
ATOM 2923 N N . ASN B 1 74 ? 11.875 26.109 0.795 1 97.56 74 ASN B N 1
ATOM 2924 C CA . ASN B 1 74 ? 11.5 27.516 0.965 1 97.56 74 ASN B CA 1
ATOM 2925 C C . ASN B 1 74 ? 10.383 27.922 0.006 1 97.56 74 ASN B C 1
ATOM 2927 O O . ASN B 1 74 ? 10.469 28.953 -0.65 1 97.56 74 ASN B O 1
ATOM 2931 N N . ILE B 1 75 ? 9.477 27.047 -0.11 1 98.44 75 ILE B N 1
ATOM 2932 C CA . ILE B 1 75 ? 8.297 27.344 -0.915 1 98.44 75 ILE B CA 1
ATOM 2933 C C . ILE B 1 75 ? 7.355 28.25 -0.136 1 98.44 75 ILE B C 1
ATOM 2935 O O . ILE B 1 75 ? 6.969 27.938 0.993 1 98.44 75 ILE B O 1
ATOM 2939 N N . PRO B 1 76 ? 7.004 29.406 -0.712 1 98.56 76 PRO B N 1
ATOM 2940 C CA . PRO B 1 76 ? 6.012 30.234 -0.023 1 98.56 76 PRO B CA 1
ATOM 2941 C C . PRO B 1 76 ? 4.711 29.484 0.255 1 98.56 76 PRO B C 1
ATOM 2943 O O . PRO B 1 76 ? 4.129 28.906 -0.658 1 98.56 76 PRO B O 1
ATOM 2946 N N . HIS B 1 77 ? 4.324 29.469 1.532 1 98.44 77 HIS B N 1
ATOM 2947 C CA . HIS B 1 77 ? 3.119 28.703 1.851 1 98.44 77 HIS B CA 1
ATOM 2948 C C . HIS B 1 77 ? 2.416 29.281 3.078 1 98.44 77 HIS B C 1
ATOM 2950 O O . HIS B 1 77 ? 3.049 29.922 3.912 1 98.44 77 HIS B O 1
ATOM 2956 N N . GLU B 1 78 ? 1.17 29.141 3.117 1 97.94 78 GLU B N 1
ATOM 2957 C CA . GLU B 1 78 ? 0.314 29.453 4.254 1 97.94 78 GLU B CA 1
ATOM 2958 C C . GLU B 1 78 ? -0.474 28.234 4.719 1 97.94 78 GLU B C 1
ATOM 2960 O O . GLU B 1 78 ? -1.022 27.5 3.9 1 97.94 78 GLU B O 1
ATOM 2965 N N . ILE B 1 79 ? -0.468 28.047 6.004 1 96.75 79 ILE B N 1
ATOM 2966 C CA . ILE B 1 79 ? -1.206 26.922 6.574 1 96.75 79 ILE B CA 1
ATOM 2967 C C . ILE B 1 79 ? -2.648 27.344 6.848 1 96.75 79 ILE B C 1
ATOM 2969 O O . ILE B 1 79 ? -2.895 28.375 7.461 1 96.75 79 ILE B O 1
ATOM 2973 N N . VAL B 1 80 ? -3.553 26.609 6.332 1 96.06 80 VAL B N 1
ATOM 2974 C CA . VAL B 1 80 ? -4.969 26.797 6.641 1 96.06 80 VAL B CA 1
ATOM 2975 C C . VAL B 1 80 ? -5.465 25.609 7.469 1 96.06 80 VAL B C 1
ATOM 2977 O O . VAL B 1 80 ? -5.73 24.531 6.934 1 96.06 80 VAL B O 1
ATOM 2980 N N . GLU B 1 81 ? -5.641 25.844 8.711 1 92.94 81 GLU B N 1
ATOM 2981 C CA . GLU B 1 81 ? -6.105 24.781 9.594 1 92.94 81 GLU B CA 1
ATOM 2982 C C . GLU B 1 81 ? -7.59 24.484 9.375 1 92.94 81 GLU B C 1
ATOM 2984 O O . GLU B 1 81 ? -8.398 25.422 9.297 1 92.94 81 GLU B O 1
ATOM 2989 N N . CYS B 1 82 ? -7.844 23.188 9.133 1 87.5 82 CYS B N 1
ATOM 2990 C CA . CYS B 1 82 ? -9.25 22.844 8.961 1 87.5 82 CYS B CA 1
ATOM 2991 C C . CYS B 1 82 ? -9.555 21.469 9.539 1 87.5 82 CYS B C 1
ATOM 2993 O O . CYS B 1 82 ? -8.664 20.625 9.641 1 87.5 82 CYS B O 1
ATOM 2995 N N . THR B 1 83 ? -10.805 21.312 9.93 1 79.31 83 THR B N 1
ATOM 2996 C CA . THR B 1 83 ? -11.258 20.047 10.5 1 79.31 83 THR B CA 1
ATOM 2997 C C . THR B 1 83 ? -12.289 19.391 9.594 1 79.31 83 THR B C 1
ATOM 2999 O O . THR B 1 83 ? -12.422 18.156 9.594 1 79.31 83 THR B O 1
ATOM 3002 N N . THR B 1 84 ? -12.938 20.141 8.844 1 79.94 84 THR B N 1
ATOM 3003 C CA . THR B 1 84 ? -14.086 19.578 8.141 1 79.94 84 THR B CA 1
ATOM 3004 C C . THR B 1 84 ? -13.852 19.578 6.633 1 79.94 84 THR B C 1
ATOM 3006 O O . THR B 1 84 ? -14.445 18.781 5.902 1 79.94 84 THR B O 1
ATOM 3009 N N . MET B 1 85 ? -13.062 20.469 6.211 1 85 85 MET B N 1
ATOM 3010 C CA . MET B 1 85 ? -12.82 20.516 4.77 1 85 85 MET B CA 1
ATOM 3011 C C . MET B 1 85 ? -12.055 19.266 4.316 1 85 85 MET B C 1
ATOM 3013 O O . MET B 1 85 ? -11.195 18.766 5.039 1 85 85 MET B O 1
ATOM 3017 N N . ARG B 1 86 ? -12.5 18.812 3.137 1 88.31 86 ARG B N 1
ATOM 3018 C CA . ARG B 1 86 ? -11.844 17.641 2.584 1 88.31 86 ARG B CA 1
ATOM 3019 C C . ARG B 1 86 ? -11.57 17.812 1.092 1 88.31 86 ARG B C 1
ATOM 3021 O O . ARG B 1 86 ? -12.242 18.594 0.422 1 88.31 86 ARG B O 1
ATOM 3028 N N . SER B 1 87 ? -10.594 17.062 0.708 1 90.25 87 SER B N 1
ATOM 3029 C CA . SER B 1 87 ? -10.281 17.016 -0.716 1 90.25 87 SER B CA 1
ATOM 3030 C C . SER B 1 87 ? -11.305 16.188 -1.481 1 90.25 87 SER B C 1
ATOM 3032 O O . SER B 1 87 ? -12.258 15.68 -0.896 1 90.25 87 SER B O 1
ATOM 3034 N N . ARG B 1 88 ? -11.078 16.125 -2.773 1 85.12 88 ARG B N 1
ATOM 3035 C CA . ARG B 1 88 ? -11.914 15.281 -3.617 1 85.12 88 ARG B CA 1
ATOM 3036 C C . ARG B 1 88 ? -11.867 13.828 -3.15 1 85.12 88 ARG B C 1
ATOM 3038 O O . ARG B 1 88 ? -12.844 13.094 -3.303 1 85.12 88 ARG B O 1
ATOM 3045 N N . ASN B 1 89 ? -10.734 13.43 -2.523 1 84.56 89 ASN B N 1
ATOM 3046 C CA . ASN B 1 89 ? -10.562 12.062 -2.043 1 84.56 89 ASN B CA 1
ATOM 3047 C C . ASN B 1 89 ? -11.078 11.898 -0.616 1 84.56 89 ASN B C 1
ATOM 3049 O O . ASN B 1 89 ? -11 10.812 -0.042 1 84.56 89 ASN B O 1
ATOM 3053 N N . GLY B 1 90 ? -11.516 13.023 -0.04 1 86.38 90 GLY B N 1
ATOM 3054 C CA . GLY B 1 90 ? -12.07 12.984 1.303 1 86.38 90 GLY B CA 1
ATOM 3055 C C . GLY B 1 90 ? -11.008 13.031 2.389 1 86.38 90 GLY B C 1
ATOM 3056 O O . GLY B 1 90 ? -11.297 12.758 3.557 1 86.38 90 GLY B O 1
ATOM 3057 N N . LEU B 1 91 ? -9.82 13.367 1.931 1 88.5 91 LEU B N 1
ATOM 3058 C CA . LEU B 1 91 ? -8.719 13.328 2.891 1 88.5 91 LEU B CA 1
ATOM 3059 C C . LEU B 1 91 ? -7.988 14.664 2.934 1 88.5 91 LEU B C 1
ATOM 3061 O O . LEU B 1 91 ? -8.148 15.5 2.039 1 88.5 91 LEU B O 1
ATOM 3065 N N . LEU B 1 92 ? -7.328 14.867 4.02 1 93.44 92 LEU B N 1
ATOM 3066 C CA . LEU B 1 92 ? -6.32 15.914 4.121 1 93.44 92 LEU B CA 1
ATOM 3067 C C . LEU B 1 92 ? -4.914 15.328 4.023 1 93.44 92 LEU B C 1
ATOM 3069 O O . LEU B 1 92 ? -4.699 14.164 4.367 1 93.44 92 LEU B O 1
ATOM 3073 N N . PRO B 1 93 ? -3.963 16.109 3.465 1 96.44 93 PRO B N 1
ATOM 3074 C CA . PRO B 1 93 ? -4.027 17.516 3.062 1 96.44 93 PRO B CA 1
ATOM 3075 C C . PRO B 1 93 ? -4.555 17.688 1.641 1 96.44 93 PRO B C 1
ATOM 3077 O O . PRO B 1 93 ? -4.66 16.719 0.887 1 96.44 93 PRO B O 1
ATOM 3080 N N . PHE B 1 94 ? -4.953 18.812 1.308 1 97.19 94 PHE B N 1
ATOM 3081 C CA . PHE B 1 94 ? -4.953 19.328 -0.06 1 97.19 94 PHE B CA 1
ATOM 3082 C C . PHE B 1 94 ? -4.379 20.734 -0.114 1 97.19 94 PHE B C 1
ATOM 3084 O O . PHE B 1 94 ? -4.188 21.375 0.923 1 97.19 94 PHE B O 1
ATOM 3091 N N . ILE B 1 95 ? -4.023 21.172 -1.32 1 98.06 95 ILE B N 1
ATOM 3092 C CA . ILE B 1 95 ? -3.479 22.516 -1.458 1 98.06 95 ILE B CA 1
ATOM 3093 C C . ILE B 1 95 ? -4.219 23.266 -2.566 1 98.06 95 ILE B C 1
ATOM 3095 O O . ILE B 1 95 ? -4.863 22.641 -3.416 1 98.06 95 ILE B O 1
ATOM 3099 N N . GLU B 1 96 ? -4.168 24.469 -2.465 1 97.94 96 GLU B N 1
ATOM 3100 C CA . GLU B 1 96 ? -4.527 25.359 -3.561 1 97.94 96 GLU B CA 1
ATOM 3101 C C . GLU B 1 96 ? -3.336 26.203 -4 1 97.94 96 GLU B C 1
ATOM 3103 O O . GLU B 1 96 ? -2.604 26.734 -3.166 1 97.94 96 GLU B O 1
ATOM 3108 N N . LEU B 1 97 ? -3.045 26.203 -5.242 1 98.19 97 LEU B N 1
ATOM 3109 C CA . LEU B 1 97 ? -1.924 26.922 -5.836 1 98.19 97 LEU B CA 1
ATOM 3110 C C . LEU B 1 97 ? -2.344 27.609 -7.137 1 98.19 97 LEU B C 1
ATOM 3112 O O . LEU B 1 97 ? -2.732 26.938 -8.094 1 98.19 97 LEU B O 1
ATOM 3116 N N . ASN B 1 98 ? -2.283 28.906 -7.129 1 97.81 98 ASN B N 1
ATOM 3117 C CA . ASN B 1 98 ? -2.631 29.703 -8.305 1 97.81 98 ASN B CA 1
ATOM 3118 C C . ASN B 1 98 ? -4.016 29.344 -8.828 1 97.81 98 ASN B C 1
ATOM 3120 O O . ASN B 1 98 ? -4.195 29.141 -10.039 1 97.81 98 ASN B O 1
ATOM 3124 N N . GLY B 1 99 ? -4.879 29.047 -8.008 1 95.75 99 GLY B N 1
ATOM 3125 C CA . GLY B 1 99 ? -6.27 28.828 -8.375 1 95.75 99 GLY B CA 1
ATOM 3126 C C . GLY B 1 99 ? -6.582 27.391 -8.719 1 95.75 99 GLY B C 1
ATOM 3127 O O . GLY B 1 99 ? -7.66 27.094 -9.227 1 95.75 99 GLY B O 1
ATOM 3128 N N . GLN B 1 100 ? -5.699 26.531 -8.445 1 95.69 100 GLN B N 1
ATOM 3129 C CA . GLN B 1 100 ? -5.91 25.109 -8.719 1 95.69 100 GLN B CA 1
ATOM 3130 C C . GLN B 1 100 ? -5.895 24.297 -7.422 1 95.69 100 GLN B C 1
ATOM 3132 O O . GLN B 1 100 ? -5.152 24.625 -6.492 1 95.69 100 GLN B O 1
ATOM 3137 N N . HIS B 1 101 ? -6.695 23.25 -7.426 1 95.5 101 HIS B N 1
ATOM 3138 C CA . HIS B 1 101 ? -6.816 22.359 -6.285 1 95.5 101 HIS B CA 1
ATOM 3139 C C . HIS B 1 101 ? -6.066 21.047 -6.527 1 95.5 101 HIS B C 1
ATOM 3141 O O . HIS B 1 101 ? -6.266 20.391 -7.551 1 95.5 101 HIS B O 1
ATOM 3147 N N . TYR B 1 102 ? -5.191 20.719 -5.633 1 95.19 102 TYR B N 1
ATOM 3148 C CA . TYR B 1 102 ? -4.473 19.453 -5.695 1 95.19 102 TYR B CA 1
ATOM 3149 C C . TYR B 1 102 ? -4.656 18.656 -4.406 1 95.19 102 TYR B C 1
ATOM 3151 O O . TYR B 1 102 ? -4.539 19.219 -3.311 1 95.19 102 TYR B O 1
ATOM 3159 N N . SER B 1 103 ? -4.992 17.406 -4.586 1 93.56 103 SER B N 1
ATOM 3160 C CA . SER B 1 103 ? -5.129 16.516 -3.432 1 93.56 103 SER B CA 1
ATOM 3161 C C . SER B 1 103 ? -4.105 15.391 -3.471 1 93.56 103 SER B C 1
ATOM 3163 O O . SER B 1 103 ? -3.379 15.242 -4.457 1 93.56 103 SER B O 1
ATOM 3165 N N . ASP B 1 104 ? -3.994 14.641 -2.309 1 93.81 104 ASP B N 1
ATOM 3166 C CA . ASP B 1 104 ? -3.074 13.516 -2.176 1 93.81 104 ASP B CA 1
ATOM 3167 C C . ASP B 1 104 ? -1.631 14 -2.053 1 93.81 104 ASP B C 1
ATOM 3169 O O . ASP B 1 104 ? -1.147 14.75 -2.902 1 93.81 104 ASP B O 1
ATOM 3173 N N . SER B 1 105 ? -0.987 13.539 -1.079 1 96.75 105 SER B N 1
ATOM 3174 C CA . SER B 1 105 ? 0.336 14.062 -0.75 1 96.75 105 SER B CA 1
ATOM 3175 C C . SER B 1 105 ? 1.343 13.75 -1.854 1 96.75 105 SER B C 1
ATOM 3177 O O . SER B 1 105 ? 2.25 14.539 -2.115 1 96.75 105 SER B O 1
ATOM 3179 N N . ASP B 1 106 ? 1.229 12.648 -2.572 1 95.38 106 ASP B N 1
ATOM 3180 C CA . ASP B 1 106 ? 2.143 12.297 -3.656 1 95.38 106 ASP B CA 1
ATOM 3181 C C . ASP B 1 106 ? 1.936 13.211 -4.863 1 95.38 106 ASP B C 1
ATOM 3183 O O . ASP B 1 106 ? 2.902 13.68 -5.469 1 95.38 106 ASP B O 1
ATOM 3187 N N . LEU B 1 107 ? 0.715 13.383 -5.219 1 95.94 107 LEU B N 1
ATOM 3188 C CA . LEU B 1 107 ? 0.402 14.258 -6.348 1 95.94 107 LEU B CA 1
ATOM 3189 C C . LEU B 1 107 ? 0.797 15.695 -6.051 1 95.94 107 LEU B C 1
ATOM 3191 O O . LEU B 1 107 ? 1.315 16.391 -6.922 1 95.94 107 LEU B O 1
ATOM 3195 N N . ILE B 1 108 ? 0.506 16.141 -4.824 1 97.88 108 ILE B N 1
ATOM 3196 C CA . ILE B 1 108 ? 0.903 17.484 -4.402 1 97.88 108 ILE B CA 1
ATOM 3197 C C . ILE B 1 108 ? 2.414 17.641 -4.551 1 97.88 108 ILE B C 1
ATOM 3199 O O . ILE B 1 108 ? 2.889 18.641 -5.109 1 97.88 108 ILE B O 1
ATOM 3203 N N . GLU B 1 109 ? 3.133 16.672 -4.051 1 98 109 GLU B N 1
ATOM 3204 C CA . GLU B 1 109 ? 4.586 16.719 -4.156 1 98 109 GLU B CA 1
ATOM 3205 C C . GLU B 1 109 ? 5.031 16.828 -5.613 1 98 109 GLU B C 1
ATOM 3207 O O . GLU B 1 109 ? 5.918 17.625 -5.938 1 98 109 GLU B O 1
ATOM 3212 N N . MET B 1 110 ? 4.438 16.062 -6.488 1 96.62 110 MET B N 1
ATOM 3213 C CA . MET B 1 110 ? 4.785 16.094 -7.906 1 96.62 110 MET B CA 1
ATOM 3214 C C . MET B 1 110 ? 4.512 17.469 -8.508 1 96.62 110 MET B C 1
ATOM 3216 O O . MET B 1 110 ? 5.32 17.984 -9.273 1 96.62 110 MET B O 1
ATOM 3220 N N . ARG B 1 111 ? 3.389 18.047 -8.148 1 97.75 111 ARG B N 1
ATOM 3221 C CA . ARG B 1 111 ? 3.023 19.359 -8.68 1 97.75 111 ARG B CA 1
ATOM 3222 C C . ARG B 1 111 ? 3.965 20.438 -8.156 1 97.75 111 ARG B C 1
ATOM 3224 O O . ARG B 1 111 ? 4.383 21.328 -8.914 1 97.75 111 ARG B O 1
ATOM 3231 N N . LEU B 1 112 ? 4.277 20.359 -6.906 1 98.38 112 LEU B N 1
ATOM 3232 C CA . LEU B 1 112 ? 5.176 21.359 -6.316 1 98.38 112 LEU B CA 1
ATOM 3233 C C . LEU B 1 112 ? 6.57 21.25 -6.922 1 98.38 112 LEU B C 1
ATOM 3235 O O . LEU B 1 112 ? 7.215 22.266 -7.195 1 98.38 112 LEU B O 1
ATOM 3239 N N . LYS B 1 113 ? 7.055 20 -7.117 1 97.25 113 LYS B N 1
ATOM 3240 C CA . LYS B 1 113 ? 8.359 19.797 -7.742 1 97.25 113 LYS B CA 1
ATOM 3241 C C . LYS B 1 113 ? 8.406 20.422 -9.133 1 97.25 113 LYS B C 1
ATOM 3243 O O . LYS B 1 113 ? 9.398 21.062 -9.492 1 97.25 113 LYS B O 1
ATOM 3248 N N . SER B 1 114 ? 7.348 20.172 -9.828 1 96.62 114 SER B N 1
ATOM 3249 C CA . SER B 1 114 ? 7.285 20.703 -11.195 1 96.62 114 SER B CA 1
ATOM 3250 C C . SER B 1 114 ? 7.168 22.219 -11.195 1 96.62 114 SER B C 1
ATOM 3252 O O . SER B 1 114 ? 7.898 22.906 -11.914 1 96.62 114 SER B O 1
ATOM 3254 N N . HIS B 1 115 ? 6.336 22.797 -10.383 1 98 115 HIS B N 1
ATOM 3255 C CA . HIS B 1 115 ? 6.023 24.234 -10.375 1 98 115 HIS B CA 1
ATOM 3256 C C . HIS B 1 115 ? 7.203 25.047 -9.859 1 98 115 HIS B C 1
ATOM 3258 O O . HIS B 1 115 ? 7.512 26.109 -10.406 1 98 115 HIS B O 1
ATOM 3264 N N . PHE B 1 116 ? 7.84 24.594 -8.883 1 98.19 116 PHE B N 1
ATOM 3265 C CA . PHE B 1 116 ? 8.891 25.359 -8.234 1 98.19 116 PHE B CA 1
ATOM 3266 C C . PHE B 1 116 ? 10.273 24.875 -8.656 1 98.19 116 PHE B C 1
ATOM 3268 O O . PHE B 1 116 ? 11.281 25.281 -8.094 1 98.19 116 PHE B O 1
ATOM 3275 N N . LYS B 1 117 ? 10.328 23.891 -9.523 1 96.81 117 LYS B N 1
ATOM 3276 C CA . LYS B 1 117 ? 11.555 23.359 -10.109 1 96.81 117 LYS B CA 1
ATOM 3277 C C . LYS B 1 117 ? 12.5 22.844 -9.031 1 96.81 117 LYS B C 1
ATOM 3279 O O . LYS B 1 117 ? 13.68 23.219 -9.008 1 96.81 117 LYS B O 1
ATOM 3284 N N . ILE B 1 118 ? 11.945 22.078 -8.18 1 96.12 118 ILE B N 1
ATOM 3285 C CA . ILE B 1 118 ? 12.742 21.469 -7.121 1 96.12 118 ILE B CA 1
ATOM 3286 C C . ILE B 1 118 ? 13.758 20.5 -7.727 1 96.12 118 ILE B C 1
ATOM 3288 O O . ILE B 1 118 ? 13.406 19.656 -8.547 1 96.12 118 ILE B O 1
ATOM 3292 N N . PRO B 1 119 ? 15 20.609 -7.387 1 91.88 119 PRO B N 1
ATOM 3293 C CA . PRO B 1 119 ? 16.031 19.766 -7.984 1 91.88 119 PRO B CA 1
ATOM 3294 C C . PRO B 1 119 ? 15.859 18.297 -7.617 1 91.88 119 PRO B C 1
ATOM 3296 O O . PRO B 1 119 ? 15.445 17.969 -6.5 1 91.88 119 PRO B O 1
ATOM 3299 N N . THR B 1 120 ? 16.203 17.469 -8.609 1 89.75 120 THR B N 1
ATOM 3300 C CA . THR B 1 120 ? 16.203 16.031 -8.367 1 89.75 120 THR B CA 1
ATOM 3301 C C . THR B 1 120 ? 17.594 15.539 -7.98 1 89.75 120 THR B C 1
ATOM 3303 O O . THR B 1 120 ? 18.594 16.188 -8.289 1 89.75 120 THR B O 1
ATOM 3306 N N . LEU B 1 121 ? 17.594 14.461 -7.324 1 94.56 121 LEU B N 1
ATOM 3307 C CA . LEU B 1 121 ? 18.844 13.781 -7.02 1 94.56 121 LEU B CA 1
ATOM 3308 C C . LEU B 1 121 ? 19.453 13.18 -8.281 1 94.56 121 LEU B C 1
ATOM 3310 O O . LEU B 1 121 ? 18.781 13.062 -9.305 1 94.56 121 LEU B O 1
ATOM 3314 N N . PRO B 1 122 ? 20.844 12.93 -8.172 1 92.75 122 PRO B N 1
ATOM 3315 C CA . PRO B 1 122 ? 21.375 12.133 -9.273 1 92.75 122 PRO B CA 1
ATOM 3316 C C . PRO B 1 122 ? 20.562 10.867 -9.539 1 92.75 122 PRO B C 1
ATOM 3318 O O . PRO B 1 122 ? 19.984 10.297 -8.609 1 92.75 122 PRO B O 1
ATOM 3321 N N . ASP B 1 123 ? 20.594 10.375 -10.703 1 89.69 123 ASP B N 1
ATOM 3322 C CA . ASP B 1 123 ? 19.641 9.398 -11.234 1 89.69 123 ASP B CA 1
ATOM 3323 C C . ASP B 1 123 ? 19.531 8.188 -10.305 1 89.69 123 ASP B C 1
ATOM 3325 O O . ASP B 1 123 ? 18.422 7.789 -9.93 1 89.69 123 ASP B O 1
ATOM 3329 N N . GLU B 1 124 ? 20.641 7.66 -9.945 1 90.75 124 GLU B N 1
ATOM 3330 C CA . GLU B 1 124 ? 20.609 6.457 -9.125 1 90.75 124 GLU B CA 1
ATOM 3331 C C . GLU B 1 124 ? 19.984 6.738 -7.758 1 90.75 124 GLU B C 1
ATOM 3333 O O . GLU B 1 124 ? 19.188 5.941 -7.254 1 90.75 124 GLU B O 1
ATOM 3338 N N . LEU B 1 125 ? 20.359 7.914 -7.23 1 95 125 LEU B N 1
ATOM 3339 C CA . LEU B 1 125 ? 19.844 8.289 -5.918 1 95 125 LEU B CA 1
ATOM 3340 C C . LEU B 1 125 ? 18.359 8.648 -6 1 95 125 LEU B C 1
ATOM 3342 O O . LEU B 1 125 ? 17.594 8.375 -5.07 1 95 125 LEU B O 1
ATOM 3346 N N . GLU B 1 126 ? 18.016 9.289 -7.078 1 95.75 126 GLU B N 1
ATOM 3347 C CA . GLU B 1 126 ? 16.609 9.617 -7.281 1 95.75 126 GLU B CA 1
ATOM 3348 C C . GLU B 1 126 ? 15.75 8.359 -7.371 1 95.75 126 GLU B C 1
ATOM 3350 O O . GLU B 1 126 ? 14.664 8.305 -6.797 1 95.75 126 GLU B O 1
ATOM 3355 N N . THR B 1 127 ? 16.234 7.387 -8.086 1 96.75 127 THR B N 1
ATOM 3356 C CA . THR B 1 127 ? 15.555 6.102 -8.227 1 96.75 127 THR B CA 1
ATOM 3357 C C . THR B 1 127 ? 15.328 5.461 -6.859 1 96.75 127 THR B C 1
ATOM 3359 O O . THR B 1 127 ? 14.227 5.008 -6.551 1 96.75 127 THR B O 1
ATOM 3362 N N . GLN B 1 128 ? 16.344 5.488 -6.074 1 96.69 128 GLN B N 1
ATOM 3363 C CA . GLN B 1 128 ? 16.266 4.922 -4.73 1 96.69 128 GLN B CA 1
ATOM 3364 C C . GLN B 1 128 ? 15.312 5.723 -3.85 1 96.69 128 GLN B C 1
ATOM 3366 O O . GLN B 1 128 ? 14.586 5.148 -3.037 1 96.69 128 GLN B O 1
ATOM 3371 N N . SER B 1 129 ? 15.375 6.988 -3.986 1 97.69 129 SER B N 1
ATOM 3372 C CA . SER B 1 129 ? 14.562 7.875 -3.16 1 97.69 129 SER B CA 1
ATOM 3373 C C . SER B 1 129 ? 13.07 7.664 -3.42 1 97.69 129 SER B C 1
ATOM 3375 O O . SER B 1 129 ? 12.266 7.684 -2.49 1 97.69 129 SER B O 1
ATOM 3377 N N . VAL B 1 130 ? 12.719 7.449 -4.664 1 97.75 130 VAL B N 1
ATOM 3378 C CA . VAL B 1 130 ? 11.32 7.234 -5.027 1 97.75 130 VAL B CA 1
ATOM 3379 C C . VAL B 1 130 ? 10.836 5.906 -4.453 1 97.75 130 VAL B C 1
ATOM 3381 O O . VAL B 1 130 ? 9.766 5.844 -3.838 1 97.75 130 VAL B O 1
ATOM 3384 N N . ALA B 1 131 ? 11.609 4.875 -4.633 1 98.44 131 ALA B N 1
ATOM 3385 C CA . ALA B 1 131 ? 11.242 3.559 -4.117 1 98.44 131 ALA B CA 1
ATOM 3386 C C . ALA B 1 131 ? 11.102 3.582 -2.598 1 98.44 131 ALA B C 1
ATOM 3388 O O . ALA B 1 131 ? 10.164 3.004 -2.045 1 98.44 131 ALA B O 1
ATOM 3389 N N . LEU B 1 132 ? 12.031 4.262 -1.938 1 98.5 132 LEU B N 1
ATOM 3390 C CA . LEU B 1 132 ? 12.008 4.367 -0.483 1 98.5 132 LEU B CA 1
ATOM 3391 C C . LEU B 1 132 ? 10.758 5.105 -0.016 1 98.5 132 LEU B C 1
ATOM 3393 O O . LEU B 1 132 ? 10.117 4.699 0.96 1 98.5 132 LEU B O 1
ATOM 3397 N N . SER B 1 133 ? 10.453 6.176 -0.683 1 98.44 133 SER B N 1
ATOM 3398 C CA . SER B 1 133 ? 9.281 6.969 -0.317 1 98.44 133 SER B CA 1
ATOM 3399 C C . SER B 1 133 ? 7.996 6.156 -0.463 1 98.44 133 SER B C 1
ATOM 3401 O O . SER B 1 133 ? 7.113 6.223 0.394 1 98.44 133 SER B O 1
ATOM 3403 N N . LYS B 1 134 ? 7.941 5.398 -1.537 1 98.38 134 LYS B N 1
ATOM 3404 C CA . LYS B 1 134 ? 6.766 4.562 -1.755 1 98.38 134 LYS B CA 1
ATOM 3405 C C . LYS B 1 134 ? 6.672 3.459 -0.704 1 98.38 134 LYS B C 1
ATOM 3407 O O . LYS B 1 134 ? 5.594 3.184 -0.181 1 98.38 134 LYS B O 1
ATOM 3412 N N . MET B 1 135 ? 7.773 2.857 -0.389 1 98.38 135 MET B N 1
ATOM 3413 C CA . MET B 1 135 ? 7.773 1.848 0.667 1 98.38 135 MET B CA 1
ATOM 3414 C C . MET B 1 135 ? 7.285 2.439 1.985 1 98.38 135 MET B C 1
ATOM 3416 O O . MET B 1 135 ? 6.504 1.811 2.701 1 98.38 135 MET B O 1
ATOM 3420 N N . THR B 1 136 ? 7.746 3.645 2.266 1 98.56 136 THR B N 1
ATOM 3421 C CA . THR B 1 136 ? 7.453 4.305 3.535 1 98.56 136 THR B CA 1
ATOM 3422 C C . THR B 1 136 ? 5.957 4.555 3.684 1 98.56 136 THR B C 1
ATOM 3424 O O . THR B 1 136 ? 5.348 4.145 4.672 1 98.56 136 THR B O 1
ATOM 3427 N N . PHE B 1 137 ? 5.355 5.043 2.682 1 97.38 137 PHE B N 1
ATOM 3428 C CA . PHE B 1 137 ? 3.973 5.48 2.842 1 97.38 137 PHE B CA 1
ATOM 3429 C C . PHE B 1 137 ? 3.006 4.363 2.463 1 97.38 137 PHE B C 1
ATOM 3431 O O . PHE B 1 137 ? 1.848 4.367 2.883 1 97.38 137 PHE B O 1
ATOM 3438 N N . PHE B 1 138 ? 3.48 3.361 1.712 1 97.25 138 PHE B N 1
ATOM 3439 C CA . PHE B 1 138 ? 2.51 2.381 1.24 1 97.25 138 PHE B CA 1
ATOM 3440 C C . PHE B 1 138 ? 2.721 1.036 1.926 1 97.25 138 PHE B C 1
ATOM 3442 O O . PHE B 1 138 ? 1.894 0.131 1.798 1 97.25 138 PHE B O 1
ATOM 3449 N N . HIS B 1 139 ? 3.756 0.91 2.674 1 98.06 139 HIS B N 1
ATOM 3450 C CA . HIS B 1 139 ? 3.959 -0.315 3.439 1 98.06 139 HIS B CA 1
ATOM 3451 C C . HIS B 1 139 ? 4.195 -0.011 4.914 1 98.06 139 HIS B C 1
ATOM 3453 O O . HIS B 1 139 ? 3.383 -0.378 5.766 1 98.06 139 HIS B O 1
ATOM 3459 N N . LEU B 1 140 ? 5.223 0.779 5.23 1 98.5 140 LEU B N 1
ATOM 3460 C CA . LEU B 1 140 ? 5.59 1.072 6.609 1 98.5 140 LEU B CA 1
ATOM 3461 C C . LEU B 1 140 ? 4.473 1.819 7.324 1 98.5 140 LEU B C 1
ATOM 3463 O O . LEU B 1 140 ? 4.215 1.579 8.508 1 98.5 140 LEU B O 1
ATOM 3467 N N . PHE B 1 141 ? 3.875 2.691 6.633 1 98.31 141 PHE B N 1
ATOM 3468 C CA . PHE B 1 141 ? 2.775 3.465 7.199 1 98.31 141 PHE B CA 1
ATOM 3469 C C . PHE B 1 141 ? 1.715 2.543 7.793 1 98.31 141 PHE B C 1
ATOM 3471 O O . PHE B 1 141 ? 1.271 2.746 8.922 1 98.31 141 PHE B O 1
ATOM 3478 N N . HIS B 1 142 ? 1.3 1.562 7.031 1 97 142 HIS B N 1
ATOM 3479 C CA . HIS B 1 142 ? 0.217 0.683 7.461 1 97 142 HIS B CA 1
ATOM 3480 C C . HIS B 1 142 ? 0.631 -0.152 8.664 1 97 142 HIS B C 1
ATOM 3482 O O . HIS B 1 142 ? -0.195 -0.454 9.531 1 97 142 HIS B O 1
ATOM 3488 N N . ILE B 1 143 ? 1.868 -0.54 8.734 1 97.69 143 ILE B N 1
ATOM 3489 C CA . ILE B 1 143 ? 2.377 -1.269 9.891 1 97.69 143 ILE B CA 1
ATOM 3490 C C . ILE B 1 143 ? 2.328 -0.374 11.125 1 97.69 143 ILE B C 1
ATOM 3492 O O . ILE B 1 143 ? 1.803 -0.773 12.164 1 97.69 143 ILE B O 1
ATOM 3496 N N . ILE B 1 144 ? 2.818 0.806 10.977 1 97.69 144 ILE B N 1
ATOM 3497 C CA . ILE B 1 144 ? 2.908 1.762 12.078 1 97.69 144 ILE B CA 1
ATOM 3498 C C . ILE B 1 144 ? 1.507 2.111 12.57 1 97.69 144 ILE B C 1
ATOM 3500 O O . ILE B 1 144 ? 1.271 2.191 13.781 1 97.69 144 ILE B O 1
ATOM 3504 N N . TYR B 1 145 ? 0.62 2.238 11.688 1 96.62 145 TYR B N 1
ATOM 3505 C CA . TYR B 1 145 ? -0.717 2.67 12.078 1 96.62 145 TYR B CA 1
ATOM 3506 C C . TYR B 1 145 ? -1.495 1.524 12.719 1 96.62 145 TYR B C 1
ATOM 3508 O O . TYR B 1 145 ? -2.477 1.752 13.43 1 96.62 145 TYR B O 1
ATOM 3516 N N . ARG B 1 146 ? -1.089 0.272 12.453 1 95.5 146 ARG B N 1
ATOM 3517 C CA . ARG B 1 146 ? -1.651 -0.83 13.227 1 95.5 146 ARG B CA 1
ATOM 3518 C C . ARG B 1 146 ? -1.327 -0.679 14.711 1 95.5 146 ARG B C 1
ATOM 3520 O O . ARG B 1 146 ? -2.178 -0.934 15.57 1 95.5 146 ARG B O 1
ATOM 3527 N N . TYR B 1 147 ? -0.13 -0.24 14.992 1 96.06 147 TYR B N 1
ATOM 3528 C CA . TYR B 1 147 ? 0.285 -0.042 16.375 1 96.06 147 TYR B CA 1
ATOM 3529 C C . TYR B 1 147 ? -0.321 1.233 16.953 1 96.06 147 TYR B C 1
ATOM 3531 O O . TYR B 1 147 ? -0.828 1.236 18.078 1 96.06 147 TYR B O 1
ATOM 3539 N N . LYS B 1 148 ? -0.261 2.277 16.156 1 95.38 148 LYS B N 1
ATOM 3540 C CA . LYS B 1 148 ? -0.747 3.578 16.609 1 95.38 148 LYS B CA 1
ATOM 3541 C C . LYS B 1 148 ? -2.229 3.518 16.969 1 95.38 148 LYS B C 1
ATOM 3543 O O . LYS B 1 148 ? -2.65 4.07 17.984 1 95.38 148 LYS B O 1
ATOM 3548 N N . THR B 1 149 ? -3.07 2.797 16.203 1 94.25 149 THR B N 1
ATOM 3549 C CA . THR B 1 149 ? -4.516 2.762 16.391 1 94.25 149 THR B CA 1
ATOM 3550 C C . THR B 1 149 ? -4.895 1.761 17.484 1 94.25 149 THR B C 1
ATOM 3552 O O . THR B 1 149 ? -6.07 1.635 17.844 1 94.25 149 THR B O 1
ATOM 3555 N N . SER B 1 150 ? -3.904 1.006 17.984 1 92.69 150 SER B N 1
ATOM 3556 C CA . SER B 1 150 ? -4.16 0.122 19.109 1 92.69 150 SER B CA 1
ATOM 3557 C C . SER B 1 150 ? -4.035 0.869 20.438 1 92.69 150 SER B C 1
ATOM 3559 O O . SER B 1 150 ? -4.391 0.339 21.5 1 92.69 150 SER B O 1
ATOM 3561 N N . GLU B 1 151 ? -3.588 2.133 20.359 1 94.5 151 GLU B N 1
ATOM 3562 C CA . GLU B 1 151 ? -3.355 2.928 21.562 1 94.5 151 GLU B CA 1
ATOM 3563 C C . GLU B 1 151 ? -4.555 3.816 21.875 1 94.5 151 GLU B C 1
ATOM 3565 O O . GLU B 1 151 ? -5.035 4.551 21 1 94.5 151 GLU B O 1
ATOM 3570 N N . HIS B 1 152 ? -4.992 3.795 23.125 1 92.75 152 HIS B N 1
ATOM 3571 C CA . HIS B 1 152 ? -6.094 4.637 23.578 1 92.75 152 HIS B CA 1
ATOM 3572 C C . HIS B 1 152 ? -5.77 6.113 23.406 1 92.75 152 HIS B C 1
ATOM 3574 O O . HIS B 1 152 ? -6.648 6.91 23.062 1 92.75 152 HIS B O 1
ATOM 3580 N N . LYS B 1 153 ? -4.598 6.457 23.609 1 93.12 153 LYS B N 1
ATOM 3581 C CA . LYS B 1 153 ? -4.16 7.852 23.531 1 93.12 153 LYS B CA 1
ATOM 3582 C C . LYS B 1 153 ? -4.352 8.406 22.125 1 93.12 153 LYS B C 1
ATOM 3584 O O . LYS B 1 153 ? -4.566 9.609 21.953 1 93.12 153 LYS B O 1
ATOM 3589 N N . PHE B 1 154 ? -4.242 7.551 21.125 1 94.62 154 PHE B N 1
ATOM 3590 C CA . PHE B 1 154 ? -4.484 7.969 19.75 1 94.62 154 PHE B CA 1
ATOM 3591 C C . PHE B 1 154 ? -5.871 8.578 19.609 1 94.62 154 PHE B C 1
ATOM 3593 O O . PHE B 1 154 ? -6.023 9.664 19.047 1 94.62 154 PHE B O 1
ATOM 3600 N N . TYR B 1 155 ? -6.84 7.996 20.172 1 92.5 155 TYR B N 1
ATOM 3601 C CA . TYR B 1 155 ? -8.234 8.414 20.047 1 92.5 155 TYR B CA 1
ATOM 3602 C C . TYR B 1 155 ? -8.516 9.641 20.906 1 92.5 155 TYR B C 1
ATOM 3604 O O . TYR B 1 155 ? -9.336 10.492 20.547 1 92.5 155 TYR B O 1
ATOM 3612 N N . GLU B 1 156 ? -7.82 9.695 22 1 91 156 GLU B N 1
ATOM 3613 C CA . GLU B 1 156 ? -7.918 10.914 22.812 1 91 156 GLU B CA 1
ATOM 3614 C C . GLU B 1 156 ? -7.395 12.125 22.047 1 91 156 GLU B C 1
ATOM 3616 O O . GLU B 1 156 ? -7.984 13.203 22.094 1 91 156 GLU B O 1
ATOM 3621 N N . THR B 1 157 ? -6.32 11.906 21.391 1 90.31 157 THR B N 1
ATOM 3622 C CA . THR B 1 157 ? -5.719 12.977 20.609 1 90.31 157 THR B CA 1
ATOM 3623 C C . THR B 1 157 ? -6.648 13.398 19.469 1 90.31 157 THR B C 1
ATOM 3625 O O . THR B 1 157 ? -6.828 14.594 19.219 1 90.31 157 THR B O 1
ATOM 3628 N N . ILE B 1 158 ? -7.215 12.438 18.797 1 88.38 158 ILE B N 1
ATOM 3629 C CA . ILE B 1 158 ? -8.148 12.727 17.703 1 88.38 158 ILE B CA 1
ATOM 3630 C C . ILE B 1 158 ? -9.352 13.5 18.25 1 88.38 158 ILE B C 1
ATOM 3632 O O . ILE B 1 158 ? -9.82 14.445 17.625 1 88.38 158 ILE B O 1
ATOM 3636 N N . TYR B 1 159 ? -9.812 13.016 19.391 1 86.69 159 TYR B N 1
ATOM 3637 C CA . TYR B 1 159 ? -10.953 13.664 20.016 1 86.69 159 TYR B CA 1
ATOM 3638 C C . TYR B 1 159 ? -10.672 15.133 20.281 1 86.69 159 TYR B C 1
ATOM 3640 O O . TYR B 1 159 ? -11.531 15.992 20.062 1 86.69 159 TYR B O 1
ATOM 3648 N N . GLN B 1 160 ? -9.516 15.43 20.656 1 83.25 160 GLN B N 1
ATOM 3649 C CA . GLN B 1 160 ? -9.102 16.797 20.938 1 83.25 160 GLN B CA 1
ATOM 3650 C C . GLN B 1 160 ? -8.969 17.609 19.656 1 83.25 160 GLN B C 1
ATOM 3652 O O . GLN B 1 160 ? -9.336 18.797 19.625 1 83.25 160 GLN B O 1
ATOM 3657 N N . LEU B 1 161 ? -8.492 16.969 18.656 1 82.5 161 LEU B N 1
ATOM 3658 C CA . LEU B 1 161 ? -8.289 17.641 17.375 1 82.5 161 LEU B CA 1
ATOM 3659 C C . LEU B 1 161 ? -9.633 18 16.75 1 82.5 161 LEU B C 1
ATOM 3661 O O . LEU B 1 161 ? -9.727 19 16.016 1 82.5 161 LEU B O 1
ATOM 3665 N N . LEU B 1 162 ? -10.633 17.172 17.062 1 78.5 162 LEU B N 1
ATOM 3666 C CA . LEU B 1 162 ? -11.953 17.406 16.484 1 78.5 162 LEU B CA 1
ATOM 3667 C C . LEU B 1 162 ? -12.711 18.469 17.281 1 78.5 162 LEU B C 1
ATOM 3669 O O . LEU B 1 162 ? -13.875 18.75 17 1 78.5 162 LEU B O 1
ATOM 3673 N N . ASP B 1 163 ? -12.055 19.062 18.188 1 79.56 163 ASP B N 1
ATOM 3674 C CA . ASP B 1 163 ? -12.602 20.125 19.016 1 79.56 163 ASP B CA 1
ATOM 3675 C C . ASP B 1 163 ? -13.898 19.688 19.688 1 79.56 163 ASP B C 1
ATOM 3677 O O . ASP B 1 163 ? -14.867 20.438 19.734 1 79.56 163 ASP B O 1
ATOM 3681 N N . MET B 1 164 ? -13.969 18.484 20.078 1 80.19 164 MET B N 1
ATOM 3682 C CA . MET B 1 164 ? -15.156 18 20.781 1 80.19 164 MET B CA 1
ATOM 3683 C C . MET B 1 164 ? -15.109 18.375 22.25 1 80.19 164 MET B C 1
ATOM 3685 O O . MET B 1 164 ? -14.039 18.469 22.844 1 80.19 164 MET B O 1
ATOM 3689 N N . PRO B 1 165 ? -16.266 18.656 22.797 1 83.81 165 PRO B N 1
ATOM 3690 C CA . PRO B 1 165 ? -16.297 19.047 24.203 1 83.81 165 PRO B CA 1
ATOM 3691 C C . PRO B 1 165 ? -15.766 17.953 25.141 1 83.81 165 PRO B C 1
ATOM 3693 O O . PRO B 1 165 ? -16.172 16.797 25.016 1 83.81 165 PRO B O 1
ATOM 3696 N N . PRO B 1 166 ? -14.883 18.328 25.969 1 81.06 166 PRO B N 1
ATOM 3697 C CA . PRO B 1 166 ? -14.289 17.344 26.891 1 81.06 166 PRO B CA 1
ATOM 3698 C C . PRO B 1 166 ? -15.328 16.672 27.781 1 81.06 166 PRO B C 1
ATOM 3700 O O . PRO B 1 166 ? -15.133 15.516 28.188 1 81.06 166 PRO B O 1
ATOM 3703 N N . THR B 1 167 ? -16.422 17.281 27.969 1 85.19 167 THR B N 1
ATOM 3704 C CA . THR B 1 167 ? -17.438 16.766 28.891 1 85.19 167 THR B CA 1
ATOM 3705 C C . THR B 1 167 ? -18.125 15.547 28.297 1 85.19 167 THR B C 1
ATOM 3707 O O . THR B 1 167 ? -18.688 14.727 29.031 1 85.19 167 THR B O 1
ATOM 3710 N N . LEU B 1 168 ? -18.031 15.453 27.031 1 86.19 168 LEU B N 1
ATOM 3711 C CA . LEU B 1 168 ? -18.734 14.352 26.375 1 86.19 168 LEU B CA 1
ATOM 3712 C C . LEU B 1 168 ? -17.766 13.227 26.016 1 86.19 168 LEU B C 1
ATOM 3714 O O . LEU B 1 168 ? -18.172 12.234 25.406 1 86.19 168 LEU B O 1
ATOM 3718 N N . SER B 1 169 ? -16.578 13.43 26.422 1 82.56 169 SER B N 1
ATOM 3719 C CA . SER B 1 169 ? -15.523 12.508 26 1 82.56 169 SER B CA 1
ATOM 3720 C C . SER B 1 169 ? -15.828 11.078 26.453 1 82.56 169 SER B C 1
ATOM 3722 O O . SER B 1 169 ? -15.648 10.133 25.688 1 82.56 169 SER B O 1
ATOM 3724 N N . ILE B 1 170 ? -16.344 10.883 27.594 1 83.75 170 ILE B N 1
ATOM 3725 C CA . ILE B 1 170 ? -16.562 9.562 28.172 1 83.75 170 ILE B CA 1
ATOM 3726 C C . ILE B 1 170 ? -17.625 8.82 27.359 1 83.75 170 ILE B C 1
ATOM 3728 O O . ILE B 1 170 ? -17.531 7.605 27.172 1 83.75 170 ILE B O 1
ATOM 3732 N N . LEU B 1 171 ? -18.5 9.547 26.844 1 86.06 171 LEU B N 1
ATOM 3733 C CA . LEU B 1 171 ? -19.609 8.945 26.125 1 86.06 171 LEU B CA 1
ATOM 3734 C C . LEU B 1 171 ? -19.25 8.727 24.656 1 86.06 171 LEU B C 1
ATOM 3736 O O . LEU B 1 171 ? -19.625 7.719 24.062 1 86.06 171 LEU B O 1
ATOM 3740 N N . ILE B 1 172 ? -18.5 9.57 24.141 1 88.75 172 ILE B N 1
ATOM 3741 C CA . ILE B 1 172 ? -18.328 9.602 22.688 1 88.75 172 ILE B CA 1
ATOM 3742 C C . ILE B 1 172 ? -17.062 8.836 22.312 1 88.75 172 ILE B C 1
ATOM 3744 O O . ILE B 1 172 ? -17 8.219 21.25 1 88.75 172 ILE B O 1
ATOM 3748 N N . LEU B 1 173 ? -16.094 8.844 23.172 1 88.62 173 LEU B N 1
ATOM 3749 C CA . LEU B 1 173 ? -14.781 8.312 22.859 1 88.62 173 LEU B CA 1
ATOM 3750 C C . LEU B 1 173 ? -14.867 6.836 22.5 1 88.62 173 LEU B C 1
ATOM 3752 O O . LEU B 1 173 ? -14.195 6.387 21.562 1 88.62 173 LEU B O 1
ATOM 3756 N N . PRO B 1 174 ? -15.703 6.074 23.203 1 87.62 174 PRO B N 1
ATOM 3757 C CA . PRO B 1 174 ? -15.805 4.668 22.812 1 87.62 174 PRO B CA 1
ATOM 3758 C C . PRO B 1 174 ? -16.328 4.488 21.391 1 87.62 174 PRO B C 1
ATOM 3760 O O . PRO B 1 174 ? -15.898 3.572 20.688 1 87.62 174 PRO B O 1
ATOM 3763 N N . PHE B 1 175 ? -17.172 5.309 21.031 1 86.88 175 PHE B N 1
ATOM 3764 C CA . PHE B 1 175 ? -17.719 5.242 19.688 1 86.88 175 PHE B CA 1
ATOM 3765 C C . PHE B 1 175 ? -16.672 5.66 18.656 1 86.88 175 PHE B C 1
ATOM 3767 O O . PHE B 1 175 ? -16.578 5.082 17.578 1 86.88 175 PHE B O 1
ATOM 3774 N N . VAL B 1 176 ? -15.938 6.652 19.078 1 86.75 176 VAL B N 1
ATOM 3775 C CA . VAL B 1 176 ? -14.852 7.102 18.219 1 86.75 176 VAL B CA 1
ATOM 3776 C C . VAL B 1 176 ? -13.828 5.984 18.047 1 86.75 176 VAL B C 1
ATOM 3778 O O . VAL B 1 176 ? -13.375 5.703 16.938 1 86.75 176 VAL B O 1
ATOM 3781 N N . LYS B 1 177 ? -13.508 5.41 19.094 1 90.88 177 LYS B N 1
ATOM 3782 C CA . LYS B 1 177 ? -12.547 4.316 19.078 1 90.88 177 LYS B CA 1
ATOM 3783 C C . LYS B 1 177 ? -13.047 3.164 18.203 1 90.88 177 LYS B C 1
ATOM 3785 O O . LYS B 1 177 ? -12.289 2.619 17.391 1 90.88 177 LYS B O 1
ATOM 3790 N N . ALA B 1 178 ? -14.273 2.875 18.328 1 90.38 178 ALA B N 1
ATOM 3791 C CA . ALA B 1 178 ? -14.844 1.761 17.578 1 90.38 178 ALA B CA 1
ATOM 3792 C C . ALA B 1 178 ? -14.906 2.082 16.078 1 90.38 178 ALA B C 1
ATOM 3794 O O . ALA B 1 178 ? -14.484 1.274 15.25 1 90.38 178 ALA B O 1
ATOM 3795 N N . SER B 1 179 ? -15.383 3.219 15.812 1 88.56 179 SER B N 1
ATOM 3796 C CA . SER B 1 179 ? -15.602 3.59 14.414 1 88.56 179 SER B CA 1
ATOM 3797 C C . SER B 1 179 ? -14.281 3.859 13.703 1 88.56 179 SER B C 1
ATOM 3799 O O . SER B 1 179 ? -14.008 3.273 12.656 1 88.56 179 SER B O 1
ATOM 3801 N N . VAL B 1 180 ? -13.469 4.699 14.281 1 89.62 180 VAL B N 1
ATOM 3802 C CA . VAL B 1 180 ? -12.195 5.078 13.68 1 89.62 180 VAL B CA 1
ATOM 3803 C C . VAL B 1 180 ? -11.242 3.889 13.695 1 89.62 180 VAL B C 1
ATOM 3805 O O . VAL B 1 180 ? -10.523 3.648 12.719 1 89.62 180 VAL B O 1
ATOM 3808 N N . GLY B 1 181 ? -11.266 3.225 14.75 1 91.88 181 GLY B N 1
ATOM 3809 C CA . GLY B 1 181 ? -10.43 2.037 14.852 1 91.88 181 GLY B CA 1
ATOM 3810 C C . GLY B 1 181 ? -10.742 0.993 13.797 1 91.88 181 GLY B C 1
ATOM 3811 O O . GLY B 1 181 ? -9.828 0.446 13.172 1 91.88 181 GLY B O 1
ATOM 3812 N N . LYS B 1 182 ? -11.992 0.732 13.578 1 90.62 182 LYS B N 1
ATOM 3813 C CA . LYS B 1 182 ? -12.414 -0.246 12.578 1 90.62 182 LYS B CA 1
ATOM 3814 C C . LYS B 1 182 ? -12.031 0.204 11.172 1 90.62 182 LYS B C 1
ATOM 3816 O O . LYS B 1 182 ? -11.688 -0.621 10.32 1 90.62 182 LYS B O 1
ATOM 3821 N N . ARG B 1 183 ? -12.156 1.411 11 1 88.81 183 ARG B N 1
ATOM 3822 C CA . ARG B 1 183 ? -11.82 1.952 9.688 1 88.81 183 ARG B CA 1
ATOM 3823 C C . ARG B 1 183 ? -10.328 1.815 9.406 1 88.81 183 ARG B C 1
ATOM 3825 O O . ARG B 1 183 ? -9.938 1.426 8.305 1 88.81 183 ARG B O 1
ATOM 3832 N N . PHE B 1 184 ? -9.547 2.15 10.367 1 92.5 184 PHE B N 1
ATOM 3833 C CA . PHE B 1 184 ? -8.102 2.041 10.188 1 92.5 184 PHE B CA 1
ATOM 3834 C C . PHE B 1 184 ? -7.684 0.582 10.062 1 92.5 184 PHE B C 1
ATOM 3836 O O . PHE B 1 184 ? -6.777 0.253 9.297 1 92.5 184 PHE B O 1
ATOM 3843 N N . TYR B 1 185 ? -8.336 -0.243 10.836 1 92.06 185 TYR B N 1
ATOM 3844 C CA . TYR B 1 185 ? -8.016 -1.663 10.742 1 92.06 185 TYR B CA 1
ATOM 3845 C C . TYR B 1 185 ? -8.305 -2.193 9.344 1 92.06 185 TYR B C 1
ATOM 3847 O O . TYR B 1 185 ? -7.453 -2.85 8.734 1 92.06 185 TYR B O 1
ATOM 3855 N N . ALA B 1 186 ? -9.469 -1.867 8.852 1 88.38 186 ALA B N 1
ATOM 3856 C CA . ALA B 1 186 ? -9.852 -2.314 7.52 1 88.38 186 ALA B CA 1
ATOM 3857 C C . ALA B 1 186 ? -8.898 -1.781 6.461 1 88.38 186 ALA B C 1
ATOM 3859 O O . ALA B 1 186 ? -8.508 -2.508 5.543 1 88.38 186 ALA B O 1
ATOM 3860 N N . ARG B 1 187 ? -8.531 -0.605 6.637 1 89.81 187 ARG B N 1
ATOM 3861 C CA . ARG B 1 187 ? -7.629 0.027 5.68 1 89.81 187 ARG B CA 1
ATOM 3862 C C . ARG B 1 187 ? -6.25 -0.622 5.719 1 89.81 187 ARG B C 1
ATOM 3864 O O . ARG B 1 187 ? -5.672 -0.923 4.672 1 89.81 187 ARG B O 1
ATOM 3871 N N . ASN B 1 188 ? -5.734 -0.789 6.906 1 92.69 188 ASN B N 1
ATOM 3872 C CA . ASN B 1 188 ? -4.395 -1.35 7.051 1 92.69 188 ASN B CA 1
ATOM 3873 C C . ASN B 1 188 ? -4.34 -2.801 6.578 1 92.69 188 ASN B C 1
ATOM 3875 O O . ASN B 1 188 ? -3.422 -3.189 5.855 1 92.69 188 ASN B O 1
ATOM 3879 N N . VAL B 1 189 ? -5.367 -3.545 6.941 1 89.06 189 VAL B N 1
ATOM 3880 C CA . VAL B 1 189 ? -5.422 -4.953 6.562 1 89.06 189 VAL B CA 1
ATOM 3881 C C . VAL B 1 189 ? -5.652 -5.07 5.059 1 89.06 189 VAL B C 1
ATOM 3883 O O . VAL B 1 189 ? -5.102 -5.965 4.406 1 89.06 189 VAL B O 1
ATOM 3886 N N . GLY B 1 190 ? -6.434 -4.215 4.551 1 87.38 190 GLY B N 1
ATOM 3887 C CA . GLY B 1 190 ? -6.664 -4.207 3.113 1 87.38 190 GLY B CA 1
ATOM 3888 C C . GLY B 1 190 ? -5.414 -3.889 2.312 1 87.38 190 GLY B C 1
ATOM 3889 O O . GLY B 1 190 ? -5.254 -4.363 1.187 1 87.38 190 GLY B O 1
ATOM 3890 N N . ALA B 1 191 ? -4.551 -3.158 2.932 1 90.62 191 ALA B N 1
ATOM 3891 C CA . ALA B 1 191 ? -3.367 -2.682 2.217 1 90.62 191 ALA B CA 1
ATOM 3892 C C . ALA B 1 191 ? -2.234 -3.701 2.293 1 90.62 191 ALA B C 1
ATOM 3894 O O . ALA B 1 191 ? -1.568 -3.973 1.291 1 90.62 191 ALA B O 1
ATOM 3895 N N . ILE B 1 192 ? -2.033 -4.293 3.463 1 92.31 192 ILE B N 1
ATOM 3896 C CA . ILE B 1 192 ? -0.805 -5.07 3.58 1 92.31 192 ILE B CA 1
ATOM 3897 C C . ILE B 1 192 ? -1.136 -6.496 4.023 1 92.31 192 ILE B C 1
ATOM 3899 O O . ILE B 1 192 ? -0.282 -7.383 3.969 1 92.31 192 ILE B O 1
ATOM 3903 N N . GLY B 1 193 ? -2.379 -6.7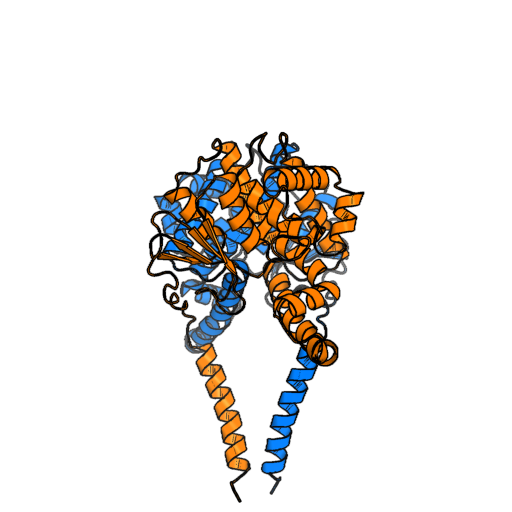54 4.449 1 88.81 193 GLY B N 1
ATOM 3904 C CA . GLY B 1 193 ? -2.75 -8.055 4.984 1 88.81 193 GLY B CA 1
ATOM 3905 C C . GLY B 1 193 ? -2.93 -8.055 6.488 1 88.81 193 GLY B C 1
ATOM 3906 O O . GLY B 1 193 ? -2.537 -7.098 7.164 1 88.81 193 GLY B O 1
ATOM 3907 N N . ASP B 1 194 ? -3.578 -9.062 6.984 1 91.44 194 ASP B N 1
ATOM 3908 C CA . ASP B 1 194 ? -3.814 -9.227 8.414 1 91.44 194 ASP B CA 1
ATOM 3909 C C . ASP B 1 194 ? -2.734 -10.102 9.055 1 91.44 194 ASP B C 1
ATOM 3911 O O . ASP B 1 194 ? -2.656 -11.297 8.781 1 91.44 194 ASP B O 1
ATOM 3915 N N . PHE B 1 195 ? -1.939 -9.516 9.875 1 94.12 195 PHE B N 1
ATOM 3916 C CA . PHE B 1 195 ? -0.783 -10.203 10.445 1 94.12 195 PHE B CA 1
ATOM 3917 C C . PHE B 1 195 ? -0.83 -10.172 11.969 1 94.12 195 PHE B C 1
ATOM 3919 O O . PHE B 1 195 ? -1.413 -9.258 12.555 1 94.12 195 PHE B O 1
ATOM 3926 N N . GLU B 1 196 ? -0.189 -11.211 12.508 1 94.19 196 GLU B N 1
ATOM 3927 C CA . GLU B 1 196 ? 0.048 -11.188 13.945 1 94.19 196 GLU B CA 1
ATOM 3928 C C . GLU B 1 196 ? 1.068 -10.125 14.328 1 94.19 196 GLU B C 1
ATOM 3930 O O . GLU B 1 196 ? 1.87 -9.695 13.492 1 94.19 196 GLU B O 1
ATOM 3935 N N . TRP B 1 197 ? 1.058 -9.75 15.609 1 95.25 197 TRP B N 1
ATOM 3936 C CA . TRP B 1 197 ? 1.938 -8.688 16.078 1 95.25 197 TRP B CA 1
ATOM 3937 C C . TRP B 1 197 ? 3.402 -9.055 15.859 1 95.25 197 TRP B C 1
ATOM 3939 O O . TRP B 1 197 ? 4.215 -8.195 15.5 1 95.25 197 TRP B O 1
ATOM 3949 N N . SER B 1 198 ? 3.723 -10.32 16.078 1 95.88 198 SER B N 1
ATOM 3950 C CA . SER B 1 198 ? 5.105 -10.742 15.898 1 95.88 198 SER B CA 1
ATOM 3951 C C . SER B 1 198 ? 5.535 -10.625 14.438 1 95.88 198 SER B C 1
ATOM 3953 O O . SER B 1 198 ? 6.668 -10.242 14.148 1 95.88 198 SER B O 1
ATOM 3955 N N . GLU B 1 199 ? 4.602 -10.961 13.516 1 95.25 199 GLU B N 1
ATOM 3956 C CA . GLU B 1 199 ? 4.875 -10.836 12.086 1 95.25 199 GLU B CA 1
ATOM 3957 C C . GLU B 1 199 ? 5 -9.375 11.672 1 95.25 199 GLU B C 1
ATOM 3959 O O . GLU B 1 199 ? 5.891 -9.016 10.906 1 95.25 199 GLU B O 1
ATOM 3964 N N . LEU B 1 200 ? 4.105 -8.539 12.234 1 96.69 200 LEU B N 1
ATOM 3965 C CA . LEU B 1 200 ? 4.152 -7.105 11.961 1 96.69 200 LEU B CA 1
ATOM 3966 C C . LEU B 1 200 ? 5.473 -6.508 12.438 1 96.69 200 LEU B C 1
ATOM 3968 O O . LEU B 1 200 ? 6.035 -5.633 11.773 1 96.69 200 LEU B O 1
ATOM 3972 N N . ASP B 1 201 ? 5.902 -6.98 13.539 1 98 201 ASP B N 1
ATOM 3973 C CA . ASP B 1 201 ? 7.156 -6.48 14.102 1 98 201 ASP B CA 1
ATOM 3974 C C . ASP B 1 201 ? 8.344 -6.848 13.211 1 98 201 ASP B C 1
ATOM 3976 O O . ASP B 1 201 ? 9.305 -6.082 13.102 1 98 201 ASP B O 1
ATOM 3980 N N . GLU B 1 202 ? 8.297 -8.023 12.609 1 97.38 202 GLU B N 1
ATOM 3981 C CA . GLU B 1 202 ? 9.336 -8.406 11.656 1 97.38 202 GLU B CA 1
ATOM 3982 C C . GLU B 1 202 ? 9.359 -7.473 10.453 1 97.38 202 GLU B C 1
ATOM 3984 O O . GLU B 1 202 ? 10.43 -7.047 10.016 1 97.38 202 GLU B O 1
ATOM 3989 N N . PHE B 1 203 ? 8.172 -7.168 9.945 1 97.75 203 PHE B N 1
ATOM 3990 C CA . PHE B 1 203 ? 8.07 -6.25 8.812 1 97.75 203 PHE B CA 1
ATOM 3991 C C . PHE B 1 203 ? 8.562 -4.859 9.203 1 97.75 203 PHE B C 1
ATOM 3993 O O . PHE B 1 203 ? 9.258 -4.203 8.43 1 97.75 203 PHE B O 1
ATOM 4000 N N . LEU B 1 204 ? 8.156 -4.441 10.406 1 98.44 204 LEU B N 1
ATOM 4001 C CA . LEU B 1 204 ? 8.562 -3.143 10.93 1 98.44 204 LEU B CA 1
ATOM 4002 C C . LEU B 1 204 ? 10.086 -3.023 10.961 1 98.44 204 LEU B C 1
ATOM 4004 O O . LEU B 1 204 ? 10.648 -2.045 10.469 1 98.44 204 LEU B O 1
ATOM 4008 N N . HIS B 1 205 ? 10.734 -4.027 11.469 1 98.44 205 HIS B N 1
ATOM 4009 C CA . HIS B 1 205 ? 12.188 -4.008 11.594 1 98.44 205 HIS B CA 1
ATOM 4010 C C . HIS B 1 205 ? 12.859 -3.979 10.227 1 98.44 205 HIS B C 1
ATOM 4012 O O . HIS B 1 205 ? 13.836 -3.25 10.023 1 98.44 205 HIS B O 1
ATOM 4018 N N . LYS B 1 206 ? 12.305 -4.727 9.344 1 97.56 206 LYS B N 1
ATOM 4019 C CA . LYS B 1 206 ? 12.883 -4.785 8.008 1 97.56 206 LYS B CA 1
ATOM 4020 C C . LYS B 1 206 ? 12.781 -3.43 7.309 1 97.56 206 LYS B C 1
ATOM 4022 O O . LYS B 1 206 ? 13.742 -2.982 6.668 1 97.56 206 LYS B O 1
ATOM 4027 N N . ASP B 1 207 ? 11.625 -2.811 7.375 1 98.44 207 ASP B N 1
ATOM 4028 C CA . ASP B 1 207 ? 11.445 -1.508 6.742 1 98.44 207 ASP B CA 1
ATOM 4029 C C . ASP B 1 207 ? 12.336 -0.454 7.391 1 98.44 207 ASP B C 1
ATOM 4031 O O . ASP B 1 207 ? 12.906 0.391 6.699 1 98.44 207 ASP B O 1
ATOM 4035 N N . LEU B 1 208 ? 12.438 -0.488 8.734 1 98.69 208 LEU B N 1
ATOM 4036 C CA . LEU B 1 208 ? 13.273 0.473 9.438 1 98.69 208 LEU B CA 1
ATOM 4037 C C . LEU B 1 208 ? 14.75 0.259 9.094 1 98.69 208 LEU B C 1
ATOM 4039 O O . LEU B 1 208 ? 15.516 1.22 9.016 1 98.69 208 LEU B O 1
ATOM 4043 N N . GLU B 1 209 ? 15.125 -0.986 8.891 1 98.19 209 GLU B N 1
ATOM 4044 C CA . GLU B 1 209 ? 16.484 -1.282 8.461 1 98.19 209 GLU B CA 1
ATOM 4045 C C . GLU B 1 209 ? 16.797 -0.652 7.109 1 98.19 209 GLU B C 1
ATOM 4047 O O . GLU B 1 209 ? 17.891 -0.152 6.883 1 98.19 209 GLU B O 1
ATOM 4052 N N . VAL B 1 210 ? 15.836 -0.682 6.23 1 98.31 210 VAL B N 1
ATOM 4053 C CA . VAL B 1 210 ? 15.992 -0.064 4.918 1 98.31 210 VAL B CA 1
ATOM 4054 C C . VAL B 1 210 ? 16.25 1.434 5.082 1 98.31 210 VAL B C 1
ATOM 4056 O O . VAL B 1 210 ? 17.141 1.991 4.449 1 98.31 210 VAL B O 1
ATOM 4059 N N . ILE B 1 211 ? 15.469 2.062 5.926 1 98.69 211 ILE B N 1
ATOM 4060 C CA . ILE B 1 211 ? 15.609 3.496 6.16 1 98.69 211 ILE B CA 1
ATOM 4061 C C . ILE B 1 211 ? 16.984 3.791 6.746 1 98.69 211 ILE B C 1
ATOM 4063 O O . ILE B 1 211 ? 17.703 4.68 6.266 1 98.69 211 ILE B O 1
ATOM 4067 N N . GLN B 1 212 ? 17.344 3.018 7.742 1 98.38 212 GLN B N 1
ATOM 4068 C CA . GLN B 1 212 ? 18.625 3.227 8.398 1 98.38 212 GLN B CA 1
ATOM 4069 C C . GLN B 1 212 ? 19.781 3.049 7.41 1 98.38 212 GLN B C 1
ATOM 4071 O O . GLN B 1 212 ? 20.734 3.844 7.402 1 98.38 212 GLN B O 1
ATOM 4076 N N . ASN B 1 213 ? 19.688 2.023 6.57 1 97.44 213 ASN B N 1
ATOM 4077 C CA . ASN B 1 213 ? 20.766 1.694 5.645 1 97.44 213 ASN B CA 1
ATOM 4078 C C . ASN B 1 213 ? 20.797 2.656 4.461 1 97.44 213 ASN B C 1
ATOM 4080 O O . ASN B 1 213 ? 21.781 2.689 3.711 1 97.44 213 ASN B O 1
ATOM 4084 N N . THR B 1 214 ? 19.781 3.445 4.281 1 97.25 214 THR B N 1
ATOM 4085 C CA . THR B 1 214 ? 19.734 4.426 3.205 1 97.25 214 THR B CA 1
ATOM 4086 C C . THR B 1 214 ? 20.453 5.707 3.604 1 97.25 214 THR B C 1
ATOM 4088 O O . THR B 1 214 ? 20.859 6.492 2.742 1 97.25 214 THR B O 1
ATOM 4091 N N . MET B 1 215 ? 20.656 5.949 4.855 1 96.88 215 MET B N 1
ATOM 4092 C CA . MET B 1 215 ? 21.297 7.176 5.336 1 96.88 215 MET B CA 1
ATOM 4093 C C . MET B 1 215 ? 22.75 7.25 4.887 1 96.88 215 MET B C 1
ATOM 4095 O O . MET B 1 215 ? 23.531 6.324 5.137 1 96.88 215 MET B O 1
ATOM 4099 N N . ARG B 1 216 ? 23.188 8.281 4.164 1 92.62 216 ARG B N 1
ATOM 4100 C CA . ARG B 1 216 ? 24.516 8.461 3.6 1 92.62 216 ARG B CA 1
ATOM 4101 C C . ARG B 1 216 ? 25.203 9.695 4.188 1 92.62 216 ARG B C 1
ATOM 4103 O O . ARG B 1 216 ? 26.281 10.078 3.742 1 92.62 216 ARG B O 1
ATOM 4110 N N . GLY B 1 217 ? 24.719 10.289 5.168 1 94.94 217 GLY B N 1
ATOM 4111 C CA . GLY B 1 217 ? 25.203 11.477 5.855 1 94.94 217 GLY B CA 1
ATOM 4112 C C . GLY B 1 217 ? 24.297 11.898 7 1 94.94 217 GLY B C 1
ATOM 4113 O O . GLY B 1 217 ? 23.875 11.07 7.809 1 94.94 217 GLY B O 1
ATOM 4114 N N . LYS B 1 218 ? 24.078 13.25 6.988 1 97.06 218 LYS B N 1
ATOM 4115 C CA . LYS B 1 218 ? 23.203 13.773 8.031 1 97.06 218 LYS B CA 1
ATOM 4116 C C . LYS B 1 218 ? 21.75 13.32 7.801 1 97.06 218 LYS B C 1
ATOM 4118 O O . LYS B 1 218 ? 21 13.156 8.758 1 97.06 218 LYS B O 1
ATOM 4123 N N . PHE B 1 219 ? 21.516 13.188 6.551 1 98.44 219 PHE B N 1
ATOM 4124 C CA . PHE B 1 219 ? 20.156 12.844 6.18 1 98.44 219 PHE B CA 1
ATOM 4125 C C . PHE B 1 219 ? 20.125 11.602 5.301 1 98.44 219 PHE B C 1
ATOM 4127 O O . PHE B 1 219 ? 21.062 10.797 5.316 1 98.44 219 PHE B O 1
ATOM 4134 N N . LEU B 1 220 ? 19.094 11.273 4.543 1 98.12 220 LEU B N 1
ATOM 4135 C CA . LEU B 1 220 ? 18.922 10.016 3.828 1 98.12 220 LEU B CA 1
ATOM 4136 C C . LEU B 1 220 ? 19.891 9.914 2.662 1 98.12 220 LEU B C 1
ATOM 4138 O O . LEU B 1 220 ? 20.516 8.875 2.455 1 98.12 220 LEU B O 1
ATOM 4142 N N . PHE B 1 221 ? 20.031 10.93 1.924 1 97.19 221 PHE B N 1
ATOM 4143 C CA . PHE B 1 221 ? 20.844 10.867 0.706 1 97.19 221 PHE B CA 1
ATOM 4144 C C . PHE B 1 221 ? 21.938 11.93 0.721 1 97.19 221 PHE B C 1
ATOM 4146 O O . PHE B 1 221 ? 22.266 12.484 -0.322 1 97.19 221 PHE B O 1
ATOM 4153 N N . GLY B 1 222 ? 22.422 12.203 1.91 1 96.5 222 GLY B N 1
ATOM 4154 C CA . GLY B 1 222 ? 23.531 13.148 2.027 1 96.5 222 GLY B CA 1
ATOM 4155 C C . GLY B 1 222 ? 23.297 14.203 3.092 1 96.5 222 GLY B C 1
ATOM 4156 O O . GLY B 1 222 ? 22.609 13.953 4.078 1 96.5 222 GLY B O 1
ATOM 4157 N N . ASP B 1 223 ? 23.891 15.312 2.896 1 97.38 223 ASP B N 1
ATOM 4158 C CA . ASP B 1 223 ? 23.906 16.328 3.947 1 97.38 223 ASP B CA 1
ATOM 4159 C C . ASP B 1 223 ? 22.859 17.406 3.682 1 97.38 223 ASP B C 1
ATOM 4161 O O . ASP B 1 223 ? 22.734 18.359 4.453 1 97.38 223 ASP B O 1
ATOM 4165 N N . LYS B 1 224 ? 22.156 17.188 2.648 1 96.81 224 LYS B N 1
ATOM 4166 C CA . LYS B 1 224 ? 21.047 18.094 2.348 1 96.81 224 LYS B CA 1
ATOM 4167 C C . LYS B 1 224 ? 19.719 17.359 2.395 1 96.81 224 LYS B C 1
ATOM 4169 O O . LYS B 1 224 ? 19.609 16.234 1.935 1 96.81 224 LYS B O 1
ATOM 4174 N N . LEU B 1 225 ? 18.781 18.031 2.939 1 98 225 LEU B N 1
ATOM 4175 C CA . LEU B 1 225 ? 17.438 17.453 3.016 1 98 225 LEU B CA 1
ATOM 4176 C C . LEU B 1 225 ? 16.828 17.328 1.628 1 98 225 LEU B C 1
ATOM 4178 O O . LEU B 1 225 ? 17.031 18.203 0.771 1 98 225 LEU B O 1
ATOM 4182 N N . THR B 1 226 ? 16.109 16.312 1.393 1 97.75 226 THR B N 1
ATOM 4183 C CA . THR B 1 226 ? 15.406 16.062 0.137 1 97.75 226 THR B CA 1
ATOM 4184 C C . THR B 1 226 ? 13.938 15.75 0.392 1 97.75 226 THR B C 1
ATOM 4186 O O . THR B 1 226 ? 13.5 15.695 1.543 1 97.75 226 THR B O 1
ATOM 4189 N N . ALA B 1 227 ? 13.172 15.539 -0.689 1 97.62 227 ALA B N 1
ATOM 4190 C CA . ALA B 1 227 ? 11.766 15.188 -0.58 1 97.62 227 ALA B CA 1
ATOM 4191 C C . ALA B 1 227 ? 11.586 13.852 0.136 1 97.62 227 ALA B C 1
ATOM 4193 O O . ALA B 1 227 ? 10.602 13.656 0.856 1 97.62 227 ALA B O 1
ATOM 4194 N N . ALA B 1 228 ? 12.5 12.953 -0.038 1 98.06 228 ALA B N 1
ATOM 4195 C CA . ALA B 1 228 ? 12.438 11.672 0.657 1 98.06 228 ALA B CA 1
ATOM 4196 C C . ALA B 1 228 ? 12.531 11.859 2.168 1 98.06 228 ALA B C 1
ATOM 4198 O O . ALA B 1 228 ? 11.898 11.125 2.932 1 98.06 228 ALA B O 1
ATOM 4199 N N . ASP B 1 229 ? 13.359 12.812 2.58 1 98.75 229 ASP B N 1
ATOM 4200 C CA . ASP B 1 229 ? 13.445 13.125 4.004 1 98.75 229 ASP B CA 1
ATOM 4201 C C . ASP B 1 229 ? 12.109 13.633 4.535 1 98.75 229 ASP B C 1
ATOM 4203 O O . ASP B 1 229 ? 11.727 13.336 5.668 1 98.75 229 ASP B O 1
ATOM 4207 N N . ALA B 1 230 ? 11.414 14.43 3.723 1 98.62 230 ALA B N 1
ATOM 4208 C CA . ALA B 1 230 ? 10.094 14.898 4.121 1 98.62 230 ALA B CA 1
ATOM 4209 C C . ALA B 1 230 ? 9.148 13.734 4.375 1 98.62 230 ALA B C 1
ATOM 4211 O O . ALA B 1 230 ? 8.391 13.734 5.352 1 98.62 230 ALA B O 1
ATOM 4212 N N . THR B 1 231 ? 9.203 12.75 3.52 1 98.69 231 THR B N 1
ATOM 4213 C CA . THR B 1 231 ? 8.328 11.578 3.613 1 98.69 231 THR B CA 1
ATOM 4214 C C . THR B 1 231 ? 8.672 10.75 4.844 1 98.69 231 THR B C 1
ATOM 4216 O O . THR B 1 231 ? 7.801 10.477 5.676 1 98.69 231 THR B O 1
ATOM 4219 N N . VAL B 1 232 ? 9.914 10.391 5.023 1 98.88 232 VAL B N 1
ATOM 4220 C CA . VAL B 1 232 ? 10.336 9.492 6.094 1 98.88 232 VAL B CA 1
ATOM 4221 C C . VAL B 1 232 ? 10.203 10.188 7.441 1 98.88 232 VAL B C 1
ATOM 4223 O O . VAL B 1 232 ? 9.68 9.609 8.398 1 98.88 232 VAL B O 1
ATOM 4226 N N . PHE B 1 233 ? 10.617 11.438 7.504 1 98.81 233 PHE B N 1
ATOM 4227 C CA . PHE B 1 233 ? 10.547 12.195 8.75 1 98.81 233 PHE B CA 1
ATOM 4228 C C . PHE B 1 233 ? 9.102 12.352 9.211 1 98.81 233 PHE B C 1
ATOM 4230 O O . PHE B 1 233 ? 8.797 12.156 10.391 1 98.81 233 PHE B O 1
ATOM 4237 N N . SER B 1 234 ? 8.219 12.734 8.297 1 98.62 234 SER B N 1
ATOM 4238 C CA . SER B 1 234 ? 6.84 13.008 8.672 1 98.62 234 SER B CA 1
ATOM 4239 C C . SER B 1 234 ? 6.172 11.773 9.273 1 98.62 234 SER B C 1
ATOM 4241 O O . SER B 1 234 ? 5.457 11.875 10.273 1 98.62 234 SER B O 1
ATOM 4243 N N . LEU B 1 235 ? 6.422 10.633 8.68 1 98.5 235 LEU B N 1
ATOM 4244 C CA . LEU B 1 235 ? 5.828 9.406 9.211 1 98.5 235 LEU B CA 1
ATOM 4245 C C . LEU B 1 235 ? 6.387 9.086 10.594 1 98.5 235 LEU B C 1
ATOM 4247 O O . LEU B 1 235 ? 5.629 8.844 11.531 1 98.5 235 LEU B O 1
ATOM 4251 N N . LEU B 1 236 ? 7.711 9.125 10.727 1 98.38 236 LEU B N 1
ATOM 4252 C CA . LEU B 1 236 ? 8.344 8.719 11.977 1 98.38 236 LEU B CA 1
ATOM 4253 C C . LEU B 1 236 ? 8.062 9.727 13.086 1 98.38 236 LEU B C 1
ATOM 4255 O O . LEU B 1 236 ? 7.863 9.344 14.242 1 98.38 236 LEU B O 1
ATOM 4259 N N . ALA B 1 237 ? 8.047 11.008 12.742 1 97.38 237 ALA B N 1
ATOM 4260 C CA . ALA B 1 237 ? 7.793 12.047 13.734 1 97.38 237 ALA B CA 1
ATOM 4261 C C . ALA B 1 237 ? 6.387 11.914 14.312 1 97.38 237 ALA B C 1
ATOM 4263 O O . ALA B 1 237 ? 6.184 12.094 15.516 1 97.38 237 ALA B O 1
ATOM 4264 N N . THR B 1 238 ? 5.395 11.602 13.484 1 95.88 238 THR B N 1
ATOM 4265 C CA . THR B 1 238 ? 4 11.562 13.914 1 95.88 238 THR B CA 1
ATOM 4266 C C . THR B 1 238 ? 3.729 10.336 14.781 1 95.88 238 THR B C 1
ATOM 4268 O O . THR B 1 238 ? 2.699 10.258 15.453 1 95.88 238 THR B O 1
ATOM 4271 N N . VAL B 1 239 ? 4.668 9.438 14.812 1 94 239 VAL B N 1
ATOM 4272 C CA . VAL B 1 239 ? 4.449 8.273 15.656 1 94 239 VAL B CA 1
ATOM 4273 C C . VAL B 1 239 ? 5.324 8.359 16.906 1 94 239 VAL B C 1
ATOM 4275 O O . VAL B 1 239 ? 5 7.781 17.938 1 94 239 VAL B O 1
ATOM 4278 N N . TYR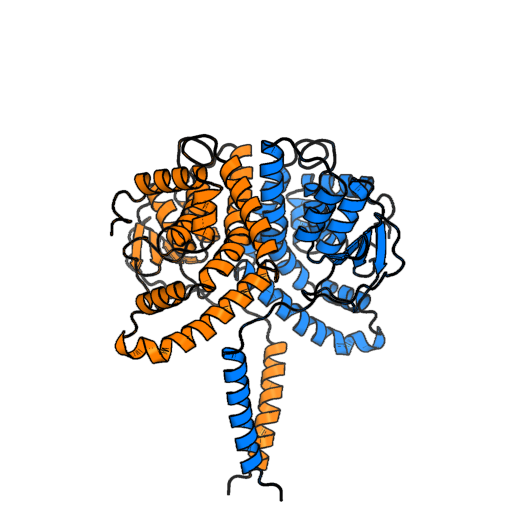 B 1 240 ? 6.391 9.078 16.812 1 95.12 240 TYR B N 1
ATOM 4279 C CA . TYR B 1 240 ? 7.34 9.109 17.906 1 95.12 240 TYR B CA 1
ATOM 4280 C C . TYR B 1 240 ? 6.996 10.211 18.906 1 95.12 240 TYR B C 1
ATOM 4282 O O . TYR B 1 240 ? 7.102 10.023 20.109 1 95.12 240 TYR B O 1
ATOM 4290 N N . TYR B 1 241 ? 6.559 11.336 18.484 1 94.5 241 TYR B N 1
ATOM 4291 C CA . TYR B 1 241 ? 6.516 12.523 19.328 1 94.5 241 TYR B CA 1
ATOM 4292 C C . TYR B 1 241 ? 5.172 12.633 20.047 1 94.5 241 TYR B C 1
ATOM 4294 O O . TYR B 1 241 ? 5.117 12.977 21.219 1 94.5 241 TYR B O 1
ATOM 4302 N N . PRO B 1 242 ? 4.043 12.344 19.422 1 93.56 242 PRO B N 1
ATOM 4303 C CA . PRO B 1 242 ? 2.764 12.656 20.062 1 93.56 242 PRO B CA 1
ATOM 4304 C C . PRO B 1 242 ? 2.52 11.836 21.328 1 93.56 242 PRO B C 1
ATOM 4306 O O . PRO B 1 242 ? 2.088 12.383 22.344 1 93.56 242 PRO B O 1
ATOM 4309 N N . PHE B 1 243 ? 2.729 10.57 21.344 1 93.44 243 PHE B N 1
ATOM 4310 C CA . PHE B 1 243 ? 2.551 9.672 22.484 1 93.44 243 PHE B CA 1
ATOM 4311 C C . PHE B 1 243 ? 3.318 8.375 22.266 1 93.44 243 PHE B C 1
ATOM 4313 O O . PHE B 1 243 ? 3.67 8.031 21.141 1 93.44 243 PHE B O 1
ATOM 4320 N N . HIS B 1 244 ? 3.541 7.691 23.312 1 94.25 244 HIS B N 1
ATOM 4321 C CA . HIS B 1 244 ? 4.391 6.508 23.297 1 94.25 244 HIS B CA 1
ATOM 4322 C C . HIS B 1 244 ? 3.633 5.297 22.766 1 94.25 244 HIS B C 1
ATOM 4324 O O . HIS B 1 244 ? 2.471 5.078 23.109 1 94.25 244 HIS B O 1
ATOM 4330 N N . THR B 1 245 ? 4.223 4.551 21.859 1 95 245 THR B N 1
ATOM 4331 C CA . THR B 1 245 ? 3.723 3.289 21.312 1 95 245 THR B CA 1
ATOM 4332 C C . THR B 1 245 ? 4.832 2.246 21.266 1 95 245 THR B C 1
ATOM 4334 O O . THR B 1 245 ? 5.973 2.521 21.641 1 95 245 THR B O 1
ATOM 4337 N N . HIS B 1 246 ? 4.516 1.032 20.797 1 96.5 246 HIS B N 1
ATOM 4338 C CA . HIS B 1 246 ? 5.504 -0.014 20.562 1 96.5 246 HIS B CA 1
ATOM 4339 C C . HIS B 1 246 ? 6.594 0.465 19.609 1 96.5 246 HIS B C 1
ATOM 4341 O O . HIS B 1 246 ? 7.762 0.104 19.766 1 96.5 246 HIS B O 1
ATOM 4347 N N . ILE B 1 247 ? 6.25 1.312 18.688 1 97.25 247 ILE B N 1
ATOM 4348 C CA . ILE B 1 247 ? 7.203 1.821 17.703 1 97.25 247 ILE B CA 1
ATOM 4349 C C . ILE B 1 247 ? 8.266 2.668 18.406 1 97.25 247 ILE B C 1
ATOM 4351 O O . ILE B 1 247 ? 9.438 2.643 18.031 1 97.25 247 ILE B O 1
ATOM 4355 N N . SER B 1 248 ? 7.82 3.41 19.391 1 97.31 248 SER B N 1
ATOM 4356 C CA . SER B 1 248 ? 8.758 4.199 20.172 1 97.31 248 SER B CA 1
ATOM 4357 C C . SER B 1 248 ? 9.836 3.312 20.797 1 97.31 248 SER B C 1
ATOM 4359 O O . SER B 1 248 ? 11.023 3.633 20.734 1 97.31 248 SER B O 1
ATOM 4361 N N . ASP B 1 249 ? 9.398 2.225 21.328 1 97.75 249 ASP B N 1
ATOM 4362 C CA . ASP B 1 249 ? 10.32 1.281 21.953 1 97.75 249 ASP B CA 1
ATOM 4363 C C . ASP B 1 249 ? 11.305 0.716 20.922 1 97.75 249 ASP B C 1
ATOM 4365 O O . ASP B 1 249 ? 12.508 0.625 21.203 1 97.75 249 ASP B O 1
ATOM 4369 N N . VAL B 1 250 ? 10.789 0.337 19.812 1 98.31 250 VAL B N 1
ATOM 4370 C CA . VAL B 1 250 ? 11.617 -0.265 18.766 1 98.31 250 VAL B CA 1
ATOM 4371 C C . VAL B 1 250 ? 12.656 0.74 18.281 1 98.31 250 VAL B C 1
ATOM 4373 O O . VAL B 1 250 ? 13.836 0.397 18.125 1 98.31 250 VAL B O 1
ATOM 4376 N N . LEU B 1 251 ? 12.242 1.989 18.094 1 98.31 251 LEU B N 1
ATOM 4377 C CA . LEU B 1 251 ? 13.156 3.023 17.625 1 98.31 251 LEU B CA 1
ATOM 4378 C C . LEU B 1 251 ? 14.234 3.301 18.672 1 98.31 251 LEU B C 1
ATOM 4380 O O . LEU B 1 251 ? 15.414 3.42 18.328 1 98.31 251 LEU B O 1
ATOM 4384 N N . GLU B 1 252 ? 13.883 3.389 19.891 1 98.31 252 GLU B N 1
ATOM 4385 C CA . GLU B 1 252 ? 14.812 3.713 20.969 1 98.31 252 GLU B CA 1
ATOM 4386 C C . GLU B 1 252 ? 15.797 2.572 21.219 1 98.31 252 GLU B C 1
ATOM 4388 O O . GLU B 1 252 ? 16.984 2.811 21.453 1 98.31 252 GLU B O 1
ATOM 4393 N N . LYS B 1 253 ? 15.336 1.386 21.109 1 98.31 253 LYS B N 1
ATOM 4394 C CA . LYS B 1 253 ? 16.156 0.232 21.484 1 98.31 253 LYS B CA 1
ATOM 4395 C C . LYS B 1 253 ? 16.953 -0.282 20.297 1 98.31 253 LYS B C 1
ATOM 4397 O O . LYS B 1 253 ? 18.141 -0.573 20.406 1 98.31 253 LYS B O 1
ATOM 4402 N N . ASP B 1 254 ? 16.312 -0.395 19.156 1 98.44 254 ASP B N 1
ATOM 4403 C CA . ASP B 1 254 ? 16.906 -1.141 18.047 1 98.44 254 ASP B CA 1
ATOM 4404 C C . ASP B 1 254 ? 17.422 -0.198 16.969 1 98.44 254 ASP B C 1
ATOM 4406 O O . ASP B 1 254 ? 18.297 -0.57 16.188 1 98.44 254 ASP B O 1
ATOM 4410 N N . PHE B 1 255 ? 16.891 1.038 16.953 1 98.44 255 PHE B N 1
ATOM 4411 C CA . PHE B 1 255 ? 17.266 1.918 15.852 1 98.44 255 PHE B CA 1
ATOM 4412 C C . PHE B 1 255 ? 17.578 3.32 16.359 1 98.44 255 PHE B C 1
ATOM 4414 O O . PHE B 1 255 ? 17.031 4.305 15.852 1 98.44 255 PHE B O 1
ATOM 4421 N N . PRO B 1 256 ? 18.484 3.518 17.266 1 98 256 PRO B N 1
ATOM 4422 C CA . PRO B 1 256 ? 18.812 4.848 17.781 1 98 256 PRO B CA 1
ATOM 4423 C C . PRO B 1 256 ? 19.344 5.789 16.688 1 98 256 PRO B C 1
ATOM 4425 O O . PRO B 1 256 ? 19.141 7.004 16.766 1 98 256 PRO B O 1
ATOM 4428 N N . LYS B 1 257 ? 19.984 5.25 15.703 1 98.12 257 LYS B N 1
ATOM 4429 C CA . LYS B 1 257 ? 20.484 6.066 14.602 1 98.12 257 LYS B CA 1
ATOM 4430 C C . LYS B 1 257 ? 19.344 6.762 13.859 1 98.12 257 LYS B C 1
ATOM 4432 O O . LYS B 1 257 ? 19.5 7.883 13.375 1 98.12 257 LYS B O 1
ATOM 4437 N N . ILE B 1 258 ? 18.25 6.09 13.719 1 98.62 258 ILE B N 1
ATOM 4438 C CA . ILE B 1 258 ? 17.078 6.688 13.07 1 98.62 258 ILE B CA 1
ATOM 4439 C C . ILE B 1 258 ? 16.547 7.832 13.93 1 98.62 258 ILE B C 1
ATOM 4441 O O . ILE B 1 258 ? 16.125 8.867 13.406 1 98.62 258 ILE B O 1
ATOM 4445 N N . LEU B 1 259 ? 16.531 7.648 15.211 1 97.94 259 LEU B N 1
ATOM 4446 C CA . LEU B 1 259 ? 16.062 8.703 16.109 1 97.94 259 LEU B CA 1
ATOM 4447 C C . LEU B 1 259 ? 16.953 9.93 16.016 1 97.94 259 LEU B C 1
ATOM 4449 O O . LEU B 1 259 ? 16.469 11.062 16.047 1 97.94 259 LEU B O 1
ATOM 4453 N N . GLU B 1 260 ? 18.219 9.711 15.93 1 98.19 260 GLU B N 1
ATOM 4454 C CA . GLU B 1 260 ? 19.141 10.82 15.742 1 98.19 260 GLU B CA 1
ATOM 4455 C C . GLU B 1 260 ? 18.844 11.562 14.445 1 98.19 260 GLU B C 1
ATOM 4457 O O . GLU B 1 260 ? 18.875 12.797 14.406 1 98.19 260 GLU B O 1
ATOM 4462 N N . TYR B 1 261 ? 18.625 10.82 13.398 1 98.5 261 TYR B N 1
ATOM 4463 C CA . TYR B 1 261 ? 18.266 11.383 12.109 1 98.5 261 TYR B CA 1
ATOM 4464 C C . TYR B 1 261 ? 17 12.227 12.219 1 98.5 261 TYR B C 1
ATOM 4466 O O . TYR B 1 261 ? 16.938 13.352 11.719 1 98.5 261 TYR B O 1
ATOM 4474 N N . VAL B 1 262 ? 15.969 11.68 12.898 1 98.06 262 VAL B N 1
ATOM 4475 C CA . VAL B 1 262 ? 14.695 12.367 13.07 1 98.06 262 VAL B CA 1
ATOM 4476 C C . VAL B 1 262 ? 14.922 13.68 13.828 1 98.06 262 VAL B C 1
ATOM 4478 O O . VAL B 1 262 ? 14.352 14.711 13.461 1 98.06 262 VAL B O 1
ATOM 4481 N N . GLU B 1 263 ? 15.719 13.633 14.773 1 96.81 263 GLU B N 1
ATOM 4482 C CA . GLU B 1 263 ? 16.016 14.828 15.57 1 96.81 263 GLU B CA 1
ATOM 4483 C C . GLU B 1 263 ? 16.75 15.875 14.734 1 96.81 263 GLU B C 1
ATOM 4485 O O . GLU B 1 263 ? 16.516 17.078 14.883 1 96.81 263 GLU B O 1
ATOM 4490 N N . ARG B 1 264 ? 17.688 15.453 13.922 1 97.88 264 ARG B N 1
ATOM 4491 C CA . ARG B 1 264 ? 18.406 16.375 13.055 1 97.88 264 ARG B CA 1
ATOM 4492 C C . ARG B 1 264 ? 17.453 17.078 12.094 1 97.88 264 ARG B C 1
ATOM 4494 O O . ARG B 1 264 ? 17.547 18.281 11.875 1 97.88 264 ARG B O 1
ATOM 4501 N N . VAL B 1 265 ? 16.547 16.281 11.492 1 98.25 265 VAL B N 1
ATOM 4502 C CA . VAL B 1 265 ? 15.578 16.875 10.578 1 98.25 265 VAL B CA 1
ATOM 4503 C C . VAL B 1 265 ? 14.68 17.844 11.336 1 98.25 265 VAL B C 1
ATOM 4505 O O . VAL B 1 265 ? 14.422 18.953 10.859 1 98.25 265 VAL B O 1
ATOM 4508 N N . ARG B 1 266 ? 14.203 17.422 12.484 1 97.31 266 ARG B N 1
ATOM 4509 C CA . ARG B 1 266 ? 13.344 18.266 13.305 1 97.31 266 ARG B CA 1
ATOM 4510 C C . ARG B 1 266 ? 14.016 19.609 13.586 1 97.31 266 ARG B C 1
ATOM 4512 O O . ARG B 1 266 ? 13.391 20.656 13.43 1 97.31 266 ARG B O 1
ATOM 4519 N N . LYS B 1 267 ? 15.242 19.594 13.984 1 96.19 267 LYS B N 1
ATOM 4520 C CA . LYS B 1 267 ? 15.977 20.812 14.344 1 96.19 267 LYS B CA 1
ATOM 4521 C C . LYS B 1 267 ? 16.141 21.734 13.141 1 96.19 267 LYS B C 1
ATOM 4523 O O . LYS B 1 267 ? 16.094 22.953 13.289 1 96.19 267 LYS B O 1
ATOM 4528 N N . GLU B 1 268 ? 16.266 21.141 12.047 1 96.56 268 GLU B N 1
ATOM 4529 C CA . GLU B 1 268 ? 16.5 21.938 10.844 1 96.56 268 GLU B CA 1
ATOM 4530 C C . GLU B 1 268 ? 15.188 22.5 10.297 1 96.56 268 GLU B C 1
ATOM 4532 O O . GLU B 1 268 ? 15.148 23.641 9.828 1 96.56 268 GLU B O 1
ATOM 4537 N N . VAL B 1 269 ? 14.148 21.75 10.344 1 96.81 269 VAL B N 1
ATOM 4538 C CA . VAL B 1 269 ? 12.898 22.109 9.68 1 96.81 269 VAL B CA 1
ATOM 4539 C C . VAL B 1 269 ? 11.977 22.812 10.672 1 96.81 269 VAL B C 1
ATOM 4541 O O . VAL B 1 269 ? 11.211 23.703 10.289 1 96.81 269 VAL B O 1
ATOM 4544 N N . TYR B 1 270 ? 11.961 22.297 11.898 1 94 270 TYR B N 1
ATOM 4545 C CA . TYR B 1 270 ? 11.086 22.797 12.953 1 94 270 TYR B CA 1
ATOM 4546 C C . TYR B 1 270 ? 11.891 23.203 14.188 1 94 270 TYR B C 1
ATOM 4548 O O . TYR B 1 270 ? 11.734 22.609 15.258 1 94 270 TYR B O 1
ATOM 4556 N N . PRO B 1 271 ? 12.594 24.203 14.148 1 89.5 271 PRO B N 1
ATOM 4557 C CA . PRO B 1 271 ? 13.438 24.547 15.297 1 89.5 271 PRO B CA 1
ATOM 4558 C C . PRO B 1 271 ? 12.617 24.906 16.531 1 89.5 271 PRO B C 1
ATOM 4560 O O . PRO B 1 271 ? 13.086 24.734 17.656 1 89.5 271 PRO B O 1
ATOM 4563 N N . ASN B 1 272 ? 11.352 25.25 16.344 1 84.5 272 ASN B N 1
ATOM 4564 C CA . ASN B 1 272 ? 10.609 25.75 17.5 1 84.5 272 ASN B CA 1
ATOM 4565 C C . ASN B 1 272 ? 9.227 25.125 17.594 1 84.5 272 ASN B C 1
ATOM 4567 O O . ASN B 1 272 ? 8.422 25.5 18.453 1 84.5 272 ASN B O 1
ATOM 4571 N N . ASP B 1 273 ? 8.922 24.156 16.766 1 81.81 273 ASP B N 1
ATOM 4572 C CA . ASP B 1 273 ? 7.535 23.75 16.594 1 81.81 273 ASP B CA 1
ATOM 4573 C C . ASP B 1 273 ? 7.227 22.5 17.422 1 81.81 273 ASP B C 1
ATOM 4575 O O . ASP B 1 273 ? 6.066 22.094 17.531 1 81.81 273 ASP B O 1
ATOM 4579 N N . PHE B 1 274 ? 8.203 21.797 18.031 1 79 274 PHE B N 1
ATOM 4580 C CA . PHE B 1 274 ? 7.949 20.578 18.797 1 79 274 PHE B CA 1
ATOM 4581 C C . PHE B 1 274 ? 7.996 20.844 20.297 1 79 274 PHE B C 1
ATOM 4583 O O . PHE B 1 274 ? 7.914 19.922 21.109 1 79 274 PHE B O 1
ATOM 4590 N N . THR B 1 275 ? 8.305 22.047 20.672 1 64.38 275 THR B N 1
ATOM 4591 C CA . THR B 1 275 ? 8.453 22.375 22.094 1 64.38 275 THR B CA 1
ATOM 4592 C C . THR B 1 275 ? 7.098 22.438 22.781 1 64.38 275 THR B C 1
ATOM 4594 O O . THR B 1 275 ? 6.141 22.984 22.219 1 64.38 275 THR B O 1
ATOM 4597 N N . LEU B 1 276 ? 7.035 21.484 23.75 1 50.22 276 LEU B N 1
ATOM 4598 C CA . LEU B 1 276 ? 5.902 21.609 24.656 1 50.22 276 LEU B CA 1
ATOM 4599 C C . LEU B 1 276 ? 5.852 23.016 25.266 1 50.22 276 LEU B C 1
ATOM 4601 O O . LEU B 1 276 ? 6.895 23.609 25.562 1 50.22 276 LEU B O 1
#

Radius of gyration: 24.96 Å; Cα contacts (8 Å, |Δi|>4): 775; chains: 2; bounding box: 79×73×55 Å

Solvent-accessible surface area (backbone atoms only — not comparable to full-atom values): 30049 Å² total; per-residue (Å²): 131,81,56,29,53,56,52,41,51,48,50,50,54,45,49,52,46,51,49,52,50,53,47,68,50,72,88,72,86,61,69,74,65,80,82,80,64,80,86,60,54,81,79,31,36,39,38,36,24,63,62,65,46,64,42,28,63,31,74,46,32,50,35,34,20,54,52,43,41,30,59,76,67,68,46,56,65,44,81,41,72,42,85,78,76,54,31,51,75,65,38,70,24,30,36,38,46,74,83,40,80,40,46,50,58,69,55,38,49,52,50,49,34,64,76,68,61,55,82,75,58,62,67,71,55,35,37,48,38,51,24,42,39,39,20,42,66,43,45,47,40,42,54,50,47,57,54,49,62,70,38,70,65,50,48,54,51,49,43,54,69,66,68,52,63,74,88,48,38,81,71,46,45,61,54,46,44,29,54,54,37,50,50,49,47,51,45,30,32,66,53,76,46,76,69,54,70,73,57,45,49,51,52,49,51,52,53,50,47,36,56,54,70,46,42,66,56,66,30,49,82,19,82,54,87,49,69,45,45,21,47,52,41,22,48,53,48,38,48,51,51,70,51,87,46,72,64,39,52,47,36,63,72,76,32,50,68,51,52,52,37,46,50,52,50,39,53,70,75,39,73,72,49,49,59,116,130,80,58,28,52,56,51,39,51,47,50,52,54,46,50,51,48,49,48,52,50,55,47,69,49,74,89,71,84,60,68,75,64,79,82,82,64,82,84,57,55,82,78,31,38,38,38,36,25,64,62,65,45,62,43,29,63,31,74,46,32,51,34,32,20,54,54,44,42,30,58,76,66,67,45,54,65,44,82,41,72,42,84,77,76,55,31,50,77,65,39,68,24,29,36,37,46,74,84,38,81,39,47,50,60,69,55,41,50,53,49,49,34,64,74,69,60,55,84,75,58,62,68,71,57,36,37,48,38,52,24,42,39,39,20,42,66,42,45,48,41,40,54,51,46,57,54,47,63,70,37,70,64,48,48,53,51,49,44,55,70,66,67,51,63,74,87,47,39,83,72,46,44,61,53,47,44,30,53,54,37,50,50,51,48,51,47,30,31,66,52,76,49,76,69,53,70,70,56,46,49,52,52,50,51,53,53,50,47,36,56,55,68,46,43,65,58,68,31,49,82,19,83,54,87,50,68,45,45,20,46,53,41,21,47,52,48,37,48,51,51,69,51,89,46,72,64,39,52,48,36,64,71,76,33,48,68,51,52,51,37,46,49,52,50,38,53,71,74,41,72,72,50,48,58,116

Foldseek 3Di:
DPPPVVVVVCVVVVVVVVVVCVVPDDDDQFDWDADDCPVDDAQEKEKEAFCQDQQGGHLDLLSQLVLLQCLQVVRHYDYDHDDQDAGSVRDDIWIDHPRDIGDDSVRSVVVNCVVVVPDADPPVLNVVLVVLLCCLVQPLLLLLVLFLLVDLVSLVVVCVRNVHDPVCCVPCSVVSSVVVSVVSVCVSCVRHHDDDNVVSVVSNVVSVVSQLVQCPDLERPYDGDDSSRSRNLSSLRSRQTPDDTPVVVCCVPPNVVVVSSSVSSCCSRPVPRSHD/DPPPVVVVVVVVVVVVVVVVCVVPDDDDQFDWDADDCPVDDAQEKEKEAFCQDQQGGHLDLLSQLVLLQCLQVVRHYDYDHDDQDAGSVRDDIWIDHPRDIGDDSVRSVVVNCVVVVPDADPPVLNVLLVVLLCCLVQPLLLLLVLFLLVDLVNLVVVCVRNVHDPVCCVPCSVVSSVVVSVVSVCVSCVRHHDDDPVVSVVSNVVSVVSQLVQCPDLERPYDGDDSSRSRNLSSLRSRQTPDDTVVVVCCVPPNVVVVSSSVSSCCSRPVPRSHD